Protein 3QU5 (pdb70)

Foldseek 3Di:
DAAAEEEEPDLQWWVLLVLLLVLLQVLCVVVVAHQHSVNSLQCFWFAQLVVVQVSCCVGVVHGDDPVRSVVSSVSSLVSSVVDDDIATFPQNLLLLVVCVVVNHAYEYQGQDPNCVRVVCCCVRRPPHYDPLQYHYVVHDPGIFLALGSVLVNCVSVVHDLARYEYEEQHLRVLLSNVVSVHAYEYEPRDDDDQVSNVVSPHPYYHPGSNVCSVCVVVPDD/DDDLPLVVLAAAEEEEPDLQWWVLLQLQLVLVQVLCVVVVFHQHSVNSLQCFWWAQLVVQQVSCCVTVVHGDDPVRSVVSVVSSLVSSVVDDDIGTFPQNLLLQVVCVVSNHAYEYQGSDPNCVRVVCCCVRNPPHYDPLQYHYVVHDDTIFPALVSVLVNCVSVVHDQSRYEYEEQHLRVLLNNVVSVHAYEYAPSDDDDVVSNVVSPHPYYHPGSNVCSVCVVVPSD

Sequence (450 aa):
KLKAVLFNMDGVLFNSMPYHSSEAWHQVMKTHGLLDLSREEAYMHEGRTGASTINIVFQQRELGKEATQEEIESSIYHEKSILFNSYPEAERMPGAWELLQKKVKSSSEGLTPMVVTGSGQLSLLERLEHNFPGMFHKEELMVTAFDVKKYGKPNPEPYLMMALKKKGGLKKADEAVVIENAPLGVEAGHKAGIFTIAVVNTGPLDGQVLLDAGADLLFPSMQTLCDSWDTIMLPRGSSHMRKKLKAVLFNMDGVLFNSMPYHSEAWHQVVMKTHGLDDLSREEAYMHEGRTGASTINIVFQRELGKEEATQEEEIESIYHHEKSIILLFNSYPEAERMMPGAWELLQKKVKSSEGLTPMVVTGSGQLSLLERLEHNFPGMFHKELMVTAFDVKYGKPNPEPYLMMALKKKGGLKADEAVVVIIENAPLGVEAGHKAGIFTIAVVNTGPLDDGQVLLDAGADLLFPSMQTLCDSSWDTIMML

CATH classification: 3.40.50.1000 (+1 more: 1.10.150.240)

Radius of gyration: 24.97 Å; Cα contacts (8 Å, |Δi|>4): 926; chains: 2; bounding box: 55×54×77 Å

Secondary structure (DSSP, 8-state):
---EEEE-SBTTTB--HHHHHHHHHHHHHHTT----HHHHHHTBTB-HHHHHHHHHHHHHSSPPPHHHHHHHHHHHHHHHHHSSPPPBPTTHHHHHHHHHHTT-EEEEE-S---HHHHTTHHHHSTTS--GGGEE-GGG-SS-TTSSHHHHHHHHHTT--GGGEEEEESSHHHHHHHHHTT-EEEEE--SSS-HHHHHHTT-SEEESSHHHHHHHGGG---/---S--GGG--EEEE-SBTTTB--HHHHHHHHHHHHHHTT----HHHHHHTBTB-HHHHHHHHHHHHHSSPPPHHHHHHHHHHHHHHHHTSSPPPBPTTHHHHHHHHHHTT-EEEEE-S---HHHHTTHHHHSTTT--GGGEE-GGG-SS-TTSSHHHHHHHHHHT--GGGEEEEESSHHHHHHHHHTT-EEEEE--SSS-HHHHHHTT-SEEESSHHHHHHHGGGTT-

B-factor: mean 22.35, std 10.99, range [10.43, 90.92]

Nearest PDB structures (foldseek):
  3r9k-assembly1_A  TM=9.985E-01  e=2.599E-44  Bacteroides thetaiotaomicron
  3quc-assembly1_A  TM=1.002E+00  e=2.033E-43  Bacteroides thetaiotaomicron
  3qu5-assembly1_A  TM=9.997E-01  e=2.033E-43  Bacteroides thetaiotaomicron
  3qub-assembly1_A  TM=1.000E+00  e=1.769E-41  Bacteroides thetaiotaomicron
  3qu7-assembly3_A  TM=9.958E-01  e=3.376E-41  Bacteroides thetaiotaomicron

Organism: Bacteroides thetaiotaomicron (strain ATCC 29148 / DSM 2079 / JCM 5827 / CCUG 10774 / NCTC 10582 / VPI-5482 / E50) (NCBI:txid226186)

InterPro domains:
  IPR006439 HAD hydrolase, subfamily IA [PR00413] (5-16)
  IPR006439 HAD hydrolase, subfamily IA [PR00413] (102-115)
  IPR006439 HAD hydrolase, subfamily IA [PR00413] (134-150)
  IPR006439 HAD hydrolase, subfamily IA [PR00413] (152-172)
  IPR006439 HAD hydrolase, subfamily IA [TIGR01509] (64-190)
  IPR023198 Phosphoglycolate phosphatase-like, domain 2 [G3DSA:1.10.150.240] (21-90)
  IPR023214 HAD superfamily [G3DSA:3.40.50.1000] (5-219)
  IPR036412 HAD-like superfamily [SSF56784] (5-215)
  IPR041492 Haloacid dehalogenase-like hydrolase [PF13419] (8-190)
  IPR051806 HAD-like Sugar Phosphate Phosphatase [PTHR43481] (3-217)

Solvent-accessible surface area: 19649 Å² total; per-residue (Å²): 167,35,113,1,0,0,0,0,0,4,0,0,0,0,69,0,8,81,48,13,10,47,0,21,33,59,6,0,129,106,75,70,9,118,10,42,99,89,89,3,6,77,11,22,1,32,23,11,41,40,3,0,42,36,2,7,93,142,88,89,67,111,115,12,71,112,127,55,14,87,63,0,70,103,59,20,26,121,52,7,70,54,42,10,21,3,39,38,19,97,12,0,62,80,0,0,76,66,0,104,102,93,67,21,52,10,0,0,0,2,6,15,13,20,94,43,2,21,129,27,6,88,115,0,0,32,33,8,15,110,174,126,44,21,0,13,25,134,60,26,160,128,13,3,37,67,28,39,4,0,90,36,0,14,171,66,30,70,17,141,27,85,29,4,0,0,0,0,1,0,10,22,0,0,44,0,0,83,122,8,54,3,69,0,0,0,0,33,39,31,84,22,98,11,96,51,0,67,112,21,18,12,66,63,61,28,94,37,2,65,49,0,0,96,38,9,92,101,28,163,70,191,102,53,91,117,12,34,160,99,15,109,0,0,0,0,0,0,4,0,0,0,0,69,0,9,84,51,12,9,49,0,22,33,57,7,0,128,112,77,70,5,111,9,50,112,101,86,3,7,73,10,23,1,31,17,9,43,29,3,0,28,34,2,6,78,163,82,88,68,116,112,12,76,116,142,51,28,102,47,1,81,106,62,22,30,98,54,7,66,58,40,12,22,3,40,35,20,101,1,0,52,81,0,0,76,64,0,102,103,70,64,12,50,8,0,0,0,2,7,16,12,20,92,43,2,24,121,26,5,90,111,0,0,30,32,10,14,101,170,109,40,22,0,12,22,137,59,24,162,130,4,3,37,68,29,36,3,0,90,38,0,13,175,84,27,66,24,145,30,50,18,1,0,0,0,0,1,0,12,24,0,0,44,0,0,85,127,8,50,3,32,0,0,0,0,34,39,26,89,17,109,15,105,47,0,71,110,20,17,14,68,56,65,30,92,36,1,66,48,0,6,101,35,0,81,104,10,31,152

Structure (mmCIF, N/CA/C/O backbone):
data_3QU5
#
_entry.id   3QU5
#
_cell.length_a   42.801
_cell.length_b   77.208
_cell.length_c   70.758
_cell.angle_alpha   90.00
_cell.angle_beta   90.41
_cell.angle_gamma   90.00
#
_symmetry.space_group_name_H-M   'P 1 21 1'
#
loop_
_entity.id
_entity.type
_entity.pdbx_description
1 polymer 'INORGANIC PYROPHOSPHATASE'
2 non-polymer 'CHLORIDE ION'
3 water water
#
loop_
_atom_site.group_PDB
_atom_site.id
_atom_site.type_symbol
_atom_site.label_atom_id
_atom_site.label_alt_id
_atom_site.label_comp_id
_atom_site.label_asym_id
_atom_site.label_entity_id
_atom_site.label_seq_id
_atom_site.pdbx_PDB_ins_code
_atom_site.Cartn_x
_atom_site.Cartn_y
_atom_site.Cartn_z
_atom_site.occupancy
_atom_site.B_iso_or_equiv
_atom_site.auth_seq_id
_atom_site.auth_comp_id
_atom_site.auth_asym_id
_atom_site.auth_atom_id
_atom_site.pdbx_PDB_model_num
ATOM 1 N N . LYS A 1 23 ? 1.645 -7.558 -35.475 1.00 33.42 4 LYS A N 1
ATOM 2 C CA . LYS A 1 23 ? 0.619 -8.481 -34.918 1.00 30.21 4 LYS A CA 1
ATOM 3 C C . LYS A 1 23 ? -0.779 -8.187 -35.452 1.00 25.73 4 LYS A C 1
ATOM 4 O O . LYS A 1 23 ? -1.707 -8.981 -35.265 1.00 25.00 4 LYS A O 1
ATOM 10 N N . LEU A 1 24 ? -0.942 -7.036 -36.090 1.00 24.78 5 LEU A N 1
ATOM 11 C CA . LEU A 1 24 ? -2.285 -6.545 -36.420 1.00 21.26 5 LEU A CA 1
ATOM 12 C C . LEU A 1 24 ? -3.020 -7.444 -37.424 1.00 20.06 5 LEU A C 1
ATOM 13 O O . LEU A 1 24 ? -2.482 -7.803 -38.475 1.00 21.17 5 LEU A O 1
ATOM 18 N N . LYS A 1 25 ? -4.270 -7.768 -37.098 1.00 17.87 6 LYS A N 1
ATOM 19 C CA . LYS A 1 25 ? -5.121 -8.603 -37.954 1.00 17.65 6 LYS A CA 1
ATOM 20 C C . LYS A 1 25 ? -6.433 -7.947 -38.343 1.00 16.94 6 LYS A C 1
ATOM 21 O O . LYS A 1 25 ? -7.012 -8.318 -39.369 1.00 17.61 6 LYS A O 1
ATOM 27 N N . ALA A 1 26 ? -6.923 -7.008 -37.525 1.00 15.85 7 ALA A N 1
ATOM 28 C CA . ALA A 1 26 ? -8.271 -6.475 -37.718 1.00 14.59 7 ALA A CA 1
ATOM 29 C C . ALA A 1 26 ? -8.347 -5.007 -37.333 1.00 15.50 7 ALA A C 1
ATOM 30 O O . ALA A 1 26 ? -7.626 -4.563 -36.415 1.00 16.35 7 ALA A O 1
ATOM 32 N N . VAL A 1 27 ? -9.226 -4.256 -38.021 1.00 14.49 8 VAL A N 1
ATOM 33 C CA . VAL A 1 27 ? -9.427 -2.831 -37.741 1.00 14.11 8 VAL A CA 1
ATOM 34 C C . VAL A 1 27 ? -10.912 -2.670 -37.435 1.00 13.56 8 VAL A C 1
ATOM 35 O O . VAL A 1 27 ? -11.791 -3.042 -38.261 1.00 14.71 8 VAL A O 1
ATOM 39 N N . LEU A 1 28 ? -11.201 -2.160 -36.244 1.00 14.03 9 LEU A N 1
ATOM 40 C CA . LEU A 1 28 ? -12.551 -2.109 -35.686 1.00 13.65 9 LEU A CA 1
ATOM 41 C C . LEU A 1 28 ? -13.010 -0.665 -35.722 1.00 13.83 9 LEU A C 1
ATOM 42 O O . LEU A 1 28 ? -12.499 0.157 -34.975 1.00 15.32 9 LEU A O 1
ATOM 47 N N . PHE A 1 29 ? -13.964 -0.360 -36.598 1.00 13.25 10 PHE A N 1
ATOM 48 C CA . PHE A 1 29 ? -14.399 1.020 -36.833 1.00 12.24 10 PHE A CA 1
ATOM 49 C C . PHE A 1 29 ? -15.695 1.309 -36.122 1.00 12.27 10 PHE A C 1
ATOM 50 O O . PHE A 1 29 ? -16.649 0.523 -36.230 1.00 12.70 10 PHE A O 1
ATOM 58 N N . ASN A 1 30 ? -15.806 2.464 -35.460 1.00 12.10 11 ASN A N 1
ATOM 59 C CA . ASN A 1 30 ? -17.132 2.974 -35.161 1.00 11.43 11 ASN A CA 1
AT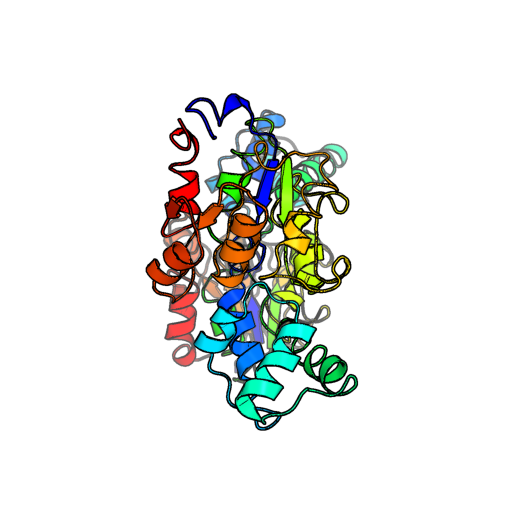OM 60 C C . ASN A 1 30 ? -17.853 3.326 -36.479 1.00 12.03 11 ASN A C 1
ATOM 61 O O . ASN A 1 30 ? -17.194 3.492 -37.520 1.00 13.28 11 ASN A O 1
ATOM 66 N N . MET A 1 31 ? -19.184 3.480 -36.438 1.00 11.49 12 MET A N 1
ATOM 67 C CA . MET A 1 31 ? -19.903 3.846 -37.657 1.00 11.47 12 MET A CA 1
ATOM 68 C C . MET A 1 31 ? -20.162 5.342 -37.780 1.00 11.84 12 MET A C 1
ATOM 69 O O . MET A 1 31 ? -19.727 5.963 -38.755 1.00 12.50 12 MET A O 1
ATOM 74 N N . ASP A 1 32 ? -20.901 5.908 -36.820 1.00 11.80 13 ASP A N 1
ATOM 75 C CA . ASP A 1 32 ? -21.341 7.301 -36.918 1.00 11.99 13 ASP A CA 1
ATOM 76 C C . ASP A 1 32 ? -20.212 8.272 -36.603 1.00 11.74 13 ASP A C 1
ATOM 77 O O . ASP A 1 32 ? -19.782 8.375 -35.446 1.00 12.46 13 ASP A O 1
ATOM 82 N N . GLY A 1 33 ? -19.781 8.999 -37.630 1.00 11.88 14 GLY A N 1
ATOM 83 C CA . GLY A 1 33 ? -18.669 9.930 -37.492 1.00 12.96 14 GLY A CA 1
ATOM 84 C C . GLY A 1 33 ? -17.304 9.345 -37.831 1.00 12.87 14 GLY A C 1
ATOM 85 O O . GLY A 1 33 ? -16.308 10.049 -37.699 1.00 13.65 14 GLY A O 1
ATOM 86 N N . VAL A 1 34 ? -17.279 8.093 -38.305 1.00 12.44 15 VAL A N 1
ATOM 87 C CA . VAL A 1 34 ? -16.053 7.445 -38.804 1.00 12.21 15 VAL A CA 1
ATOM 88 C C . VAL A 1 34 ? -16.332 6.967 -40.225 1.00 12.14 15 VAL A C 1
ATOM 89 O O . VAL A 1 34 ? -15.588 7.289 -41.144 1.00 13.85 15 VAL A O 1
ATOM 93 N N . LEU A 1 35 ? -17.366 6.139 -40.393 1.00 12.23 16 LEU A N 1
ATOM 94 C CA . LEU A 1 35 ? -17.753 5.628 -41.706 1.00 13.59 16 LEU A CA 1
ATOM 95 C C . LEU A 1 35 ? -18.759 6.535 -42.398 1.00 11.09 16 LEU A C 1
ATOM 96 O O . LEU A 1 35 ? -18.596 6.880 -43.568 1.00 12.76 16 LEU A O 1
ATOM 101 N N . PHE A 1 36 ? -19.838 6.881 -41.690 1.00 12.00 17 PHE A N 1
ATOM 102 C CA . PHE A 1 36 ? -20.809 7.837 -42.213 1.00 12.75 17 PHE A CA 1
ATOM 103 C C . PHE A 1 36 ? -20.648 9.186 -41.553 1.00 11.98 17 PHE A C 1
ATOM 104 O O . PHE A 1 36 ? -20.389 9.268 -40.340 1.00 13.16 17 PHE A O 1
ATOM 112 N N . ASN A 1 37 ? -20.844 10.256 -42.328 1.00 12.57 18 ASN A N 1
ATOM 113 C CA . ASN A 1 37 ? -20.952 11.586 -41.775 1.00 12.43 18 ASN A CA 1
ATOM 114 C C . ASN A 1 37 ? -22.384 11.824 -41.296 1.00 13.23 18 ASN A C 1
ATOM 115 O O . ASN A 1 37 ? -23.138 12.608 -41.867 1.00 14.10 18 ASN A O 1
ATOM 120 N N . SER A 1 38 ? -22.737 11.142 -40.218 1.00 11.57 19 SER A N 1
ATOM 121 C CA . SER A 1 38 ? -24.087 11.147 -39.699 1.00 11.87 19 SER A CA 1
ATOM 122 C C . SER A 1 38 ? -24.234 11.895 -38.383 1.00 11.68 19 SER A C 1
ATOM 123 O O . SER A 1 38 ? -25.355 12.065 -37.906 1.00 12.04 19 SER A O 1
ATOM 126 N N . MET A 1 39 ? -23.131 12.377 -37.807 1.00 11.70 20 MET A N 1
ATOM 127 C CA . MET A 1 39 ? -23.215 13.000 -36.504 1.00 13.07 20 MET A CA 1
ATOM 128 C C . MET A 1 39 ? -23.970 14.319 -36.486 1.00 11.73 20 MET A C 1
ATOM 129 O O . MET A 1 39 ? -24.684 14.566 -35.507 1.00 12.65 20 MET A O 1
ATOM 134 N N . PRO A 1 40 ? -23.899 15.138 -37.538 1.00 11.80 21 PRO A N 1
ATOM 135 C CA . PRO A 1 40 ? -24.745 16.334 -37.481 1.00 13.71 21 PRO A CA 1
ATOM 136 C C . PRO A 1 40 ? -26.222 15.983 -37.373 1.00 12.06 21 PRO A C 1
ATOM 137 O O . PRO A 1 40 ? -26.979 16.628 -36.613 1.00 13.84 21 PRO A O 1
ATOM 141 N N . TYR A 1 41 ? -26.637 14.936 -38.071 1.00 12.16 22 TYR A N 1
ATOM 142 C CA . TYR A 1 41 ? -28.009 14.457 -37.992 1.00 12.08 22 TYR A CA 1
ATOM 143 C C . TYR A 1 41 ? -28.356 13.851 -36.638 1.00 12.51 22 TYR A C 1
ATOM 144 O O . TYR A 1 41 ? -29.435 14.101 -36.087 1.00 12.78 22 TYR A O 1
ATOM 153 N N . HIS A 1 42 ? -27.507 12.977 -36.112 1.00 12.08 23 HIS A N 1
ATOM 154 C CA . HIS A 1 42 ? -27.802 12.396 -34.812 1.00 12.11 23 HIS A CA 1
ATOM 155 C C . HIS A 1 42 ? -27.873 13.478 -33.746 1.00 12.51 23 HIS A C 1
ATOM 156 O O . HIS A 1 42 ? -28.752 13.438 -32.872 1.00 13.15 23 HIS A O 1
ATOM 163 N N . SER A 1 43 ? -26.955 14.432 -33.780 1.00 12.33 24 SER A N 1
ATOM 164 C CA A SER A 1 43 ? -26.984 15.449 -32.746 0.50 12.03 24 SER A CA 1
ATOM 165 C CA B SER A 1 43 ? -26.932 15.518 -32.802 0.50 11.94 24 SER A CA 1
ATOM 166 C C . SER A 1 43 ? -28.178 16.383 -32.892 1.00 13.38 24 SER A C 1
ATOM 167 O O . SER A 1 43 ? -28.780 16.750 -31.875 1.00 13.34 24 SER A O 1
ATOM 172 N N . GLU A 1 44 ? -28.559 16.698 -34.134 1.00 12.95 25 GLU A N 1
ATOM 173 C CA . GLU A 1 44 ? -29.747 17.488 -34.362 1.00 13.47 25 GLU A CA 1
ATOM 174 C C . GLU A 1 44 ? -30.991 16.750 -33.866 1.00 12.47 25 GLU A C 1
ATOM 175 O O . GLU A 1 44 ? -31.829 17.336 -33.161 1.00 13.61 25 GLU A O 1
ATOM 181 N N . ALA A 1 45 ? -31.095 15.451 -34.189 1.00 12.28 26 ALA A N 1
ATOM 182 C CA . ALA A 1 45 ? -32.290 14.693 -33.853 1.00 12.45 26 ALA A CA 1
ATOM 183 C C . ALA A 1 45 ? -32.410 14.501 -32.340 1.00 11.94 26 ALA A C 1
ATOM 184 O O . ALA A 1 45 ? -33.498 14.681 -31.782 1.00 12.47 26 ALA A O 1
ATOM 186 N N . TRP A 1 46 ? -31.313 14.180 -31.659 1.00 13.01 27 TRP A N 1
ATOM 187 C CA . TRP A 1 46 ? -31.391 14.078 -30.202 1.00 12.29 27 TRP A CA 1
ATOM 188 C C . TRP A 1 46 ? -31.761 15.420 -29.562 1.00 12.61 27 TRP A C 1
ATOM 189 O O . TRP A 1 46 ? -32.607 15.472 -28.669 1.00 13.36 27 TRP A O 1
ATOM 200 N N . HIS A 1 47 ? -31.108 16.485 -30.019 1.00 12.31 28 HIS A N 1
ATOM 201 C CA . HIS A 1 47 ? -31.363 17.812 -29.492 1.00 12.65 28 HIS A CA 1
ATOM 202 C C . HIS A 1 47 ? -32.857 18.149 -29.646 1.00 13.08 28 HIS A C 1
ATOM 203 O O . HIS A 1 47 ? -33.510 18.613 -28.692 1.00 13.58 28 HIS A O 1
ATOM 210 N N . GLN A 1 48 ? -33.400 17.933 -30.848 1.00 13.11 29 GLN A N 1
ATOM 211 C CA . GLN A 1 48 ? -34.781 18.325 -31.118 1.00 13.90 29 GLN A CA 1
ATOM 212 C C . GLN A 1 48 ? -35.807 17.457 -30.380 1.00 12.83 29 GLN A C 1
ATOM 213 O O . GLN A 1 48 ? -36.778 17.985 -29.841 1.00 14.96 29 GLN A O 1
ATOM 219 N N . VAL A 1 49 ? -35.593 16.146 -30.338 1.00 13.48 30 VAL A N 1
ATOM 220 C CA . VAL A 1 49 ? -36.553 15.281 -29.668 1.00 13.47 30 VAL A CA 1
ATOM 221 C C . VAL A 1 49 ? -36.541 15.571 -28.163 1.00 14.04 30 VAL A C 1
ATOM 222 O O . VAL A 1 49 ? -37.600 15.645 -27.523 1.00 15.67 30 VAL A O 1
ATOM 226 N N . MET A 1 50 ? -35.359 15.749 -27.589 1.00 14.00 31 MET A N 1
ATOM 227 C CA . MET A 1 50 ? -35.328 16.102 -26.188 1.00 14.78 31 MET A CA 1
ATOM 228 C C . MET A 1 50 ? -36.028 17.421 -25.945 1.00 14.54 31 MET A C 1
ATOM 229 O O . MET A 1 50 ? -36.784 17.546 -24.981 1.00 16.64 31 MET A O 1
ATOM 234 N N . LYS A 1 51 ? -35.797 18.404 -26.812 1.00 15.05 32 LYS A N 1
ATOM 235 C CA . LYS A 1 51 ? -36.460 19.701 -26.671 1.00 16.50 32 LYS A CA 1
ATOM 236 C C . LYS A 1 51 ? -37.983 19.564 -26.688 1.00 17.59 32 LYS A C 1
ATOM 237 O O . LYS A 1 51 ? -38.681 20.200 -25.883 1.00 19.19 32 LYS A O 1
ATOM 243 N N . THR A 1 52 ? -38.498 18.723 -27.584 1.00 16.76 33 THR A N 1
ATOM 244 C CA . THR A 1 52 ? -39.943 18.417 -27.652 1.00 19.26 33 THR A CA 1
ATOM 245 C C . THR A 1 52 ? -40.471 17.868 -26.320 1.00 18.33 33 THR A C 1
ATOM 246 O O . THR A 1 52 ? -41.592 18.170 -25.916 1.00 22.49 33 THR A O 1
ATOM 250 N N . HIS A 1 53 ? -39.634 17.097 -25.640 1.00 17.28 34 HIS A N 1
ATOM 251 C CA . HIS A 1 53 ? -39.964 16.537 -24.335 1.00 19.02 34 HIS A CA 1
ATOM 252 C C . HIS A 1 53 ? -39.622 17.454 -23.156 1.00 19.58 34 HIS A C 1
ATOM 253 O O . HIS A 1 53 ? -39.813 17.066 -22.008 1.00 24.54 34 HIS A O 1
ATOM 260 N N . GLY A 1 54 ? -39.182 18.681 -23.440 1.00 19.95 35 GLY A N 1
ATOM 261 C CA . GLY A 1 54 ? -38.908 19.698 -22.419 1.00 22.45 35 GLY A CA 1
ATOM 262 C C . GLY A 1 54 ? -37.562 19.552 -21.749 1.00 20.87 35 GLY A C 1
ATOM 263 O O . GLY A 1 54 ? -37.331 20.130 -20.676 1.00 23.38 35 GLY A O 1
ATOM 264 N N . LEU A 1 55 ? -36.668 18.793 -22.388 1.00 20.54 36 LEU A N 1
ATOM 265 C CA A LEU A 1 55 ? -35.331 18.527 -21.844 0.50 21.37 36 LEU A CA 1
ATOM 266 C CA B LEU A 1 55 ? -35.333 18.556 -21.840 0.50 21.20 36 LEU A CA 1
ATOM 267 C C . LEU A 1 55 ? -34.280 19.221 -22.705 1.00 20.77 36 LEU A C 1
ATOM 268 O O . LEU A 1 55 ? -34.361 19.190 -23.938 1.00 20.92 36 LEU A O 1
ATOM 277 N N . ASP A 1 56 ? -33.294 19.833 -22.059 1.00 18.55 37 ASP A N 1
ATOM 278 C CA . ASP A 1 56 ? -32.228 20.547 -22.767 1.00 18.76 37 ASP A CA 1
ATOM 279 C C . ASP A 1 56 ? -31.029 19.650 -22.944 1.00 17.68 37 ASP A C 1
ATOM 280 O O . ASP A 1 56 ? -30.437 19.184 -21.970 1.00 21.50 37 ASP A O 1
ATOM 285 N N . LEU A 1 57 ? -30.746 19.341 -24.200 1.00 16.26 38 LEU A N 1
ATOM 286 C CA . LEU A 1 57 ? -29.563 18.573 -24.550 1.00 15.15 38 LEU A CA 1
ATOM 287 C C . LEU A 1 57 ? -28.992 19.275 -25.754 1.00 14.88 38 LEU A C 1
ATOM 288 O O . LEU A 1 57 ? -29.612 19.267 -26.816 1.00 14.83 38 LEU A O 1
ATOM 293 N N . SER A 1 58 ? -27.826 19.910 -25.608 1.00 14.98 39 SER A N 1
ATOM 294 C CA . SER A 1 58 ? -27.269 20.625 -26.737 1.00 14.52 39 SER A CA 1
ATOM 295 C C . SER A 1 58 ? -26.777 19.640 -27.798 1.00 14.30 39 SER A C 1
ATOM 296 O O . SER A 1 58 ? -26.598 18.450 -27.523 1.00 13.90 39 SER A O 1
ATOM 299 N N . ARG A 1 59 ? -26.528 20.148 -29.001 1.00 13.19 40 ARG A N 1
ATOM 300 C CA . ARG A 1 59 ? -25.958 19.314 -30.041 1.00 13.70 40 ARG A CA 1
ATOM 301 C C . ARG A 1 59 ? -24.601 18.722 -29.669 1.00 15.06 40 ARG A C 1
ATOM 302 O O . ARG A 1 59 ? -24.303 17.584 -30.022 1.00 13.90 40 ARG A O 1
ATOM 310 N N . GLU A 1 60 ? -23.799 19.486 -28.921 1.00 14.14 41 GLU A N 1
ATOM 311 C CA . GLU A 1 60 ? -22.496 18.987 -28.488 1.00 14.86 41 GLU A CA 1
ATOM 312 C C . GLU A 1 60 ? -22.650 17.959 -27.368 1.00 12.82 41 GLU A C 1
ATOM 313 O O . GLU A 1 60 ? -21.945 16.956 -27.363 1.00 14.14 41 GLU A O 1
ATOM 319 N N . GLU A 1 61 ? -23.596 18.177 -26.447 1.00 14.36 42 GLU A N 1
ATOM 320 C CA . GLU A 1 61 ? -23.862 17.152 -25.435 1.00 15.04 42 GLU A CA 1
ATOM 321 C C . GLU A 1 61 ? -24.398 15.870 -26.069 1.00 13.02 42 GLU A C 1
ATOM 322 O O . GLU A 1 61 ? -24.012 14.769 -25.657 1.00 14.54 42 GLU A O 1
ATOM 328 N N . ALA A 1 62 ? -25.204 15.998 -27.121 1.00 13.25 43 ALA A N 1
ATOM 329 C CA . ALA A 1 62 ? -25.646 14.835 -27.863 1.00 12.87 43 ALA A CA 1
ATOM 330 C C . ALA A 1 62 ? -24.461 14.117 -28.505 1.00 12.18 43 ALA A C 1
ATOM 331 O O . ALA A 1 62 ? -24.374 12.889 -28.418 1.00 13.16 43 ALA A O 1
ATOM 333 N N . TYR A 1 63 ? -23.535 14.870 -29.101 1.00 13.28 44 TYR A N 1
ATOM 334 C CA . TYR A 1 63 ? -22.348 14.263 -29.704 1.00 14.33 44 TYR A CA 1
ATOM 335 C C . TYR A 1 63 ? -21.576 13.462 -28.651 1.00 14.11 44 TYR A C 1
ATOM 336 O O . TYR A 1 63 ? -21.123 12.340 -28.914 1.00 14.31 44 TYR A O 1
ATOM 345 N N . MET A 1 64 ? -21.492 14.006 -27.436 1.00 13.92 45 MET A N 1
ATOM 346 C CA . MET A 1 64 ? -20.795 13.337 -26.344 1.00 14.01 45 MET A CA 1
ATOM 347 C C . MET A 1 64 ? -21.389 12.004 -25.925 1.00 13.45 45 MET A C 1
ATOM 348 O O . MET A 1 64 ? -20.697 11.199 -25.312 1.00 14.36 45 MET A O 1
ATOM 353 N N . HIS A 1 65 ? -22.647 11.756 -26.287 1.00 13.51 46 HIS A N 1
ATOM 354 C CA . HIS A 1 65 ? -23.282 10.455 -26.049 1.00 12.65 46 HIS A CA 1
ATOM 355 C C . HIS A 1 65 ? -23.034 9.424 -27.155 1.00 13.40 46 HIS A C 1
ATOM 356 O O . HIS A 1 65 ? -23.494 8.288 -27.033 1.00 13.19 46 HIS A O 1
ATOM 363 N N . GLU A 1 66 ? -22.338 9.809 -28.229 1.00 12.76 47 GLU A N 1
ATOM 364 C CA . GLU A 1 66 ? -22.102 8.854 -29.314 1.00 12.68 47 GLU A CA 1
ATOM 365 C C . GLU A 1 66 ? -21.342 7.649 -28.777 1.00 13.19 47 GLU A C 1
ATOM 366 O O . GLU A 1 66 ? -20.370 7.790 -28.027 1.00 13.38 47 GLU A O 1
ATOM 372 N N . GLY A 1 67 ? -21.793 6.462 -29.164 1.00 12.37 48 GLY A N 1
ATOM 373 C CA . GLY A 1 67 ? -21.247 5.217 -28.654 1.00 13.86 48 GLY A CA 1
ATOM 374 C C . GLY A 1 67 ? -22.294 4.478 -27.862 1.00 13.00 48 GLY A C 1
ATOM 375 O O . GLY A 1 67 ? -22.379 3.257 -27.939 1.00 14.03 48 GLY A O 1
ATOM 376 N N . ARG A 1 68 ? -23.114 5.206 -27.095 1.00 13.45 49 ARG A N 1
ATOM 377 C CA . ARG A 1 68 ? -24.122 4.536 -26.320 1.00 14.32 49 ARG A CA 1
ATOM 378 C C . ARG A 1 68 ? -25.195 3.959 -27.223 1.00 13.74 49 ARG A C 1
ATOM 379 O O . ARG A 1 68 ? -25.423 4.444 -28.331 1.00 14.56 49 ARG A O 1
ATOM 387 N N . THR A 1 69 ? -25.907 2.967 -26.720 1.00 13.48 50 THR A N 1
ATOM 388 C CA . THR A 1 69 ? -27.185 2.615 -27.328 1.00 14.56 50 THR A CA 1
ATOM 389 C C . THR A 1 69 ? -28.180 3.759 -27.095 1.00 13.99 50 THR A C 1
ATOM 390 O O . THR A 1 69 ? -28.034 4.560 -26.161 1.00 15.02 50 THR A O 1
ATOM 394 N N . GLY A 1 70 ? -29.202 3.827 -27.932 1.00 15.82 51 GLY A N 1
ATOM 395 C CA . GLY A 1 70 ? -30.227 4.854 -27.758 1.00 14.82 51 GLY A CA 1
ATOM 396 C C . GLY A 1 70 ? -30.912 4.752 -26.393 1.00 14.36 51 GLY A C 1
ATOM 397 O O . GLY A 1 70 ? -31.141 5.771 -25.747 1.00 14.69 51 GLY A O 1
ATOM 398 N N . ALA A 1 71 ? -31.163 3.528 -25.923 1.00 14.94 52 ALA A N 1
ATOM 399 C CA . ALA A 1 71 ? -31.818 3.353 -24.613 1.00 15.39 52 ALA A CA 1
ATOM 400 C C . ALA A 1 71 ? -30.954 3.893 -23.490 1.00 15.49 52 ALA A C 1
ATOM 401 O O . ALA A 1 71 ? -31.461 4.542 -22.566 1.00 16.52 52 ALA A O 1
ATOM 403 N N . SER A 1 72 ? -29.644 3.635 -23.551 1.00 15.26 53 SER A N 1
ATOM 404 C CA . SER A 1 72 ? -28.737 4.139 -22.518 1.00 15.19 53 SER A CA 1
ATOM 405 C C . SER A 1 72 ? -28.664 5.658 -22.540 1.00 14.51 53 SER A C 1
ATOM 406 O O . SER A 1 72 ? -28.714 6.298 -21.495 1.00 16.40 53 SER A O 1
ATOM 409 N N . THR A 1 73 ? -28.578 6.245 -23.730 1.00 14.22 54 THR A N 1
ATOM 410 C CA . THR A 1 73 ? -28.630 7.727 -23.850 1.00 14.02 54 THR A CA 1
ATOM 411 C C . THR A 1 73 ? -29.865 8.312 -23.195 1.00 14.07 54 THR A C 1
ATOM 412 O O . THR A 1 73 ? -29.773 9.265 -22.420 1.00 14.03 54 THR A O 1
ATOM 416 N N . ILE A 1 74 ? -31.024 7.755 -23.500 1.00 14.72 55 ILE A N 1
ATOM 417 C CA . ILE A 1 74 ? -32.276 8.336 -22.983 1.00 15.02 55 ILE A CA 1
ATOM 418 C C . ILE A 1 74 ? -32.275 8.240 -21.457 1.00 15.18 55 ILE A C 1
ATOM 419 O O . ILE A 1 74 ? -32.607 9.204 -20.762 1.00 15.39 55 ILE A O 1
ATOM 424 N N . ASN A 1 75 ? -31.868 7.091 -20.934 1.00 15.38 56 ASN A N 1
ATOM 425 C CA . ASN A 1 75 ? -31.894 6.914 -19.496 1.00 15.59 56 ASN A CA 1
ATOM 426 C C . ASN A 1 75 ? -30.949 7.881 -18.783 1.00 16.66 56 ASN A C 1
ATOM 427 O O . ASN A 1 75 ? -31.294 8.490 -17.765 1.00 17.41 56 ASN A O 1
ATOM 432 N N . ILE A 1 76 ? -29.748 8.058 -19.324 1.00 14.82 57 ILE A N 1
ATOM 433 C CA . ILE A 1 76 ? -28.784 8.955 -18.687 1.00 15.51 57 ILE A CA 1
ATOM 434 C C . ILE A 1 76 ? -29.205 10.420 -18.780 1.00 15.37 57 ILE A C 1
ATOM 435 O O . ILE A 1 76 ? -29.032 11.175 -17.821 1.00 16.85 57 ILE A O 1
ATOM 440 N N . VAL A 1 77 ? -29.791 10.829 -19.911 1.00 15.82 58 VAL A N 1
ATOM 441 C CA . VAL A 1 77 ? -30.303 12.196 -20.031 1.00 16.13 58 VAL A CA 1
ATOM 442 C C . VAL A 1 77 ? -31.438 12.421 -19.023 1.00 15.90 58 VAL A C 1
ATOM 443 O O . VAL A 1 77 ? -31.478 13.463 -18.353 1.00 16.58 58 VAL A O 1
ATOM 447 N N . PHE A 1 78 ? -32.348 11.444 -18.867 1.00 15.15 59 PHE A N 1
ATOM 448 C CA . PHE A 1 78 ? -33.384 11.561 -17.819 1.00 16.02 59 PHE A CA 1
ATOM 449 C C . PHE A 1 78 ? -32.774 11.679 -16.423 1.00 18.00 59 PHE A C 1
ATOM 450 O O . PHE A 1 78 ? -33.200 12.516 -15.622 1.00 17.73 59 PHE A O 1
ATOM 458 N N . GLN A 1 79 ? -31.771 10.863 -16.129 1.00 17.74 60 GLN A N 1
ATOM 459 C CA A GLN A 1 79 ? -31.162 10.933 -14.795 0.50 16.32 60 GLN A CA 1
ATOM 460 C CA B GLN A 1 79 ? -31.101 10.935 -14.823 0.50 17.46 60 GLN A CA 1
ATOM 461 C C . GLN A 1 79 ? -30.543 12.319 -14.566 1.00 18.06 60 GLN A C 1
ATOM 462 O O . GLN A 1 79 ? -30.739 12.908 -13.511 1.00 20.25 60 GLN A O 1
ATOM 473 N N . ARG A 1 80 ? -29.820 12.834 -15.553 1.00 16.03 61 ARG A N 1
ATOM 474 C CA . ARG A 1 80 ? -29.135 14.112 -15.419 1.00 18.33 61 ARG A CA 1
ATOM 475 C C . ARG A 1 80 ? -30.098 15.283 -15.352 1.00 20.50 61 ARG A C 1
ATOM 476 O O . ARG A 1 80 ? -29.915 16.157 -14.517 1.00 24.70 61 ARG A O 1
ATOM 484 N N . GLU A 1 81 ? -31.142 15.275 -16.185 1.00 18.23 62 GLU A N 1
ATOM 485 C CA . GLU A 1 81 ? -32.013 16.438 -16.342 1.00 19.26 62 GLU A CA 1
ATOM 486 C C . GLU A 1 81 ? -33.214 16.412 -15.427 1.00 20.87 62 GLU A C 1
ATOM 487 O O . GLU A 1 81 ? -33.728 17.472 -15.043 1.00 25.35 62 GLU A O 1
ATOM 493 N N . LEU A 1 82 ? -33.701 15.216 -15.104 1.00 18.91 63 LEU A N 1
ATOM 494 C CA . LEU A 1 82 ? -34.929 15.079 -14.307 1.00 19.51 63 LEU A CA 1
ATOM 495 C C . LEU A 1 82 ? -34.690 14.408 -12.966 1.00 18.79 63 LEU A C 1
ATOM 496 O O . LEU A 1 82 ? -35.604 14.345 -12.142 1.00 21.17 63 LEU A O 1
ATOM 501 N N . GLY A 1 83 ? -33.498 13.861 -12.760 1.00 18.95 64 GLY A N 1
ATOM 502 C CA . GLY A 1 83 ? -33.163 13.257 -11.474 1.00 21.34 64 GLY A CA 1
ATOM 503 C C . GLY A 1 83 ? -33.882 11.951 -11.236 1.00 20.40 64 GLY A C 1
ATOM 504 O O . GLY A 1 83 ? -34.120 11.564 -10.090 1.00 24.94 64 GLY A O 1
ATOM 505 N N . LYS A 1 84 ? -34.205 11.257 -12.321 1.00 20.51 65 LYS A N 1
ATOM 506 C CA . LYS A 1 84 ? -34.873 9.983 -12.259 1.00 19.82 65 LYS A CA 1
ATOM 507 C C . LYS A 1 84 ? -34.584 9.170 -13.501 1.00 20.90 65 LYS A C 1
ATOM 508 O O . LYS A 1 84 ? -34.158 9.709 -14.518 1.00 21.35 65 LYS A O 1
ATOM 514 N N . GLU A 1 85 ? -34.856 7.881 -13.421 1.00 22.76 66 GLU A N 1
ATOM 515 C CA . GLU A 1 85 ? -34.704 6.973 -14.552 1.00 24.26 66 GLU A CA 1
ATOM 516 C C . GLU A 1 85 ? -35.872 7.150 -15.493 1.00 22.53 66 GLU A C 1
ATOM 517 O O . GLU A 1 85 ? -36.991 7.471 -15.081 1.00 26.30 66 GLU A O 1
ATOM 523 N N . ALA A 1 86 ? -35.592 6.930 -16.766 1.00 22.38 67 ALA A N 1
ATOM 524 C CA . ALA A 1 86 ? -36.645 6.839 -17.757 1.00 18.82 67 ALA A CA 1
ATOM 525 C C . ALA A 1 86 ? -37.414 5.533 -17.586 1.00 21.15 67 ALA A C 1
ATOM 526 O O . ALA A 1 86 ? -36.837 4.480 -17.289 1.00 24.88 67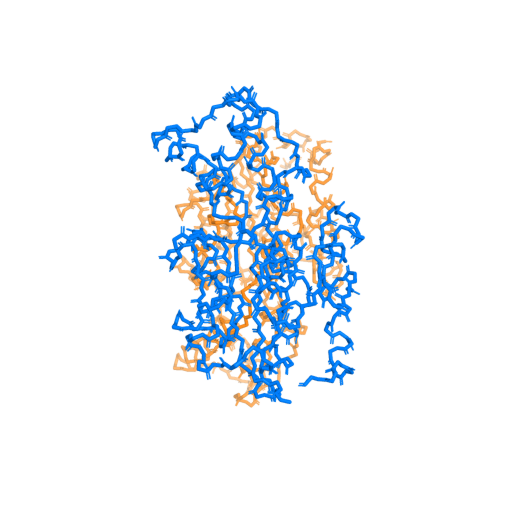 ALA A O 1
ATOM 528 N N . THR A 1 87 ? -38.726 5.598 -17.784 1.00 22.77 68 THR A N 1
ATOM 529 C CA . THR A 1 87 ? -39.511 4.366 -17.884 1.00 23.00 68 THR A CA 1
ATOM 530 C C . THR A 1 87 ? -39.266 3.641 -19.230 1.00 22.16 68 THR A C 1
ATOM 531 O O . THR A 1 87 ? -38.756 4.223 -20.198 1.00 22.54 68 THR A O 1
ATOM 535 N N . GLN A 1 88 ? -39.629 2.365 -19.300 1.00 25.70 69 GLN A N 1
ATOM 536 C CA . GLN A 1 88 ? -39.474 1.616 -20.548 1.00 27.27 69 GLN A CA 1
ATOM 537 C C . GLN A 1 88 ? -40.259 2.251 -21.697 1.00 25.86 69 GLN A C 1
ATOM 538 O O . GLN A 1 88 ? -39.787 2.283 -22.836 1.00 22.73 69 GLN A O 1
ATOM 544 N N . GLU A 1 89 ? -41.437 2.780 -21.369 1.00 22.85 70 GLU A N 1
ATOM 545 C CA . GLU A 1 89 ? -42.305 3.446 -22.336 1.00 24.84 70 GLU A CA 1
ATOM 546 C C . GLU A 1 89 ? -41.660 4.711 -22.839 1.00 20.83 70 GLU A C 1
ATOM 547 O O . GLU A 1 89 ? -41.694 4.969 -24.033 1.00 23.32 70 GLU A O 1
ATOM 553 N N . GLU A 1 90 ? -41.070 5.506 -21.946 1.00 23.01 71 GLU A N 1
ATOM 554 C CA . GLU A 1 90 ? -40.378 6.732 -22.338 1.00 21.88 71 GLU A CA 1
ATOM 555 C C . GLU A 1 90 ? -39.187 6.412 -23.241 1.00 20.42 71 GLU A C 1
ATOM 556 O O . GLU A 1 90 ? -38.965 7.087 -24.245 1.00 19.81 71 GLU A O 1
ATOM 562 N N . ILE A 1 91 ? -38.463 5.349 -22.909 1.00 17.76 72 ILE A N 1
ATOM 563 C CA . ILE A 1 91 ? -37.307 4.957 -23.703 1.00 16.32 72 ILE A CA 1
ATOM 564 C C . ILE A 1 91 ? -37.783 4.569 -25.114 1.00 17.59 72 ILE A C 1
ATOM 565 O O . ILE A 1 91 ? -37.246 5.058 -26.113 1.00 18.33 72 ILE A O 1
ATOM 570 N N . GLU A 1 92 ? -38.769 3.679 -25.214 1.00 19.84 73 GLU A N 1
ATOM 571 C CA . GLU A 1 92 ? -39.218 3.243 -26.542 1.00 21.62 73 GLU A CA 1
ATOM 572 C C . GLU A 1 92 ? -39.807 4.378 -27.371 1.00 18.29 73 GLU A C 1
ATOM 573 O O . GLU A 1 92 ? -39.508 4.504 -28.558 1.00 19.92 73 GLU A O 1
ATOM 579 N N . SER A 1 93 ? -40.613 5.228 -26.757 1.00 17.67 74 SER A N 1
ATOM 580 C CA A SER A 1 93 ? -41.205 6.396 -27.444 0.50 18.98 74 SER A CA 1
ATOM 581 C CA B SER A 1 93 ? -41.220 6.354 -27.451 0.50 19.87 74 SER A CA 1
ATOM 582 C C . SER A 1 93 ? -40.147 7.334 -27.969 1.00 17.49 74 SER A C 1
ATOM 583 O O . SER A 1 93 ? -40.149 7.692 -29.142 1.00 17.03 74 SER A O 1
ATOM 588 N N . ILE A 1 94 ? -39.250 7.754 -27.086 1.00 16.74 75 ILE A N 1
ATOM 589 C CA . ILE A 1 94 ? -38.232 8.702 -27.457 1.00 16.15 75 ILE A CA 1
ATOM 590 C C . ILE A 1 94 ? -37.280 8.089 -28.483 1.00 14.78 75 ILE A C 1
ATOM 591 O O . ILE A 1 94 ? -36.913 8.757 -29.440 1.00 15.08 75 ILE A O 1
ATOM 596 N N . TYR A 1 95 ? -36.949 6.809 -28.335 1.00 13.39 76 TYR A N 1
ATOM 597 C CA . TYR A 1 95 ? -36.034 6.173 -29.304 1.00 14.69 76 TYR A CA 1
ATOM 598 C C . TYR A 1 95 ? -36.680 6.164 -30.693 1.00 14.22 76 TYR A C 1
ATOM 599 O O . TYR A 1 95 ? -36.056 6.517 -31.684 1.00 14.28 76 TYR A O 1
ATOM 608 N N . HIS A 1 96 ? -37.944 5.755 -30.778 1.00 13.83 77 HIS A N 1
ATOM 609 C CA . HIS A 1 96 ? -38.634 5.796 -32.078 1.00 12.98 77 HIS A CA 1
ATOM 610 C C . HIS A 1 96 ? -38.736 7.191 -32.649 1.00 14.89 77 HIS A C 1
ATOM 611 O O . HIS A 1 96 ? -38.507 7.404 -33.841 1.00 15.32 77 HIS A O 1
ATOM 618 N N . GLU A 1 97 ? -39.076 8.153 -31.805 1.00 14.05 78 GLU A N 1
ATOM 619 C CA . GLU A 1 97 ? -39.192 9.551 -32.240 1.00 16.17 78 GLU A CA 1
ATOM 620 C C . GLU A 1 97 ? -37.876 10.057 -32.828 1.00 14.88 78 GLU A C 1
ATOM 621 O O . GLU A 1 97 ? -37.852 10.681 -33.888 1.00 15.94 78 GLU A O 1
ATOM 627 N N . LYS A 1 98 ? -36.770 9.751 -32.155 1.00 14.63 79 LYS A N 1
ATOM 628 C CA . LYS A 1 98 ? -35.462 10.194 -32.612 1.00 14.83 79 LYS A CA 1
ATOM 629 C C . LYS A 1 98 ? -35.076 9.452 -33.902 1.00 14.32 79 LYS A C 1
ATOM 630 O O . LYS A 1 98 ? -34.523 10.069 -34.810 1.00 14.01 79 LYS A O 1
ATOM 636 N N . SER A 1 99 ? -35.349 8.144 -33.986 1.00 13.34 80 SER A N 1
ATOM 637 C CA . SER A 1 99 ? -35.033 7.396 -35.205 1.00 15.05 80 SER A CA 1
ATOM 638 C C . SER A 1 99 ? -35.836 7.914 -36.409 1.00 13.58 80 SER A C 1
ATOM 639 O O . SER A 1 99 ? -35.278 8.036 -37.518 1.00 13.81 80 SER A O 1
ATOM 642 N N . ILE A 1 100 ? -37.126 8.194 -36.188 1.00 13.67 81 ILE A N 1
ATOM 643 C CA . ILE A 1 100 ? -37.976 8.728 -37.257 1.00 13.99 81 ILE A CA 1
ATOM 644 C C . ILE A 1 100 ? -37.455 10.089 -37.720 1.00 12.99 81 ILE A C 1
ATOM 645 O O . ILE A 1 100 ? -37.299 10.336 -38.926 1.00 14.01 81 ILE A O 1
ATOM 650 N N . LEU A 1 101 ? -37.121 10.974 -36.783 1.00 13.00 82 LEU A N 1
ATOM 651 C CA . LEU A 1 101 ? -36.584 12.275 -37.156 1.00 13.07 82 LEU A CA 1
ATOM 652 C C . LEU A 1 101 ? -35.244 12.131 -37.905 1.00 13.04 82 LEU A C 1
ATOM 653 O O . LEU A 1 101 ? -35.035 12.751 -38.952 1.00 13.48 82 LEU A O 1
ATOM 658 N N . PHE A 1 102 ? -34.349 11.297 -37.398 1.00 12.19 83 PHE A N 1
ATOM 659 C CA . PHE A 1 102 ? -33.084 11.044 -38.078 1.00 13.14 83 PHE A CA 1
ATOM 660 C C . PHE A 1 102 ? -33.313 10.590 -39.534 1.00 12.56 83 PHE A C 1
ATOM 661 O O . PHE A 1 102 ? -32.694 11.103 -40.471 1.00 13.45 83 PHE A O 1
ATOM 669 N N . ASN A 1 103 ? -34.230 9.638 -39.722 1.00 12.39 84 ASN A N 1
ATOM 670 C CA . ASN A 1 103 ? -34.507 9.111 -41.052 1.00 12.51 84 ASN A CA 1
ATOM 671 C C . ASN A 1 103 ? -35.252 10.077 -41.958 1.00 14.87 84 ASN A C 1
ATOM 672 O O . ASN A 1 103 ? -35.309 9.847 -43.174 1.00 17.09 84 ASN A O 1
ATOM 677 N N . SER A 1 104 ? -35.767 11.182 -41.405 1.00 13.25 85 SER A N 1
ATOM 678 C CA . SER A 1 104 ? -36.493 12.157 -42.198 1.00 13.40 85 SER A CA 1
ATOM 679 C C . SER A 1 104 ? -35.520 13.054 -42.976 1.00 14.31 85 SER A C 1
ATOM 680 O O . SER A 1 104 ? -35.938 13.730 -43.928 1.00 16.06 85 SER A O 1
ATOM 683 N N . TYR A 1 105 ? -34.232 13.065 -42.604 1.00 13.64 86 TYR A N 1
ATOM 684 C CA . TYR A 1 105 ? -33.281 13.901 -43.287 1.00 14.47 86 TYR A CA 1
ATOM 685 C C . TYR A 1 105 ? -32.786 13.153 -44.543 1.00 13.43 86 TYR A C 1
ATOM 686 O O . TYR A 1 105 ? -32.760 11.924 -44.546 1.00 14.90 86 TYR A O 1
ATOM 695 N N . PRO A 1 106 ? -32.318 13.882 -45.574 1.00 14.35 87 PRO A N 1
ATOM 696 C CA . PRO A 1 106 ? -31.680 13.243 -46.735 1.00 14.18 87 PRO A CA 1
ATOM 697 C C . PRO A 1 106 ? -30.599 12.274 -46.249 1.00 13.72 87 PRO A C 1
ATOM 698 O O . PRO A 1 106 ? -29.778 12.633 -45.394 1.00 15.71 87 PRO A O 1
ATOM 702 N N . GLU A 1 107 ? -30.560 11.054 -46.777 1.00 13.03 88 GLU A N 1
ATOM 703 C CA . GLU A 1 107 ? -29.705 10.022 -46.143 1.00 14.04 88 GLU A CA 1
ATOM 704 C C . GLU A 1 107 ? -28.244 10.432 -45.995 1.00 13.87 88 GLU A C 1
ATOM 705 O O . GLU A 1 107 ? -27.665 11.085 -46.870 1.00 15.19 88 GLU A O 1
ATOM 711 N N . ALA A 1 108 ? -27.662 10.072 -44.851 1.00 12.78 89 ALA A N 1
ATOM 712 C CA . ALA A 1 108 ? -26.277 10.432 -44.563 1.00 12.77 89 ALA A CA 1
ATOM 713 C C . ALA A 1 108 ? -25.283 9.878 -45.561 1.00 12.55 89 ALA A C 1
ATOM 714 O O . ALA A 1 108 ? -25.456 8.761 -46.058 1.00 14.23 89 ALA A O 1
ATOM 716 N N . GLU A 1 109 ? -24.267 10.682 -45.852 1.00 13.42 90 GLU A N 1
ATOM 717 C CA . GLU A 1 109 ? -23.234 10.315 -46.800 1.00 13.41 90 GLU A CA 1
ATOM 718 C C . GLU A 1 109 ? -21.989 9.835 -46.104 1.00 12.40 90 GLU A C 1
ATOM 719 O O . GLU A 1 109 ? -21.864 9.950 -44.886 1.00 14.24 90 GLU A O 1
ATOM 725 N N . ARG A 1 110 ? -21.065 9.287 -46.873 1.00 12.77 91 ARG A N 1
ATOM 726 C CA . ARG A 1 110 ? -19.823 8.735 -46.336 1.00 14.28 91 ARG A CA 1
ATOM 727 C C . ARG A 1 110 ? -18.950 9.824 -45.750 1.00 13.30 91 ARG A C 1
ATOM 728 O O . ARG A 1 110 ? -18.896 10.963 -46.245 1.00 14.81 91 ARG A O 1
ATOM 736 N N . MET A 1 111 ? -18.219 9.460 -44.693 1.00 11.59 92 MET A N 1
ATOM 737 C CA . MET A 1 111 ? -17.139 10.328 -44.227 1.00 13.45 92 MET A CA 1
ATOM 738 C C . MET A 1 111 ? -15.982 10.337 -45.225 1.00 14.64 92 MET A C 1
ATOM 739 O O . MET A 1 111 ? -15.488 9.260 -45.583 1.00 15.94 92 MET A O 1
ATOM 744 N N . PRO A 1 112 ? -15.547 11.525 -45.680 1.00 15.41 93 PRO A N 1
ATOM 745 C CA . PRO A 1 112 ? -14.410 11.526 -46.618 1.00 16.25 93 PRO A CA 1
ATOM 746 C C . PRO A 1 112 ? -13.195 10.827 -46.016 1.00 16.45 93 PRO A C 1
ATOM 747 O O . PRO A 1 112 ? -12.881 11.041 -44.844 1.00 17.06 93 PRO A O 1
ATOM 751 N N . GLY A 1 113 ? -12.537 9.981 -46.800 1.00 16.45 94 GLY A N 1
ATOM 752 C CA . GLY A 1 113 ? -11.398 9.236 -46.287 1.00 16.86 94 GLY A CA 1
ATOM 753 C C . GLY A 1 113 ? -11.699 7.809 -45.860 1.00 15.64 94 GLY A C 1
ATOM 754 O O . GLY A 1 113 ? -10.803 6.956 -45.873 1.00 16.86 94 GLY A O 1
ATOM 755 N N . ALA A 1 114 ? -12.935 7.528 -45.465 1.00 14.64 95 ALA A N 1
ATOM 756 C CA . ALA A 1 114 ? -13.271 6.194 -44.964 1.00 14.37 95 ALA A CA 1
ATOM 757 C C . ALA A 1 114 ? -13.079 5.114 -46.028 1.00 13.89 95 ALA A C 1
ATOM 758 O O . ALA A 1 114 ? -12.494 4.085 -45.759 1.00 15.07 95 ALA A O 1
ATOM 760 N N . TRP A 1 115 ? -13.626 5.341 -47.225 1.00 14.79 96 TRP A N 1
ATOM 761 C CA . TRP A 1 115 ? -13.518 4.334 -48.283 1.00 14.80 96 TRP A CA 1
ATOM 762 C C . TRP A 1 115 ? -12.057 4.133 -48.699 1.00 14.42 96 TRP A C 1
ATOM 763 O O . TRP A 1 115 ? -11.622 2.992 -48.870 1.00 15.61 96 TRP A O 1
ATOM 774 N N . GLU A 1 116 ? -11.303 5.222 -48.836 1.00 15.65 97 GLU A N 1
ATOM 775 C CA . GLU A 1 116 ? -9.876 5.080 -49.143 1.00 18.53 97 GLU A CA 1
ATOM 776 C C . GLU A 1 116 ? -9.140 4.250 -48.085 1.00 18.23 97 GLU A C 1
ATOM 777 O O . GLU A 1 116 ? -8.350 3.356 -48.407 1.00 17.32 97 GLU A O 1
ATOM 783 N N . LEU A 1 117 ? -9.418 4.531 -46.817 1.00 15.67 98 LEU A N 1
ATOM 784 C CA . LEU A 1 117 ? -8.787 3.781 -45.737 1.00 15.88 98 LEU A CA 1
ATOM 785 C C . LEU A 1 117 ? -9.202 2.325 -45.745 1.00 16.97 98 LEU A C 1
ATOM 786 O O . LEU A 1 117 ? -8.355 1.447 -45.586 1.00 16.98 98 LEU A O 1
ATOM 791 N N . LEU A 1 118 ? -10.488 2.044 -45.927 1.00 15.74 99 LEU A N 1
ATOM 792 C CA . LEU A 1 118 ? -10.948 0.669 -45.995 1.00 14.62 99 LEU A CA 1
ATOM 793 C C . LEU A 1 118 ? -10.232 -0.107 -47.090 1.00 14.94 99 LEU A C 1
ATOM 794 O O . LEU A 1 118 ? -9.836 -1.266 -46.879 1.00 16.06 99 LEU A O 1
ATOM 799 N N . GLN A 1 119 ? -10.101 0.496 -48.269 1.00 16.68 100 GLN A N 1
ATOM 800 C CA . GLN A 1 119 ? -9.375 -0.185 -49.345 1.00 17.27 100 GLN A CA 1
ATOM 801 C C . GLN A 1 119 ? -7.939 -0.496 -48.942 1.00 16.86 100 GLN A C 1
ATOM 802 O O . GLN A 1 119 ? -7.441 -1.591 -49.246 1.00 19.33 100 GLN A O 1
ATOM 808 N N . LYS A 1 120 ? -7.264 0.453 -48.276 1.00 17.27 101 LYS A N 1
ATOM 809 C CA A LYS A 1 120 ? -5.900 0.214 -47.788 0.50 18.94 101 LYS A CA 1
ATOM 810 C CA B LYS A 1 120 ? -5.899 0.211 -47.790 0.50 18.30 101 LYS A CA 1
ATOM 811 C C . LYS A 1 120 ? -5.853 -0.964 -46.822 1.00 17.44 101 LYS A C 1
ATOM 812 O O . LYS A 1 120 ? -5.013 -1.852 -46.953 1.00 19.51 101 LYS A O 1
ATOM 823 N N . VAL A 1 121 ? -6.745 -0.948 -45.836 1.00 16.16 102 VAL A N 1
ATOM 824 C CA . VAL A 1 121 ? -6.817 -1.967 -44.804 1.00 17.95 102 VAL A CA 1
ATOM 825 C C . VAL A 1 121 ? -7.045 -3.358 -45.420 1.00 18.80 102 VAL A C 1
ATOM 826 O O . VAL A 1 121 ? -6.316 -4.325 -45.111 1.00 18.56 102 VAL A O 1
ATOM 830 N N . LYS A 1 122 ? -8.013 -3.436 -46.337 1.00 16.76 103 LYS A N 1
ATOM 831 C CA . LYS A 1 122 ? -8.346 -4.691 -46.974 1.00 19.61 103 LYS A CA 1
ATOM 832 C C . LYS A 1 122 ? -7.156 -5.179 -47.841 1.00 19.11 103 LYS A C 1
ATOM 833 O O . LYS A 1 122 ? -6.814 -6.378 -47.793 1.00 20.85 103 LYS A O 1
ATOM 839 N N . SER A 1 123 ? -6.498 -4.263 -48.577 1.00 20.39 104 SER A N 1
ATOM 840 C CA A SER A 1 123 ? -5.345 -4.609 -49.417 0.25 23.26 104 SER A CA 1
ATOM 841 C CA B SER A 1 123 ? -5.351 -4.615 -49.422 0.25 21.32 104 SER A CA 1
ATOM 842 C CA C SER A 1 123 ? -5.360 -4.631 -49.425 0.50 23.02 104 SER A CA 1
ATOM 843 C C . SER A 1 123 ? -4.183 -5.162 -48.599 1.00 23.60 104 SER A C 1
ATOM 844 O O . SER A 1 123 ? -3.365 -5.929 -49.106 1.00 28.77 104 SER A O 1
ATOM 851 N N . GLU A 1 124 ? -4.113 -4.761 -47.327 1.00 20.41 105 GLU A N 1
ATOM 852 C CA . GLU A 1 124 ? -3.055 -5.224 -46.416 1.00 21.10 105 GLU A CA 1
ATOM 853 C C . GLU A 1 124 ? -3.376 -6.592 -45.777 1.00 23.33 105 GLU A C 1
ATOM 854 O O . GLU A 1 124 ? -2.579 -7.118 -44.991 1.00 27.01 105 GLU A O 1
ATOM 860 N N . GLY A 1 125 ? -4.544 -7.153 -46.094 1.00 20.74 106 GLY A N 1
ATOM 861 C CA . GLY A 1 125 ? -4.960 -8.438 -45.553 1.00 22.92 106 GLY A CA 1
ATOM 862 C C . GLY A 1 125 ? -5.617 -8.350 -44.194 1.00 21.41 106 GLY A C 1
ATOM 863 O O . GLY A 1 125 ? -5.834 -9.368 -43.546 1.00 22.52 106 GLY A O 1
ATOM 864 N N . LEU A 1 126 ? -5.948 -7.135 -43.770 1.00 18.73 107 LEU A N 1
ATOM 865 C CA . LEU A 1 126 ? -6.599 -6.930 -42.482 1.00 17.16 107 LEU A CA 1
ATOM 866 C C . LEU A 1 126 ? -8.117 -7.065 -42.591 1.00 16.29 107 LEU A C 1
ATOM 867 O O . LEU A 1 126 ? -8.672 -6.814 -43.663 1.00 18.30 107 LEU A O 1
ATOM 872 N N . THR A 1 127 ? -8.774 -7.454 -41.500 1.00 15.49 108 THR A N 1
ATOM 873 C CA . THR A 1 127 ? -10.221 -7.673 -41.477 1.00 15.54 108 THR A CA 1
ATOM 874 C C . THR A 1 127 ? -10.925 -6.412 -40.963 1.00 15.31 108 THR A C 1
ATOM 875 O O . THR A 1 127 ? -10.768 -6.057 -39.798 1.00 15.19 108 THR A O 1
ATOM 879 N N . PRO A 1 128 ? -11.719 -5.740 -41.812 1.00 15.05 109 PRO A N 1
ATOM 880 C CA . PRO A 1 128 ? -12.552 -4.636 -41.291 1.00 14.87 109 PRO A CA 1
ATOM 881 C C . PRO A 1 128 ? -13.724 -5.147 -40.462 1.00 14.51 109 PRO A C 1
ATOM 882 O O . PRO A 1 128 ? -14.367 -6.159 -40.814 1.00 15.74 109 PRO A O 1
ATOM 886 N N . MET A 1 129 ? -14.000 -4.448 -39.356 1.00 13.80 110 MET A N 1
ATOM 887 C CA . MET A 1 129 ? -15.167 -4.747 -38.541 1.00 14.13 110 MET A CA 1
ATOM 888 C C . MET A 1 129 ? -15.833 -3.437 -38.183 1.00 14.26 110 MET A C 1
ATOM 889 O O . MET A 1 129 ? -15.199 -2.390 -38.177 1.00 13.75 110 MET A O 1
ATOM 894 N N . VAL A 1 130 ? -17.118 -3.502 -37.866 1.00 13.77 111 VAL A N 1
ATOM 895 C CA . VAL A 1 130 ? -17.849 -2.357 -37.317 1.00 14.17 111 VAL A CA 1
ATOM 896 C C . VAL A 1 130 ? -18.215 -2.662 -35.877 1.00 12.76 111 VAL A C 1
ATOM 897 O O . VAL A 1 130 ? -18.700 -3.769 -35.582 1.00 14.24 111 VAL A O 1
ATOM 901 N N . VAL A 1 131 ? -17.979 -1.683 -34.986 1.00 12.66 112 VAL A N 1
ATOM 902 C CA . VAL A 1 131 ? -18.394 -1.835 -33.588 1.00 13.24 112 VAL A CA 1
ATOM 903 C C . VAL A 1 131 ? -19.154 -0.555 -33.236 1.00 12.13 112 VAL A C 1
ATOM 904 O O . VAL A 1 131 ? -18.547 0.510 -33.133 1.00 12.83 112 VAL A O 1
ATOM 908 N N . THR A 1 132 ? -20.469 -0.663 -33.096 1.00 13.05 113 THR A N 1
ATOM 909 C CA . THR A 1 132 ? -21.297 0.508 -32.968 1.00 13.48 113 THR A CA 1
ATOM 910 C C . THR A 1 132 ? -22.398 0.303 -31.941 1.00 12.61 113 THR A C 1
ATOM 911 O O . THR A 1 132 ? -22.946 -0.803 -31.809 1.00 13.68 113 THR A O 1
ATOM 915 N N . GLY A 1 133 ? -22.770 1.388 -31.265 1.00 12.50 114 GLY A N 1
ATOM 916 C CA . GLY A 1 133 ? -23.968 1.393 -30.450 1.00 13.34 114 GLY A CA 1
ATOM 917 C C . GLY A 1 133 ? -25.247 1.641 -31.232 1.00 13.95 114 GLY A C 1
ATOM 918 O O . GLY A 1 133 ? -26.339 1.663 -30.670 1.00 14.84 114 GLY A O 1
ATOM 919 N N . SER A 1 134 ? -25.131 1.822 -32.548 1.00 13.41 115 SER A N 1
ATOM 920 C CA . SER A 1 134 ? -26.294 2.034 -33.383 1.00 13.67 115 SER A CA 1
ATOM 921 C C . SER A 1 134 ? -27.183 0.786 -33.505 1.00 13.14 115 SER A C 1
ATOM 922 O O . SER A 1 134 ? -26.691 -0.363 -33.643 1.00 14.81 115 SER A O 1
ATOM 925 N N . GLY A 1 135 ? -28.490 1.040 -33.534 1.00 12.89 116 GLY A N 1
ATOM 926 C CA . GLY A 1 135 ? -29.477 0.077 -34.019 1.00 14.27 116 GLY A CA 1
ATOM 927 C C . GLY A 1 135 ? -30.235 0.624 -35.227 1.00 15.19 116 GLY A C 1
ATOM 928 O O . GLY A 1 135 ? -31.350 0.195 -35.526 1.00 16.01 116 GLY A O 1
ATOM 929 N N . GLN A 1 136 ? -29.657 1.600 -35.916 1.00 13.86 117 GLN A N 1
ATOM 930 C CA . GLN A 1 136 ? -30.322 2.295 -37.015 1.00 13.09 117 GLN A CA 1
ATOM 931 C C . GLN A 1 136 ? -30.176 1.501 -38.303 1.00 13.13 117 GLN A C 1
ATOM 932 O O . GLN A 1 136 ? -29.158 1.577 -39.006 1.00 13.84 117 GLN A O 1
ATOM 938 N N . LEU A 1 137 ? -31.214 0.730 -38.601 1.00 14.64 118 LEU A N 1
ATOM 939 C CA . LEU A 1 137 ? -31.162 -0.156 -39.761 1.00 15.96 118 LEU A CA 1
ATOM 940 C C . LEU A 1 137 ? -30.955 0.575 -41.071 1.00 14.86 118 LEU A C 1
ATOM 941 O O . LEU A 1 137 ? -30.348 0.011 -41.963 1.00 15.90 118 LEU A O 1
ATOM 946 N N . SER A 1 138 ? -31.405 1.827 -41.176 1.00 14.67 119 SER A N 1
ATOM 947 C CA . SER A 1 138 ? -31.248 2.538 -42.443 1.00 14.44 119 SER A CA 1
ATOM 948 C C . SER A 1 138 ? -29.782 2.688 -42.803 1.00 14.90 119 SER A C 1
ATOM 949 O O . SER A 1 138 ? -29.437 2.609 -43.981 1.00 18.65 119 SER A O 1
ATOM 952 N N . LEU A 1 139 ? -28.926 2.881 -41.802 1.00 14.59 120 LEU A N 1
ATOM 953 C CA . LEU A 1 139 ? -27.481 3.021 -41.999 1.00 15.51 120 LEU A CA 1
ATOM 954 C C . LEU A 1 139 ? -26.831 1.660 -42.077 1.00 13.34 120 LEU A C 1
ATOM 955 O O . LEU A 1 139 ? -25.989 1.413 -42.937 1.00 14.85 120 LEU A O 1
ATOM 960 N N . LEU A 1 140 ? -27.179 0.777 -41.136 1.00 14.51 121 LEU A N 1
ATOM 961 C CA . LEU A 1 140 ? -26.556 -0.542 -41.118 1.00 14.71 121 LEU A CA 1
ATOM 962 C C . LEU A 1 140 ? -26.769 -1.284 -42.427 1.00 14.78 121 LEU A C 1
ATOM 963 O O . LEU A 1 140 ? -25.843 -1.887 -42.959 1.00 16.24 121 LEU A O 1
ATOM 968 N N . GLU A 1 141 ? -27.971 -1.167 -42.994 1.00 15.34 122 GLU A N 1
ATOM 969 C CA . GLU A 1 141 ? -28.288 -1.870 -44.236 1.00 16.89 122 GLU A CA 1
ATOM 970 C C . GLU A 1 141 ? -27.696 -1.163 -45.461 1.00 17.05 122 GLU A C 1
ATOM 971 O O . GLU A 1 141 ? -27.795 -1.690 -46.564 1.00 20.60 122 GLU A O 1
ATOM 977 N N . ARG A 1 142 ? -27.108 0.024 -45.280 1.00 14.40 123 ARG A N 1
ATOM 978 C CA . ARG A 1 142 ? -26.406 0.745 -46.343 1.00 13.22 123 ARG A CA 1
ATOM 979 C C . ARG A 1 142 ? -24.899 0.556 -46.328 1.00 13.71 123 ARG A C 1
ATOM 980 O O . ARG A 1 142 ? -24.198 1.014 -47.227 1.00 14.26 123 ARG A O 1
ATOM 988 N N . LEU A 1 143 ? -24.381 -0.175 -45.343 1.00 14.61 124 LEU A N 1
ATOM 989 C CA . LEU A 1 143 ? -22.934 -0.366 -45.268 1.00 14.25 124 LEU A CA 1
ATOM 990 C C . LEU A 1 143 ? -22.370 -1.024 -46.539 1.00 14.26 124 LEU A C 1
ATOM 991 O O . LEU A 1 143 ? -21.323 -0.601 -47.050 1.00 15.09 124 LEU A O 1
ATOM 996 N N . GLU A 1 144 ? -23.086 -2.041 -47.046 1.00 14.57 125 GLU A N 1
ATOM 997 C CA . GLU A 1 144 ? -22.547 -2.767 -48.190 1.00 15.00 125 GLU A CA 1
ATOM 998 C C . GLU A 1 144 ? -22.514 -1.892 -49.443 1.00 16.30 125 GLU A C 1
ATOM 999 O O . GLU A 1 144 ? -21.541 -1.922 -50.174 1.00 16.56 125 GLU A O 1
ATOM 1005 N N . HIS A 1 145 ? -23.560 -1.103 -49.666 1.00 14.37 126 HIS A N 1
ATOM 1006 C CA . HIS A 1 145 ? -23.597 -0.260 -50.859 1.00 16.36 126 HIS A CA 1
ATOM 1007 C C . HIS A 1 145 ? -22.627 0.921 -50.789 1.00 13.92 126 HIS A C 1
ATOM 1008 O O . HIS A 1 145 ? -22.213 1.457 -51.828 1.00 13.90 126 HIS A O 1
ATOM 1015 N N . ASN A 1 146 ? -22.251 1.328 -49.570 1.00 14.41 127 ASN A N 1
ATOM 1016 C CA . ASN A 1 146 ? -21.286 2.398 -49.368 1.00 14.56 127 ASN A CA 1
ATOM 1017 C C . ASN A 1 146 ? -19.836 1.956 -49.323 1.00 13.06 127 ASN A C 1
ATOM 1018 O O . ASN A 1 146 ? -18.942 2.721 -49.716 1.00 14.34 127 ASN A O 1
ATOM 1023 N N . PHE A 1 147 ? -19.612 0.732 -48.837 1.00 13.14 128 PHE A N 1
ATOM 1024 C CA . PHE A 1 147 ? -18.263 0.197 -48.647 1.00 13.68 128 PHE A CA 1
ATOM 1025 C C . PHE A 1 147 ? -18.212 -1.215 -49.206 1.00 14.00 128 PHE A C 1
ATOM 1026 O O . PHE A 1 147 ? -18.107 -2.181 -48.462 1.00 15.16 128 PHE A O 1
ATOM 1034 N N . PRO A 1 148 ? -18.330 -1.343 -50.542 1.00 14.76 129 PRO A N 1
ATOM 1035 C CA . PRO A 1 148 ? -18.527 -2.677 -51.096 1.00 15.47 129 PRO A CA 1
ATOM 1036 C C . PRO A 1 148 ? -17.429 -3.661 -50.750 1.00 15.08 129 PRO A C 1
ATOM 1037 O O . PRO A 1 148 ? -16.249 -3.334 -50.841 1.00 17.50 129 PRO A O 1
ATOM 1041 N N . GLY A 1 149 ? -17.844 -4.851 -50.333 1.00 16.48 130 GLY A N 1
ATOM 1042 C CA . GLY A 1 149 ? -16.881 -5.937 -50.102 1.00 17.82 130 GLY A CA 1
ATOM 1043 C C . GLY A 1 149 ? -16.113 -5.858 -48.786 1.00 17.13 130 GLY A C 1
ATOM 1044 O O . GLY A 1 149 ? -15.183 -6.649 -48.559 1.00 21.05 130 GLY A O 1
ATOM 1045 N N . MET A 1 150 ? -16.452 -4.896 -47.927 1.00 15.37 131 MET A N 1
ATOM 1046 C CA . MET A 1 150 ? -15.676 -4.656 -46.714 1.00 15.49 131 MET A CA 1
ATOM 1047 C C . MET A 1 150 ? -16.157 -5.404 -45.482 1.00 15.77 131 MET A C 1
ATOM 1048 O O . MET A 1 150 ? -15.319 -5.973 -44.766 1.00 18.44 131 MET A O 1
ATOM 1053 N N . PHE A 1 151 ? -17.465 -5.355 -45.220 1.00 15.49 132 PHE A N 1
ATOM 1054 C CA . PHE A 1 151 ? -18.026 -5.782 -43.945 1.00 15.13 132 PHE A CA 1
ATOM 1055 C C . PHE A 1 151 ? -18.919 -7.001 -44.056 1.00 15.98 132 PHE A C 1
ATOM 1056 O O . PHE A 1 151 ? -19.459 -7.315 -45.132 1.00 18.13 132 PHE A O 1
ATOM 1064 N N . HIS A 1 152 ? -19.057 -7.703 -42.934 1.00 16.09 133 HIS A N 1
ATOM 1065 C CA . HIS A 1 152 ? -19.871 -8.929 -42.874 1.00 17.20 133 HIS A CA 1
ATOM 1066 C C . HIS A 1 152 ? -20.610 -8.928 -41.574 1.00 16.40 133 HIS A C 1
ATOM 1067 O O . HIS A 1 152 ? -20.034 -8.589 -40.546 1.00 17.11 133 HIS A O 1
ATOM 1074 N N . LYS A 1 153 ? -21.871 -9.346 -41.590 1.00 18.99 134 LYS A N 1
ATOM 1075 C CA . LYS A 1 153 ? -22.665 -9.288 -40.371 1.00 22.47 134 LYS A CA 1
ATOM 1076 C C . LYS A 1 153 ? -22.084 -10.078 -39.208 1.00 18.49 134 LYS A C 1
ATOM 1077 O O . LYS A 1 153 ? -22.234 -9.646 -38.081 1.00 20.55 134 LYS A O 1
ATOM 1083 N N . GLU A 1 154 ? -21.399 -11.196 -39.475 1.00 16.95 135 GLU A N 1
ATOM 1084 C CA A GLU A 1 154 ? -20.861 -11.985 -38.347 0.50 17.09 135 GLU A CA 1
ATOM 1085 C CA B GLU A 1 154 ? -20.789 -12.051 -38.467 0.50 17.91 135 GLU A CA 1
ATOM 1086 C C . GLU A 1 154 ? -19.550 -11.398 -37.852 1.00 16.04 135 GLU A C 1
ATOM 1087 O O . GLU A 1 154 ? -19.014 -11.874 -36.850 1.00 18.69 135 GLU A O 1
ATOM 1098 N N . LEU A 1 155 ? -19.095 -10.306 -38.482 1.00 14.88 136 LEU A N 1
ATOM 1099 C CA . LEU A 1 155 ? -17.901 -9.572 -38.049 1.00 15.00 136 LEU A CA 1
ATOM 1100 C C . LEU A 1 155 ? -18.289 -8.112 -37.748 1.00 13.76 136 LEU A C 1
ATOM 1101 O O . LEU A 1 155 ? -17.547 -7.181 -38.059 1.00 15.13 136 LEU A O 1
ATOM 1106 N N . MET A 1 156 ? -19.458 -7.948 -37.120 1.00 14.64 137 MET A N 1
ATOM 1107 C CA . MET A 1 156 ? -19.918 -6.641 -36.673 1.00 15.25 137 MET A CA 1
ATOM 1108 C C . MET A 1 156 ? -20.538 -6.778 -35.314 1.00 14.66 137 MET A C 1
ATOM 1109 O O . MET A 1 156 ? -21.097 -7.838 -34.975 1.00 16.05 137 MET A O 1
ATOM 1114 N N . VAL A 1 157 ? -20.473 -5.694 -34.542 1.00 13.57 138 VAL A N 1
ATOM 1115 C CA . VAL A 1 157 ? -21.183 -5.612 -33.269 1.00 14.02 138 VAL A CA 1
ATOM 1116 C C . VAL A 1 157 ? -22.023 -4.360 -33.322 1.00 13.20 138 VAL A C 1
ATOM 1117 O O . VAL A 1 157 ? -21.507 -3.284 -33.615 1.00 14.04 138 VAL A O 1
ATOM 1121 N N . THR A 1 158 ? -23.321 -4.514 -33.053 1.00 13.01 139 THR A N 1
ATOM 1122 C CA . THR A 1 158 ? -24.249 -3.383 -33.075 1.00 13.59 139 THR A CA 1
ATOM 1123 C C . THR A 1 158 ? -25.025 -3.339 -31.764 1.00 14.22 139 THR A C 1
ATOM 1124 O O . THR A 1 158 ? -24.787 -4.167 -30.872 1.00 14.24 139 THR A O 1
ATOM 1128 N N . ALA A 1 159 ? -25.989 -2.412 -31.651 1.00 14.77 140 ALA A N 1
ATOM 1129 C CA . ALA A 1 159 ? -26.866 -2.381 -30.471 1.00 15.82 140 ALA A CA 1
ATOM 1130 C C . ALA A 1 159 ? -27.575 -3.703 -30.245 1.00 17.31 140 ALA A C 1
ATOM 1131 O O . ALA A 1 159 ? -27.869 -4.059 -29.110 1.00 19.11 140 ALA A O 1
ATOM 1133 N N . PHE A 1 160 ? -27.851 -4.427 -31.330 1.00 16.33 141 PHE A N 1
ATOM 1134 C CA . PHE A 1 160 ? -28.604 -5.676 -31.242 1.00 17.99 141 PHE A CA 1
ATOM 1135 C C . PHE A 1 160 ? -27.830 -6.800 -30.558 1.00 19.40 141 PHE A C 1
ATOM 1136 O O . PHE A 1 160 ? -28.429 -7.794 -30.163 1.00 23.34 141 PHE A O 1
ATOM 1144 N N . ASP A 1 161 ? -26.511 -6.638 -30.420 1.00 17.36 142 ASP A N 1
ATOM 1145 C CA . ASP A 1 161 ? -25.667 -7.698 -29.916 1.00 17.43 142 ASP A CA 1
ATOM 1146 C C . ASP A 1 161 ? -25.295 -7.611 -28.441 1.00 18.78 142 ASP A C 1
ATOM 1147 O O . ASP A 1 161 ? -24.739 -8.570 -27.898 1.00 22.19 142 ASP A O 1
ATOM 1152 N N . VAL A 1 162 ? -25.572 -6.476 -27.805 1.00 19.20 143 VAL A N 1
ATOM 1153 C CA . VAL A 1 162 ? -24.959 -6.194 -26.512 1.00 21.12 143 VAL A CA 1
ATOM 1154 C C . VAL A 1 162 ? -26.000 -6.012 -25.425 1.00 19.54 143 VAL A C 1
ATOM 1155 O O . VAL A 1 162 ? -27.117 -5.568 -25.692 1.00 21.59 143 VAL A O 1
ATOM 1159 N N . LYS A 1 163 ? -25.606 -6.343 -24.189 1.00 21.50 144 LYS A N 1
ATOM 1160 C CA A LYS A 1 163 ? -26.394 -5.975 -23.021 0.50 23.69 144 LYS A CA 1
ATOM 1161 C CA B LYS A 1 163 ? -26.380 -5.984 -23.005 0.50 23.42 144 LYS A CA 1
ATOM 1162 C C . LYS A 1 163 ? -26.017 -4.568 -22.577 1.00 22.10 144 LYS A C 1
ATOM 1163 O O . LYS A 1 163 ? -26.884 -3.763 -22.307 1.00 24.49 144 LYS A O 1
ATOM 1174 N N . TYR A 1 164 ? -24.714 -4.308 -22.499 1.00 25.28 145 TYR A N 1
ATOM 1175 C CA . TYR A 1 164 ? -24.204 -3.005 -22.148 1.00 25.39 145 TYR A CA 1
ATOM 1176 C C . TYR A 1 164 ? -23.313 -2.545 -23.292 1.00 23.71 145 TYR A C 1
ATOM 1177 O O . TYR A 1 164 ? -22.389 -3.222 -23.756 1.00 28.30 145 TYR A O 1
ATOM 1186 N N . GLY A 1 165 ? -23.605 -1.363 -23.726 1.00 21.15 146 GLY A N 1
ATOM 1187 C CA . GLY A 1 165 ? -22.862 -0.758 -24.802 1.00 16.97 146 GLY A CA 1
ATOM 1188 C C . GLY A 1 165 ? -21.735 0.094 -24.269 1.00 14.84 146 GLY A C 1
ATOM 1189 O O . GLY A 1 165 ? -21.482 0.155 -23.057 1.00 15.79 146 GLY A O 1
ATOM 1190 N N . LYS A 1 166 ? -21.077 0.796 -25.179 1.00 14.35 147 LYS A N 1
ATOM 1191 C CA . LYS A 1 166 ? -20.090 1.785 -24.828 1.00 13.59 147 LYS A CA 1
ATOM 1192 C C . LYS A 1 166 ? -20.674 2.752 -23.803 1.00 14.88 147 LYS A C 1
ATOM 1193 O O . LYS A 1 166 ? -21.845 3.097 -23.908 1.00 15.84 147 LYS A O 1
ATOM 1199 N N . PRO A 1 167 ? -19.883 3.231 -22.816 1.00 14.49 148 PRO A N 1
ATOM 1200 C CA . PRO A 1 167 ? -18.441 3.110 -22.699 1.00 14.58 148 PRO A CA 1
ATOM 1201 C C . PRO A 1 167 ? -17.942 1.820 -22.029 1.00 13.73 148 PRO A C 1
ATOM 1202 O O . PRO A 1 167 ? -16.729 1.650 -21.892 1.00 15.15 148 PRO A O 1
ATOM 1206 N N . ASN A 1 168 ? -18.850 0.910 -21.678 1.00 14.95 149 ASN A N 1
ATOM 1207 C CA . ASN A 1 168 ? -18.426 -0.382 -21.187 1.00 14.99 149 ASN A CA 1
ATOM 1208 C C . ASN A 1 168 ? -17.637 -1.077 -22.313 1.00 14.82 149 ASN A C 1
ATOM 1209 O O . ASN A 1 168 ? -17.992 -0.920 -23.493 1.00 15.53 149 ASN A O 1
ATOM 1214 N N . PRO A 1 169 ? -16.589 -1.870 -21.973 1.00 14.94 150 PRO A N 1
ATOM 1215 C CA . PRO A 1 169 ? -15.825 -2.517 -23.038 1.00 15.33 150 PRO A CA 1
ATOM 1216 C C . PRO A 1 169 ? -16.568 -3.656 -23.740 1.00 15.20 150 PRO A C 1
ATOM 1217 O O . PRO A 1 169 ? -16.078 -4.119 -24.780 1.00 16.30 150 PRO A O 1
ATOM 1221 N N . GLU A 1 170 ? -17.723 -4.098 -23.219 1.00 15.16 151 GLU A N 1
ATOM 1222 C CA . GLU A 1 170 ? -18.463 -5.234 -23.786 1.00 15.75 151 GLU A CA 1
ATOM 1223 C C . GLU A 1 170 ? -18.488 -5.303 -25.343 1.00 15.30 151 GLU A C 1
ATOM 1224 O O . GLU A 1 170 ? -18.150 -6.345 -25.908 1.00 16.23 151 GLU A O 1
ATOM 1230 N N . PRO A 1 171 ? -18.885 -4.212 -26.052 1.00 15.34 152 PRO A N 1
ATOM 1231 C CA . PRO A 1 171 ? -18.964 -4.357 -27.515 1.00 14.82 152 PRO A CA 1
ATOM 1232 C C . PRO A 1 171 ? -17.611 -4.671 -28.168 1.00 14.00 152 PRO A C 1
ATOM 1233 O O . PRO A 1 171 ? -17.573 -5.418 -29.143 1.00 14.91 152 PRO A O 1
ATOM 1237 N N . TYR A 1 172 ? -16.519 -4.078 -27.678 1.00 14.36 153 TYR A N 1
ATOM 1238 C CA . TYR A 1 172 ? -15.186 -4.335 -28.230 1.00 14.13 153 TYR A CA 1
ATOM 1239 C C . TYR A 1 172 ? -14.691 -5.738 -27.839 1.00 15.66 153 TYR A C 1
ATOM 1240 O O . TYR A 1 172 ? -14.085 -6.428 -28.653 1.00 15.84 153 TYR A O 1
ATOM 1249 N N . LEU A 1 173 ? -14.942 -6.156 -26.597 1.00 15.86 154 LEU A N 1
ATOM 1250 C CA . LEU A 1 173 ? -14.637 -7.528 -26.190 1.00 16.63 154 LEU A CA 1
ATOM 1251 C C . LEU A 1 173 ? -15.372 -8.544 -27.086 1.00 16.14 154 LEU A C 1
ATOM 1252 O O . LEU A 1 173 ? -14.804 -9.565 -27.505 1.00 16.74 154 LEU A O 1
ATOM 1257 N N . MET A 1 174 ? -16.622 -8.235 -27.410 1.00 16.04 155 MET A N 1
ATOM 1258 C CA A MET A 1 174 ? -17.408 -9.100 -28.282 0.50 15.48 155 MET A CA 1
ATOM 1259 C CA B MET A 1 174 ? -17.432 -9.086 -28.288 0.50 17.31 155 MET A CA 1
ATOM 1260 C C . MET A 1 174 ? -16.850 -9.122 -29.700 1.00 15.12 155 MET A C 1
ATOM 1261 O O . MET A 1 174 ? -16.827 -10.171 -30.345 1.00 16.38 155 MET A O 1
ATOM 1270 N N . ALA A 1 175 ? -16.384 -7.963 -30.190 1.00 15.34 156 ALA A N 1
ATOM 1271 C CA . ALA A 1 175 ? -15.792 -7.899 -31.520 1.00 14.50 156 ALA A CA 1
ATOM 1272 C C . ALA A 1 175 ? -14.541 -8.778 -31.583 1.00 15.28 156 ALA A C 1
ATOM 1273 O O . ALA A 1 175 ? -14.339 -9.549 -32.525 1.00 16.53 156 ALA A O 1
ATOM 1275 N N . LEU A 1 176 ? -13.723 -8.711 -30.535 1.00 15.80 157 LEU A N 1
ATOM 1276 C CA . LEU A 1 176 ? -12.543 -9.570 -30.499 1.00 16.79 157 LEU A CA 1
ATOM 1277 C C . LEU A 1 176 ? -12.935 -11.048 -30.589 1.00 14.85 157 LEU A C 1
ATOM 1278 O O . LEU A 1 176 ? -12.342 -11.818 -31.345 1.00 17.02 157 LEU A O 1
ATOM 1283 N N . LYS A 1 177 ? -13.952 -11.432 -29.831 1.00 16.78 158 LYS A N 1
ATOM 1284 C CA . LYS A 1 177 ? -14.417 -12.830 -29.837 1.00 18.07 158 LYS A CA 1
ATOM 1285 C C . LYS A 1 177 ? -14.945 -13.244 -31.216 1.00 18.40 158 LYS A C 1
ATOM 1286 O O . LYS A 1 177 ? -14.602 -14.306 -31.723 1.00 18.84 158 LYS A O 1
ATOM 1292 N N . LYS A 1 178 ? -15.748 -12.398 -31.850 1.00 16.97 159 LYS A N 1
ATOM 1293 C CA A LYS A 1 178 ? -16.310 -12.707 -33.170 0.50 17.82 159 LYS A CA 1
ATOM 1294 C CA B LYS A 1 178 ? -16.313 -12.731 -33.155 0.50 17.59 159 LYS A CA 1
ATOM 1295 C C . LYS A 1 178 ? -15.206 -12.932 -34.187 1.00 16.39 159 LYS A C 1
ATOM 1296 O O . LYS A 1 178 ? -15.321 -13.774 -35.072 1.00 18.44 159 LYS A O 1
ATOM 1307 N N . GLY A 1 179 ? -14.130 -12.157 -34.069 1.00 16.62 160 GLY A N 1
ATOM 1308 C CA . GLY A 1 179 ? -13.014 -12.280 -34.983 1.00 19.37 160 GLY A CA 1
ATOM 1309 C C . GLY A 1 179 ? -11.927 -13.258 -34.585 1.00 18.75 160 GLY A C 1
ATOM 1310 O O . GLY A 1 179 ? -10.920 -13.377 -35.282 1.00 20.54 160 GLY A O 1
ATOM 1311 N N . GLY A 1 180 ? -12.136 -13.970 -33.477 1.00 17.66 161 GLY A N 1
ATOM 1312 C CA . GLY A 1 180 ? -11.123 -14.910 -32.987 1.00 19.78 161 GLY A CA 1
ATOM 1313 C C . GLY A 1 180 ? -9.826 -14.224 -32.598 1.00 18.17 161 GLY A C 1
ATOM 1314 O O . GLY A 1 180 ? -8.770 -14.855 -32.691 1.00 20.45 161 GLY A O 1
ATOM 1315 N N . LEU A 1 181 ? -9.918 -12.964 -32.141 1.00 17.46 162 LEU A N 1
ATOM 1316 C CA . LEU A 1 181 ? -8.755 -12.095 -31.962 1.00 16.82 162 LEU A CA 1
ATOM 1317 C C . LEU A 1 181 ? -8.346 -11.946 -30.518 1.00 16.05 162 LEU A C 1
ATOM 1318 O O . LEU A 1 181 ? -9.181 -11.985 -29.622 1.00 19.05 162 LEU A O 1
ATOM 1323 N N . LYS A 1 182 ? -7.056 -11.738 -30.317 1.00 18.62 163 LYS A N 1
ATOM 1324 C CA A LYS A 1 182 ? -6.634 -11.210 -29.031 0.50 18.76 163 LYS A CA 1
ATOM 1325 C CA B LYS A 1 182 ? -6.484 -11.220 -29.074 0.50 17.41 163 LYS A CA 1
ATOM 1326 C C . LYS A 1 182 ? -6.548 -9.694 -29.148 1.00 17.41 163 LYS A C 1
ATOM 1327 O O . LYS A 1 182 ? -6.457 -9.142 -30.247 1.00 18.53 163 LYS A O 1
ATOM 1338 N N . ALA A 1 183 ? -6.643 -9.012 -28.006 1.00 18.12 164 ALA A N 1
ATOM 1339 C CA . ALA A 1 183 ? -6.698 -7.544 -28.020 1.00 19.68 164 ALA A CA 1
ATOM 1340 C C . ALA A 1 183 ? -5.509 -6.928 -28.753 1.00 19.31 164 ALA A C 1
ATOM 1341 O O . ALA A 1 183 ? -5.651 -5.908 -29.439 1.00 20.19 164 ALA A O 1
ATOM 1343 N N . ASP A 1 184 ? -4.331 -7.565 -28.650 1.00 19.51 165 ASP A N 1
ATOM 1344 C CA . ASP A 1 184 ? -3.127 -7.039 -29.299 1.00 20.24 165 ASP A CA 1
ATOM 1345 C C . ASP A 1 184 ? -3.068 -7.251 -30.815 1.00 20.07 165 ASP A C 1
ATOM 1346 O O . ASP A 1 184 ? -2.106 -6.869 -31.458 1.00 22.57 165 ASP A O 1
ATOM 1351 N N . GLU A 1 185 ? -4.112 -7.867 -31.369 1.00 18.03 166 GLU A N 1
ATOM 1352 C CA . GLU A 1 185 ? -4.203 -8.122 -32.809 1.00 17.90 166 GLU A CA 1
ATOM 1353 C C . GLU A 1 185 ? -5.200 -7.186 -33.502 1.00 17.63 166 GLU A C 1
ATOM 1354 O O . GLU A 1 185 ? -5.476 -7.335 -34.701 1.00 17.49 166 GLU A O 1
ATOM 1360 N N . ALA A 1 186 ? -5.724 -6.220 -32.752 1.00 18.31 167 ALA A N 1
ATOM 1361 C CA . ALA A 1 186 ? -6.766 -5.313 -33.255 1.00 15.42 167 ALA A CA 1
ATOM 1362 C C . ALA A 1 186 ? -6.400 -3.872 -33.002 1.00 16.86 167 ALA A C 1
ATOM 1363 O O . ALA A 1 186 ? -5.528 -3.569 -32.162 1.00 17.57 167 ALA A O 1
ATOM 1365 N N . VAL A 1 187 ? -7.037 -2.991 -33.755 1.00 16.11 168 VAL A N 1
ATOM 1366 C CA . VAL A 1 187 ? -6.972 -1.556 -33.486 1.00 15.98 168 VAL A CA 1
ATOM 1367 C C . VAL A 1 187 ? -8.381 -1.005 -33.631 1.00 14.59 168 VAL A C 1
ATOM 1368 O O . VAL A 1 187 ? -9.145 -1.471 -34.492 1.00 16.27 168 VAL A O 1
ATOM 1372 N N . VAL A 1 188 ? -8.691 -0.024 -32.800 1.00 14.24 169 VAL A N 1
ATOM 1373 C CA . VAL A 1 188 ? -9.986 0.645 -32.781 1.00 13.40 169 VAL A CA 1
ATOM 1374 C C . VAL A 1 188 ? -9.880 2.031 -33.434 1.00 13.70 169 VAL A C 1
ATOM 1375 O O . VAL A 1 188 ? -8.920 2.761 -33.157 1.00 14.16 169 VAL A O 1
ATOM 1379 N N . ILE A 1 189 ? -10.873 2.394 -34.264 1.00 13.44 170 ILE A N 1
ATOM 1380 C CA . ILE A 1 189 ? -10.927 3.721 -34.852 1.00 13.75 170 ILE A CA 1
ATOM 1381 C C . ILE A 1 189 ? -12.218 4.383 -34.364 1.00 13.75 170 ILE A C 1
ATOM 1382 O O . ILE A 1 189 ? -13.333 3.928 -34.711 1.00 13.52 170 ILE A O 1
ATOM 1387 N N . GLU A 1 190 ? -12.071 5.427 -33.534 1.00 12.54 171 GLU A N 1
ATOM 1388 C CA . GLU A 1 190 ? -13.194 6.043 -32.837 1.00 13.18 171 GLU A CA 1
ATOM 1389 C C . GLU A 1 190 ? -13.179 7.540 -32.960 1.00 12.72 171 GLU A C 1
ATOM 1390 O O . GLU A 1 190 ? -12.114 8.158 -32.966 1.00 14.49 171 GLU A O 1
ATOM 1396 N N . ASN A 1 191 ? -14.357 8.160 -32.995 1.00 13.38 172 ASN A N 1
ATOM 1397 C CA . ASN A 1 191 ? -14.492 9.616 -33.073 1.00 12.96 172 ASN A CA 1
ATOM 1398 C C . ASN A 1 191 ? -15.064 10.239 -31.808 1.00 12.65 172 ASN A C 1
ATOM 1399 O O . ASN A 1 191 ? -15.179 11.468 -31.722 1.00 14.00 172 ASN A O 1
ATOM 1404 N N . ALA A 1 192 ? -15.468 9.414 -30.841 1.00 13.27 173 ALA A N 1
ATOM 1405 C CA . ALA A 1 192 ? -16.252 9.904 -29.719 1.00 14.45 173 ALA A CA 1
ATOM 1406 C C . ALA A 1 192 ? -15.672 9.365 -28.433 1.00 13.47 173 ALA A C 1
ATOM 1407 O O . ALA A 1 192 ? -15.220 8.220 -28.398 1.00 14.03 173 ALA A O 1
ATOM 1409 N N . PRO A 1 193 ? -15.709 10.159 -27.348 1.00 13.69 174 PRO A N 1
ATOM 1410 C CA . PRO A 1 193 ? -14.971 9.720 -26.148 1.00 14.31 174 PRO A CA 1
ATOM 1411 C C . PRO A 1 193 ? -15.494 8.472 -25.474 1.00 14.15 174 PRO A C 1
ATOM 1412 O O . PRO A 1 193 ? -14.708 7.716 -24.908 1.00 15.20 174 PRO A O 1
ATOM 1416 N N . LEU A 1 194 ? -16.800 8.224 -25.516 1.00 12.66 175 LEU A N 1
ATOM 1417 C CA . LEU A 1 194 ? -17.307 6.985 -24.896 1.00 14.31 175 LEU A CA 1
ATOM 1418 C C . LEU A 1 194 ? -16.833 5.756 -25.662 1.00 13.64 175 LEU A C 1
ATOM 1419 O O . LEU A 1 194 ? -16.611 4.701 -25.076 1.00 14.50 175 LEU A O 1
ATOM 1424 N N . GLY A 1 195 ? -16.691 5.874 -26.982 1.00 14.05 176 GLY A N 1
ATOM 1425 C CA . GLY A 1 195 ? -16.171 4.764 -27.780 1.00 14.06 176 GLY A CA 1
ATOM 1426 C C . GLY A 1 195 ? -14.693 4.589 -27.608 1.00 12.73 176 GLY A C 1
ATOM 1427 O O . GLY A 1 195 ? -14.238 3.454 -27.527 1.00 13.95 176 GLY A O 1
ATOM 1428 N N . VAL A 1 196 ? -13.945 5.697 -27.549 1.00 14.45 177 VAL A N 1
ATOM 1429 C CA . VAL A 1 196 ? -12.519 5.645 -27.196 1.00 14.25 177 VAL A CA 1
ATOM 1430 C C . VAL A 1 196 ? -12.333 4.909 -25.861 1.00 15.94 177 VAL A C 1
ATOM 1431 O O . VAL A 1 196 ? -11.471 4.027 -25.737 1.00 15.84 177 VAL A O 1
ATOM 1435 N N . GLU A 1 197 ? -13.131 5.275 -24.864 1.00 15.13 178 GLU A N 1
ATOM 1436 C CA . GLU A 1 197 ? -13.038 4.671 -23.545 1.00 15.77 178 GLU A CA 1
ATOM 1437 C C . GLU A 1 197 ? -13.310 3.170 -23.602 1.00 15.81 178 GLU A C 1
ATOM 1438 O O . GLU A 1 197 ? -12.579 2.377 -23.006 1.00 17.13 178 GLU A O 1
ATOM 1444 N N . ALA A 1 198 ? -14.367 2.771 -24.317 1.00 15.86 179 ALA A N 1
ATOM 1445 C CA . ALA A 1 198 ? -14.673 1.349 -24.466 1.00 14.41 179 ALA A CA 1
ATOM 1446 C C . ALA A 1 198 ? -13.534 0.559 -25.123 1.00 13.93 179 ALA A C 1
ATOM 1447 O O . ALA A 1 198 ? -13.212 -0.541 -24.663 1.00 16.42 179 ALA A O 1
ATOM 1449 N N . GLY A 1 199 ? -12.951 1.114 -26.193 1.00 15.05 180 GLY A N 1
ATOM 1450 C CA . GLY A 1 199 ? -11.871 0.434 -26.920 1.00 16.89 180 GLY A CA 1
ATOM 1451 C C . GLY A 1 199 ? -10.659 0.268 -26.023 1.00 17.61 180 GLY A C 1
ATOM 1452 O O . GLY A 1 199 ? -10.080 -0.812 -25.910 1.00 18.10 180 GLY A O 1
ATOM 1453 N N . HIS A 1 200 ? -10.295 1.361 -25.365 1.00 17.67 181 HIS A N 1
ATOM 1454 C CA . HIS A 1 200 ? -9.157 1.389 -24.464 1.00 18.94 181 HIS A CA 1
ATOM 1455 C C . HIS A 1 200 ? -9.332 0.407 -23.289 1.00 18.82 181 HIS A C 1
ATOM 1456 O O . HIS A 1 200 ? -8.409 -0.373 -22.965 1.00 21.03 181 HIS A O 1
ATOM 1463 N N . LYS A 1 201 ? -10.520 0.391 -22.689 1.00 17.90 182 LYS A N 1
ATOM 1464 C CA . LYS A 1 201 ? -10.768 -0.487 -21.558 1.00 18.81 182 LYS A CA 1
ATOM 1465 C C . LYS A 1 201 ? -10.927 -1.940 -21.938 1.00 18.27 182 LYS A C 1
ATOM 1466 O O . LYS A 1 201 ? -10.738 -2.820 -21.100 1.00 23.06 182 LYS A O 1
ATOM 1472 N N . ALA A 1 202 ? -11.195 -2.199 -23.224 1.00 18.60 183 ALA A N 1
ATOM 1473 C CA . ALA A 1 202 ? -11.135 -3.557 -23.761 1.00 18.72 183 ALA A CA 1
ATOM 1474 C C . ALA A 1 202 ? -9.701 -4.011 -23.988 1.00 17.75 183 ALA A C 1
ATOM 1475 O O . ALA A 1 202 ? -9.466 -5.149 -24.408 1.00 20.20 183 ALA A O 1
ATOM 1477 N N . GLY A 1 203 ? -8.743 -3.115 -23.756 1.00 18.66 184 GLY A N 1
ATOM 1478 C CA . GLY A 1 203 ? -7.314 -3.436 -23.891 1.00 21.40 184 GLY A CA 1
ATOM 1479 C C . GLY A 1 203 ? -6.782 -3.303 -25.311 1.00 17.25 184 GLY A C 1
ATOM 1480 O O . GLY A 1 203 ? -5.706 -3.792 -25.629 1.00 18.78 184 GLY A O 1
ATOM 1481 N N . ILE A 1 204 ? -7.536 -2.622 -26.174 1.00 18.03 185 ILE A N 1
ATOM 1482 C CA . ILE A 1 204 ? -7.131 -2.529 -27.559 1.00 16.15 185 ILE A CA 1
ATOM 1483 C C . ILE A 1 204 ? -6.519 -1.160 -27.840 1.00 17.02 185 ILE A C 1
ATOM 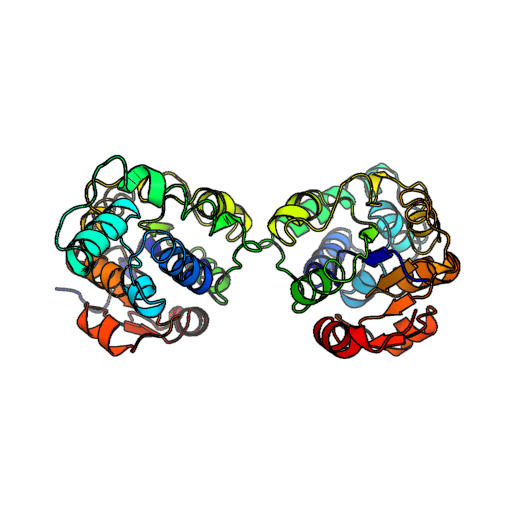1484 O O . ILE A 1 204 ? -7.024 -0.131 -27.370 1.00 17.90 185 ILE A O 1
ATOM 1489 N N . PHE A 1 205 ? -5.444 -1.116 -28.620 1.00 15.81 186 PHE A N 1
ATOM 1490 C CA . PHE A 1 205 ? -4.866 0.150 -29.082 1.00 15.93 186 PHE A CA 1
ATOM 1491 C C . PHE A 1 205 ? -5.959 0.936 -29.835 1.00 16.53 186 PHE A C 1
ATOM 1492 O O . PHE A 1 205 ? -6.640 0.390 -30.711 1.00 16.88 186 PHE A O 1
ATOM 1500 N N . THR A 1 206 ? -6.109 2.212 -29.480 1.00 15.34 187 THR A N 1
ATOM 1501 C CA . THR A 1 206 ? -7.250 3.026 -29.922 1.00 15.53 187 THR A CA 1
ATOM 1502 C C . THR A 1 206 ? -6.787 4.307 -30.565 1.00 15.34 187 THR A C 1
ATOM 1503 O O . THR A 1 206 ? -6.045 5.096 -29.963 1.00 16.80 187 THR A O 1
ATOM 1507 N N . ILE A 1 207 ? -7.221 4.490 -31.805 1.00 15.32 188 ILE A N 1
ATOM 1508 C CA . ILE A 1 207 ? -6.923 5.683 -32.563 1.00 14.01 188 ILE A CA 1
ATOM 1509 C C . ILE A 1 207 ? -8.171 6.552 -32.612 1.00 15.41 188 ILE A C 1
ATOM 1510 O O . ILE A 1 207 ? -9.241 6.108 -33.064 1.00 15.67 188 ILE A O 1
ATOM 1515 N N . ALA A 1 208 ? -8.039 7.792 -32.136 1.00 15.12 189 ALA A N 1
ATOM 1516 C CA . ALA A 1 208 ? -9.125 8.775 -32.193 1.00 15.16 189 ALA A CA 1
ATOM 1517 C C . ALA A 1 208 ? -8.989 9.600 -33.448 1.00 14.26 189 ALA A C 1
ATOM 1518 O O . ALA A 1 208 ? -7.883 9.998 -33.836 1.00 15.83 189 ALA A O 1
ATOM 1520 N N . VAL A 1 209 ? -10.127 9.836 -34.092 1.00 15.09 190 VAL A N 1
ATOM 1521 C CA A VAL A 1 209 ? -10.205 10.735 -35.228 0.50 15.02 190 VAL A CA 1
ATOM 1522 C CA B VAL A 1 209 ? -10.207 10.703 -35.223 0.50 14.21 190 VAL A CA 1
ATOM 1523 C C . VAL A 1 209 ? -11.203 11.822 -34.874 1.00 14.20 190 VAL A C 1
ATOM 1524 O O . VAL A 1 209 ? -12.372 11.547 -34.553 1.00 15.09 190 VAL A O 1
ATOM 1531 N N . ASN A 1 210 ? -10.743 13.070 -34.898 1.00 15.07 191 ASN A N 1
ATOM 1532 C CA . ASN A 1 210 ? -11.606 14.152 -34.449 1.00 16.53 191 ASN A CA 1
ATOM 1533 C C . ASN A 1 210 ? -12.429 14.686 -35.599 1.00 18.06 191 ASN A C 1
ATOM 1534 O O . ASN A 1 210 ? -12.017 15.628 -36.246 1.00 24.38 191 ASN A O 1
ATOM 1539 N N . THR A 1 211 ? -13.591 14.100 -35.850 1.00 15.36 192 THR A N 1
ATOM 1540 C CA . THR A 1 211 ? -14.371 14.486 -37.026 1.00 15.61 192 THR A CA 1
ATOM 1541 C C . THR A 1 211 ? -15.542 15.385 -36.671 1.00 14.92 192 THR A C 1
ATOM 1542 O O . THR A 1 211 ? -16.316 15.750 -37.548 1.00 17.65 192 THR A O 1
ATOM 1546 N N . GLY A 1 212 ? -15.674 15.736 -35.400 1.00 16.21 193 GLY A N 1
ATOM 1547 C CA . GLY A 1 212 ? -16.816 16.522 -34.948 1.00 18.33 193 GLY A CA 1
ATOM 1548 C C . GLY A 1 212 ? -16.419 17.849 -34.283 1.00 17.94 193 GLY A C 1
ATOM 1549 O O . GLY A 1 212 ? -15.346 18.396 -34.565 1.00 21.49 193 GLY A O 1
ATOM 1550 N N . PRO A 1 213 ? -17.255 18.363 -33.373 1.00 17.96 194 PRO A N 1
ATOM 1551 C CA . PRO A 1 213 ? -17.080 19.686 -32.760 1.00 19.70 194 PRO A CA 1
ATOM 1552 C C . PRO A 1 213 ? -16.278 19.652 -31.447 1.00 23.31 194 PRO A C 1
ATOM 1553 O O . PRO A 1 213 ? -16.147 20.667 -30.765 1.00 24.03 194 PRO A O 1
ATOM 1557 N N . LEU A 1 214 ? -15.746 18.496 -31.079 1.00 19.84 195 LEU A N 1
ATOM 1558 C CA . LEU A 1 214 ? -15.080 18.359 -29.778 1.00 20.33 195 LEU A CA 1
ATOM 1559 C C . LEU A 1 214 ? -13.633 18.810 -29.821 1.00 19.39 195 LEU A C 1
ATOM 1560 O O . LEU A 1 214 ? -12.986 18.796 -30.867 1.00 20.31 195 LEU A O 1
ATOM 1565 N N . ASP A 1 215 ? -13.159 19.247 -28.664 1.00 19.51 196 ASP A N 1
ATOM 1566 C CA . ASP A 1 215 ? -11.733 19.416 -28.470 1.00 19.71 196 ASP A CA 1
ATOM 1567 C C . ASP A 1 215 ? -11.066 18.039 -28.495 1.00 20.23 196 ASP A C 1
ATOM 1568 O O . ASP A 1 215 ? -11.484 17.129 -27.787 1.00 20.34 196 ASP A O 1
ATOM 1573 N N . GLY A 1 216 ? -10.028 17.905 -29.314 1.00 21.15 197 GLY A N 1
ATOM 1574 C CA . GLY A 1 216 ? -9.276 16.650 -29.419 1.00 21.67 197 GLY A CA 1
ATOM 1575 C C . GLY A 1 216 ? -8.785 16.120 -28.083 1.00 20.38 197 GLY A C 1
ATOM 1576 O O . GLY A 1 216 ? -8.660 14.903 -27.892 1.00 21.26 197 GLY A O 1
ATOM 1577 N N . GLN A 1 217 ? -8.501 17.032 -27.153 1.00 22.73 198 GLN A N 1
ATOM 1578 C CA . GLN A 1 217 ? -8.093 16.635 -25.811 1.00 24.12 198 GLN A CA 1
ATOM 1579 C C . GLN A 1 217 ? -9.117 15.751 -25.090 1.00 20.75 198 GLN A C 1
ATOM 1580 O O . GLN A 1 217 ? -8.739 14.902 -24.294 1.00 22.55 198 GLN A O 1
ATOM 1586 N N . VAL A 1 218 ? -10.405 15.927 -25.385 1.00 20.82 199 VAL A N 1
ATOM 1587 C CA . VAL A 1 218 ? -11.456 15.074 -24.808 1.00 18.89 199 VAL A CA 1
ATOM 1588 C C . VAL A 1 218 ? -11.236 13.601 -25.226 1.00 18.16 199 VAL A C 1
ATOM 1589 O O . VAL A 1 218 ? -11.420 12.673 -24.429 1.00 18.41 199 VAL A O 1
ATOM 1593 N N . LEU A 1 219 ? -10.814 13.412 -26.477 1.00 17.71 200 LEU A N 1
ATOM 1594 C CA . LEU A 1 219 ? -10.555 12.077 -27.013 1.00 18.38 200 LEU A CA 1
ATOM 1595 C C . LEU A 1 219 ? -9.274 11.478 -26.415 1.00 16.83 200 LEU A C 1
ATOM 1596 O O . LEU A 1 219 ? -9.265 10.311 -26.016 1.00 17.13 200 LEU A O 1
ATOM 1601 N N . LEU A 1 220 ? -8.204 12.283 -26.335 1.00 19.39 201 LEU A N 1
ATOM 1602 C CA . LEU A 1 220 ? -6.987 11.836 -25.653 1.00 21.09 201 LEU A CA 1
ATOM 1603 C C . LEU A 1 220 ? -7.280 11.486 -24.183 1.00 22.31 201 LEU A C 1
ATOM 1604 O O . LEU A 1 220 ? -6.864 10.438 -23.684 1.00 22.38 201 LEU A O 1
ATOM 1609 N N . ASP A 1 221 ? -8.039 12.329 -23.493 1.00 21.02 202 ASP A N 1
ATOM 1610 C CA . ASP A 1 221 ? -8.338 12.062 -22.078 1.00 22.28 202 ASP A CA 1
ATOM 1611 C C . ASP A 1 221 ? -9.220 10.830 -21.842 1.00 21.01 202 ASP A C 1
ATOM 1612 O O . ASP A 1 221 ? -9.179 10.226 -20.770 1.00 22.51 202 ASP A O 1
ATOM 1617 N N . ALA A 1 222 ? -9.960 10.413 -22.868 1.00 18.45 203 ALA A N 1
ATOM 1618 C CA . ALA A 1 222 ? -10.746 9.207 -22.791 1.00 18.60 203 ALA A CA 1
ATOM 1619 C C . ALA A 1 222 ? -9.915 7.934 -22.977 1.00 18.43 203 ALA A C 1
ATOM 1620 O O . ALA A 1 222 ? -10.440 6.829 -22.819 1.00 19.31 203 ALA A O 1
ATOM 1622 N N . GLY A 1 223 ? -8.637 8.072 -23.347 1.00 18.76 204 GLY A N 1
ATOM 1623 C CA . GLY A 1 223 ? -7.723 6.932 -23.463 1.00 20.39 204 GLY A CA 1
ATOM 1624 C C . GLY A 1 223 ? -7.167 6.646 -24.846 1.00 17.13 204 GLY A C 1
ATOM 1625 O O . GLY A 1 223 ? -6.563 5.586 -25.059 1.00 21.23 204 GLY A O 1
ATOM 1626 N N . ALA A 1 224 ? -7.325 7.582 -25.786 1.00 17.66 205 ALA A N 1
ATOM 1627 C CA . ALA A 1 224 ? -6.838 7.335 -27.137 1.00 17.08 205 ALA A CA 1
ATOM 1628 C C . ALA A 1 224 ? -5.316 7.277 -27.124 1.00 18.89 205 ALA A C 1
ATOM 1629 O O . ALA A 1 224 ? -4.667 8.111 -26.498 1.00 20.83 205 ALA A O 1
ATOM 1631 N N . ASP A 1 225 ? -4.765 6.319 -27.858 1.00 17.22 206 ASP A N 1
ATOM 1632 C CA . ASP A 1 225 ? -3.331 6.168 -27.962 1.00 17.86 206 ASP A CA 1
ATOM 1633 C C . ASP A 1 225 ? -2.763 7.091 -29.022 1.00 16.85 206 ASP A C 1
ATOM 1634 O O . ASP A 1 225 ? -1.594 7.481 -28.952 1.00 20.49 206 ASP A O 1
ATOM 1639 N N . LEU A 1 226 ? -3.572 7.407 -30.034 1.00 16.90 207 LEU A N 1
ATOM 1640 C CA . LEU A 1 226 ? -3.223 8.365 -31.081 1.00 16.12 207 LEU A CA 1
ATOM 1641 C C . LEU A 1 226 ? -4.425 9.216 -31.420 1.00 16.93 207 LEU A C 1
ATOM 1642 O O . LEU A 1 226 ? -5.558 8.751 -31.258 1.00 17.43 207 LEU A O 1
ATOM 1647 N N . LEU A 1 227 ? -4.175 10.424 -31.927 1.00 16.31 208 LEU A N 1
ATOM 1648 C CA . LEU A 1 227 ? -5.215 11.367 -32.326 1.00 17.37 208 LEU A CA 1
ATOM 1649 C C . LEU A 1 227 ? -4.900 11.924 -33.690 1.00 18.75 208 LEU A C 1
ATOM 1650 O O . LEU A 1 227 ? -3.789 12.402 -33.912 1.00 19.51 208 LEU A O 1
ATOM 1655 N N . PHE A 1 228 ? -5.875 11.856 -34.599 1.00 16.64 209 PHE A N 1
ATOM 1656 C CA . PHE A 1 228 ? -5.763 12.444 -35.925 1.00 17.83 209 PHE A CA 1
ATOM 1657 C C . PHE A 1 228 ? -6.895 13.411 -36.135 1.00 18.48 209 PHE A C 1
ATOM 1658 O O . PHE A 1 228 ? -7.983 13.229 -35.585 1.00 17.78 209 PHE A O 1
ATOM 1666 N N . PRO A 1 229 ? -6.644 14.468 -36.920 1.00 18.82 210 PRO A N 1
ATOM 1667 C CA . PRO A 1 229 ? -7.722 15.458 -37.098 1.00 20.02 210 PRO A CA 1
ATOM 1668 C C . PRO A 1 229 ? -8.834 15.139 -38.113 1.00 21.13 210 PRO A C 1
ATOM 1669 O O . PRO A 1 229 ? -9.823 15.894 -38.193 1.00 24.37 210 PRO A O 1
ATOM 1673 N N . SER A 1 230 ? -8.711 14.044 -38.853 1.00 20.12 211 SER A N 1
ATOM 1674 C CA . SER A 1 230 ? -9.715 13.659 -39.870 1.00 19.27 211 SER A CA 1
ATOM 1675 C C . SER A 1 230 ? -9.463 12.231 -40.312 1.00 21.69 211 SER A C 1
ATOM 1676 O O . SER A 1 230 ? -8.386 11.678 -40.086 1.00 19.35 211 SER A O 1
ATOM 1679 N N . MET A 1 231 ? -10.472 11.606 -40.922 1.00 19.87 212 MET A N 1
ATOM 1680 C CA . MET A 1 231 ? -10.280 10.281 -41.503 1.00 18.42 212 MET A CA 1
ATOM 1681 C C . MET A 1 231 ? -9.256 10.323 -42.633 1.00 20.33 212 MET A C 1
ATOM 1682 O O . MET A 1 231 ? -8.496 9.376 -42.812 1.00 19.70 212 MET A O 1
ATOM 1687 N N . GLN A 1 232 ? -9.219 11.430 -43.372 1.00 20.00 213 GLN A N 1
ATOM 1688 C CA . GLN A 1 232 ? -8.284 11.520 -44.480 1.00 20.49 213 GLN A CA 1
ATOM 1689 C C . GLN A 1 232 ? -6.828 11.543 -43.975 1.00 22.37 213 GLN A C 1
ATOM 1690 O O . GLN A 1 232 ? -5.959 10.867 -44.562 1.00 21.87 213 GLN A O 1
ATOM 1696 N N . THR A 1 233 ? -6.557 12.274 -42.890 1.00 19.10 214 THR A N 1
ATOM 1697 C CA . THR A 1 233 ? -5.180 12.324 -42.368 1.00 19.26 214 THR A CA 1
ATOM 1698 C C . THR A 1 233 ? -4.758 10.979 -41.762 1.00 21.73 214 THR A C 1
ATOM 1699 O O . THR A 1 233 ? -3.603 10.552 -41.942 1.00 23.08 214 THR A O 1
ATOM 1703 N N . LEU A 1 234 ? -5.700 10.291 -41.099 1.00 18.93 215 LEU A N 1
ATOM 1704 C CA . LEU A 1 234 ? -5.422 8.920 -40.645 1.00 18.72 215 LEU A CA 1
ATOM 1705 C C . LEU A 1 234 ? -5.057 8.039 -41.839 1.00 19.06 215 LEU A C 1
ATOM 1706 O O . LEU A 1 234 ? -4.087 7.280 -41.802 1.00 19.64 215 LEU A O 1
ATOM 1711 N N . CYS A 1 235 ? -5.852 8.135 -42.897 1.00 19.63 216 CYS A N 1
ATOM 1712 C CA . CYS A 1 235 ? -5.604 7.357 -44.103 1.00 20.13 216 CYS A CA 1
ATOM 1713 C C . CYS A 1 235 ? -4.216 7.646 -44.684 1.00 21.34 216 CYS A C 1
ATOM 1714 O O . CYS A 1 235 ? -3.444 6.722 -44.980 1.00 21.54 216 CYS A O 1
ATOM 1717 N N . ASP A 1 236 ? -3.885 8.928 -44.764 1.00 21.73 217 ASP A N 1
ATOM 1718 C CA . ASP A 1 236 ? -2.560 9.340 -45.269 1.00 23.47 217 ASP A CA 1
ATOM 1719 C C . ASP A 1 236 ? -1.372 8.824 -44.433 1.00 23.29 217 ASP A C 1
ATOM 1720 O O . ASP A 1 236 ? -0.298 8.547 -44.990 1.00 26.34 217 ASP A O 1
ATOM 1725 N N . SER A 1 237 ? -1.553 8.737 -43.115 1.00 22.59 218 SER A N 1
ATOM 1726 C CA . SER A 1 237 ? -0.516 8.248 -42.204 1.00 23.18 218 SER A CA 1
ATOM 1727 C C . SER A 1 237 ? -0.522 6.746 -41.945 1.00 20.37 218 SER A C 1
ATOM 1728 O O . SER A 1 237 ? 0.415 6.227 -41.336 1.00 22.21 218 SER A O 1
ATOM 1731 N N . TRP A 1 238 ? -1.589 6.068 -42.364 1.00 22.25 219 TRP A N 1
ATOM 1732 C CA . TRP A 1 238 ? -1.855 4.685 -42.002 1.00 20.73 219 TRP A CA 1
ATOM 1733 C C . TRP A 1 238 ? -0.641 3.749 -42.090 1.00 18.56 219 TRP A C 1
ATOM 1734 O O . TRP A 1 238 ? -0.354 2.974 -41.153 1.00 22.52 219 TRP A O 1
ATOM 1745 N N . ASP A 1 239 ? 0.074 3.812 -43.202 1.00 22.65 220 ASP A N 1
ATOM 1746 C CA . ASP A 1 239 ? 1.164 2.849 -43.409 1.00 23.96 220 ASP A CA 1
ATOM 1747 C C . ASP A 1 239 ? 2.402 3.101 -42.528 1.00 23.56 220 ASP A C 1
ATOM 1748 O O . ASP A 1 239 ? 3.367 2.342 -42.590 1.00 25.39 220 ASP A O 1
ATOM 1753 N N . THR A 1 240 ? 2.366 4.160 -41.710 1.00 22.47 221 THR A N 1
ATOM 1754 C CA . THR A 1 240 ? 3.417 4.420 -40.709 1.00 21.70 221 THR A CA 1
ATOM 1755 C C . THR A 1 240 ? 2.993 4.083 -39.259 1.00 23.57 221 THR A C 1
ATOM 1756 O O . THR A 1 240 ? 3.741 4.297 -38.294 1.00 22.52 221 THR A O 1
ATOM 1760 N N . ILE A 1 241 ? 1.795 3.545 -39.098 1.00 21.74 222 ILE A N 1
ATOM 1761 C CA . ILE A 1 241 ? 1.328 3.137 -37.781 1.00 24.21 222 ILE A CA 1
ATOM 1762 C C . ILE A 1 241 ? 1.677 1.661 -37.665 1.00 25.86 222 ILE A C 1
ATOM 1763 O O . ILE A 1 241 ? 1.066 0.818 -38.330 1.00 27.19 222 ILE A O 1
ATOM 1768 N N . MET A 1 242 ? 2.674 1.356 -36.839 1.00 23.21 223 MET A N 1
ATOM 1769 C CA . MET A 1 242 ? 3.268 0.014 -36.834 1.00 25.01 223 MET A CA 1
ATOM 1770 C C . MET A 1 242 ? 2.737 -0.830 -35.695 1.00 22.51 223 MET A C 1
ATOM 1771 O O . MET A 1 242 ? 3.214 -0.744 -34.565 1.00 28.78 223 MET A O 1
ATOM 1776 N N . LEU A 1 243 ? 1.725 -1.633 -36.002 1.00 27.72 224 LEU A N 1
ATOM 1777 C CA . LEU A 1 243 ? 1.051 -2.441 -34.998 1.00 29.77 224 LEU A CA 1
ATOM 1778 C C . LEU A 1 243 ? 1.196 -3.941 -35.266 1.00 35.01 224 LEU A C 1
ATOM 1779 O O . LEU A 1 243 ? 0.822 -4.775 -34.432 1.00 35.05 224 LEU A O 1
ATOM 1785 N N . PRO B 1 15 ? -45.853 34.844 -77.366 1.00 73.59 -4 PRO B N 1
ATOM 1786 C CA . PRO B 1 15 ? -44.563 35.062 -76.706 1.00 72.31 -4 PRO B CA 1
ATOM 1787 C C . PRO B 1 15 ? -44.673 35.094 -75.175 1.00 69.10 -4 PRO B C 1
ATOM 1788 O O . PRO B 1 15 ? -45.766 35.311 -74.634 1.00 66.94 -4 PRO B O 1
ATOM 1792 N N . ARG B 1 16 ? -43.548 34.872 -74.493 1.00 64.29 -3 ARG B N 1
ATOM 1793 C CA . ARG B 1 16 ? -43.489 34.968 -73.029 1.00 61.24 -3 ARG B CA 1
ATOM 1794 C C . ARG B 1 16 ? -43.513 36.424 -72.567 1.00 59.96 -3 ARG B C 1
ATOM 1795 O O . ARG B 1 16 ? -42.854 37.290 -73.157 1.00 62.05 -3 ARG B O 1
ATOM 1803 N N . GLY B 1 17 ? -44.277 36.686 -71.510 1.00 57.38 -2 GLY B N 1
ATOM 1804 C CA . GLY B 1 17 ? -44.310 38.009 -70.894 1.00 54.99 -2 GLY B CA 1
ATOM 1805 C C . GLY B 1 17 ? -43.243 38.136 -69.821 1.00 55.12 -2 GLY B C 1
ATOM 1806 O O . GLY B 1 17 ? -42.268 37.376 -69.799 1.00 50.48 -2 GLY B O 1
ATOM 1807 N N . SER B 1 18 ? -43.433 39.100 -68.926 1.00 56.37 -1 SER B N 1
ATOM 1808 C CA A SER B 1 18 ? -42.519 39.296 -67.804 0.50 56.27 -1 SER B CA 1
ATOM 1809 C CA B SER B 1 18 ? -42.524 39.309 -67.806 0.50 54.78 -1 SER B CA 1
ATOM 1810 C C . SER B 1 18 ? -43.116 38.732 -66.513 1.00 56.78 -1 SER B C 1
ATOM 1811 O O . SER B 1 18 ? -42.473 38.747 -65.460 1.00 59.04 -1 SER B O 1
ATOM 1816 N N . HIS B 1 19 ? -44.350 38.227 -66.602 1.00 58.51 0 HIS B N 1
ATOM 1817 C CA . HIS B 1 19 ? -45.028 37.591 -65.465 1.00 57.85 0 HIS B CA 1
ATOM 1818 C C . HIS B 1 19 ? -45.108 36.080 -65.632 1.00 52.81 0 HIS B C 1
ATOM 1819 O O . HIS B 1 19 ? -46.184 35.478 -65.506 1.00 53.29 0 HIS B O 1
ATOM 1826 N N . MET B 1 20 ? -43.959 35.468 -65.911 1.00 42.76 1 MET B N 1
ATOM 1827 C CA . MET B 1 20 ? -43.909 34.032 -66.110 1.00 33.45 1 MET B CA 1
ATOM 1828 C C . MET B 1 20 ? -43.868 33.233 -64.801 1.00 31.57 1 MET B C 1
ATOM 1829 O O . MET B 1 20 ? -44.368 32.111 -64.767 1.00 32.69 1 MET B O 1
ATOM 1834 N N . ARG B 1 21 ? -43.305 33.813 -63.735 1.00 31.27 2 ARG B N 1
ATOM 1835 C CA . ARG B 1 21 ? -43.284 33.173 -62.405 1.00 32.74 2 ARG B CA 1
ATOM 1836 C C . ARG B 1 21 ? -44.686 32.837 -61.873 1.00 31.06 2 ARG B C 1
ATOM 1837 O O . ARG B 1 21 ? -44.884 31.783 -61.270 1.00 29.88 2 ARG B O 1
ATOM 1845 N N . LYS B 1 22 ? -45.652 33.728 -62.105 1.00 25.73 3 LYS B N 1
ATOM 1846 C CA . LYS B 1 22 ? -47.058 33.468 -61.762 1.00 25.61 3 LYS B CA 1
ATOM 1847 C C . LYS B 1 22 ? -47.676 32.248 -62.449 1.00 25.08 3 LYS B C 1
ATOM 1848 O O . LYS B 1 22 ? -48.601 31.636 -61.917 1.00 25.37 3 LYS B O 1
ATOM 1854 N N . LYS B 1 23 ? -47.159 31.898 -63.623 1.00 23.28 4 LYS B N 1
ATOM 1855 C CA . LYS B 1 23 ? -47.708 30.811 -64.417 1.00 22.54 4 LYS B CA 1
ATOM 1856 C C . LYS B 1 23 ? -47.084 29.463 -64.038 1.00 22.42 4 LYS B C 1
ATOM 1857 O O . LYS B 1 23 ? -47.602 28.417 -64.408 1.00 22.60 4 LYS B O 1
ATOM 1863 N N . LEU B 1 24 ? -45.987 29.499 -63.283 1.00 21.10 5 LEU B N 1
ATOM 1864 C CA . LEU B 1 24 ? -45.181 28.313 -63.019 1.00 21.74 5 LEU B CA 1
ATOM 1865 C C . LEU B 1 24 ? -45.912 27.346 -62.092 1.00 21.34 5 LEU B C 1
ATOM 1866 O O . LEU B 1 24 ? -46.466 27.755 -61.065 1.00 24.68 5 LEU B O 1
ATOM 1871 N N . LYS B 1 25 ? -45.900 26.066 -62.463 1.00 18.86 6 LYS B N 1
ATOM 1872 C CA . LYS B 1 25 ? -46.524 24.993 -61.681 1.00 19.03 6 LYS B CA 1
ATOM 1873 C C . LYS B 1 25 ? -45.569 23.846 -61.347 1.00 18.11 6 LYS B C 1
ATOM 1874 O O . LYS B 1 25 ? -45.800 23.128 -60.387 1.00 18.04 6 LYS B O 1
ATOM 1880 N N . ALA B 1 26 ? -44.501 23.661 -62.137 1.00 16.85 7 ALA B N 1
ATOM 1881 C CA . ALA B 1 26 ? -43.661 22.486 -61.966 1.00 16.05 7 ALA B CA 1
ATOM 1882 C C . ALA B 1 26 ? -42.224 22.762 -62.357 1.00 16.02 7 ALA B C 1
ATOM 1883 O O . ALA B 1 26 ? -41.950 23.624 -63.221 1.00 16.08 7 ALA B O 1
ATOM 1885 N N . VAL B 1 27 ? -41.307 22.024 -61.733 1.00 14.30 8 VAL B N 1
ATOM 1886 C CA . VAL B 1 27 ? -39.888 22.123 -62.045 1.00 13.67 8 VAL B CA 1
ATOM 1887 C C . VAL B 1 27 ? -39.421 20.710 -62.369 1.00 13.33 8 VAL B C 1
ATOM 1888 O O . VAL B 1 27 ? -39.612 19.778 -61.576 1.00 15.31 8 VAL B O 1
ATOM 1892 N N . LEU B 1 28 ? -38.844 20.553 -63.567 1.00 13.82 9 LEU B N 1
ATOM 1893 C CA . LEU B 1 28 ? -38.524 19.251 -64.147 1.00 13.83 9 LEU B CA 1
ATOM 1894 C C . LEU B 1 28 ? -37.015 19.084 -64.144 1.00 13.08 9 LEU B C 1
ATOM 1895 O O . LEU B 1 28 ? -36.295 19.828 -64.823 1.00 14.58 9 LEU B O 1
ATOM 1900 N N . PHE B 1 29 ? -36.542 18.146 -63.316 1.00 12.94 10 PHE B N 1
ATOM 1901 C CA . PHE B 1 29 ? -35.124 17.979 -63.094 1.00 12.19 10 PHE B CA 1
ATOM 1902 C C . PHE B 1 29 ? -34.561 16.787 -63.840 1.00 12.03 10 PHE B C 1
ATOM 1903 O O . PHE B 1 29 ? -35.126 15.696 -63.756 1.00 13.18 10 PHE B O 1
ATOM 1911 N N . ASN B 1 30 ? -33.407 16.940 -64.498 1.00 11.64 11 ASN B N 1
ATOM 1912 C CA . ASN B 1 30 ? -32.612 15.760 -64.826 1.00 11.35 11 ASN B CA 1
ATOM 1913 C C . ASN B 1 30 ? -32.116 15.093 -63.544 1.00 10.98 11 ASN B C 1
ATOM 1914 O O . ASN B 1 30 ? -32.108 15.726 -62.481 1.00 12.04 11 ASN B O 1
ATOM 1919 N N . MET B 1 31 ? -31.726 13.821 -63.613 1.00 11.41 12 MET B N 1
ATOM 1920 C CA . MET B 1 31 ? -31.217 13.167 -62.413 1.00 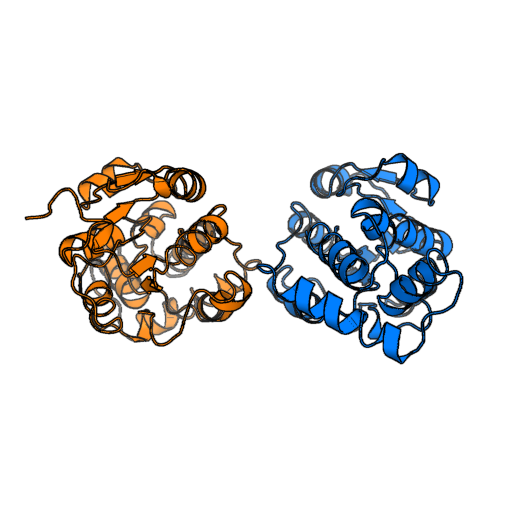12.02 12 MET B CA 1
ATOM 1921 C C . MET B 1 31 ? -29.704 13.182 -62.302 1.00 12.37 12 MET B C 1
ATOM 1922 O O . MET B 1 31 ? -29.167 13.693 -61.310 1.00 12.59 12 MET B O 1
ATOM 1927 N N . ASP B 1 32 ? -29.016 12.612 -63.287 1.00 12.32 13 ASP B N 1
ATOM 1928 C CA . ASP B 1 32 ? -27.569 12.421 -63.184 1.00 11.87 13 ASP B CA 1
ATOM 1929 C C . ASP B 1 32 ? -26.816 13.711 -63.481 1.00 11.38 13 ASP B C 1
ATOM 1930 O O . ASP B 1 32 ? -26.822 14.191 -64.617 1.00 13.10 13 ASP B O 1
ATOM 1935 N N . GLY B 1 33 ? -26.181 14.279 -62.448 1.00 11.51 14 GLY B N 1
ATOM 1936 C CA . GLY B 1 33 ? -25.471 15.532 -62.545 1.00 12.11 14 GLY B CA 1
ATOM 1937 C C . GLY B 1 33 ? -26.310 16.735 -62.143 1.00 12.25 14 GLY B C 1
ATOM 1938 O O . GLY B 1 33 ? -25.827 17.876 -62.254 1.00 12.63 14 GLY B O 1
ATOM 1939 N N . VAL B 1 34 ? -27.548 16.500 -61.689 1.00 11.96 15 VAL B N 1
ATOM 1940 C CA . VAL B 1 34 ? -28.404 17.554 -61.159 1.00 11.57 15 VAL B CA 1
ATOM 1941 C C . VAL B 1 34 ? -28.851 17.192 -59.741 1.00 12.34 15 VAL B C 1
ATOM 1942 O O . VAL B 1 34 ? -28.677 17.982 -58.813 1.00 12.98 15 VAL B O 1
ATOM 1946 N N . LEU B 1 35 ? -29.447 16.004 -59.586 1.00 11.83 16 LEU B N 1
ATOM 1947 C CA . LEU B 1 35 ? -29.849 15.488 -58.280 1.00 12.32 16 LEU B CA 1
ATOM 1948 C C . LEU B 1 35 ? -28.762 14.677 -57.628 1.00 12.35 16 LEU B C 1
ATOM 1949 O O . LEU B 1 35 ? -28.442 14.893 -56.459 1.00 12.98 16 LEU B O 1
ATOM 1954 N N . PHE B 1 36 ? -28.192 13.739 -58.381 1.00 12.21 17 PHE B N 1
ATOM 1955 C CA . PHE B 1 36 ? -27.104 12.918 -57.875 1.00 12.86 17 PHE B CA 1
ATOM 1956 C C . PHE B 1 36 ? -25.786 13.328 -58.520 1.00 11.89 17 PHE B C 1
ATOM 1957 O O . PHE B 1 36 ? -25.746 13.654 -59.714 1.00 13.11 17 PHE B O 1
ATOM 1965 N N . ASN B 1 37 ? -24.693 13.307 -57.760 1.00 12.73 18 ASN B N 1
ATOM 1966 C CA . ASN B 1 37 ? -23.335 13.488 -58.314 1.00 13.33 18 ASN B CA 1
ATOM 1967 C C . ASN B 1 37 ? -22.862 12.137 -58.829 1.00 12.14 18 ASN B C 1
ATOM 1968 O O . ASN B 1 37 ? -21.949 11.529 -58.275 1.00 13.78 18 ASN B O 1
ATOM 1973 N N . SER B 1 38 ? -23.477 11.685 -59.914 1.00 12.49 19 SER B N 1
ATOM 1974 C CA . SER B 1 38 ? -23.239 10.353 -60.461 1.00 12.33 19 SER B CA 1
ATOM 1975 C C . SER B 1 38 ? -22.439 10.399 -61.770 1.00 12.79 19 SER B C 1
ATOM 1976 O O . SER B 1 38 ? -22.083 9.355 -62.282 1.00 13.40 19 SER B O 1
ATOM 1979 N N . MET B 1 39 ? -22.204 11.591 -62.328 1.00 12.22 20 MET B N 1
ATOM 1980 C CA . MET B 1 39 ? -21.592 11.646 -63.653 1.00 12.20 20 MET B CA 1
ATOM 1981 C C . MET B 1 39 ? -20.140 11.145 -63.708 1.00 12.37 20 MET B C 1
ATOM 1982 O O . MET B 1 39 ? -19.784 10.508 -64.684 1.00 13.54 20 MET B O 1
ATOM 1987 N N . PRO B 1 40 ? -19.319 11.340 -62.658 1.00 12.51 21 PRO B N 1
ATOM 1988 C CA . PRO B 1 40 ? -17.986 10.728 -62.721 1.00 12.64 21 PRO B CA 1
ATOM 1989 C C . PRO B 1 40 ? -18.102 9.213 -62.849 1.00 13.00 21 PRO B C 1
ATOM 1990 O O . PRO B 1 40 ? -17.367 8.598 -63.632 1.00 14.29 21 PRO B O 1
ATOM 1994 N N . TYR B 1 41 ? -19.054 8.614 -62.121 1.00 12.67 22 TYR B N 1
ATOM 1995 C CA . TYR B 1 41 ? -19.276 7.160 -62.199 1.00 12.80 22 TYR B CA 1
ATOM 1996 C C . TYR B 1 41 ? -19.795 6.747 -63.557 1.00 12.79 22 TYR B C 1
ATOM 1997 O O . TYR B 1 41 ? -19.346 5.760 -64.134 1.00 13.87 22 TYR B O 1
ATOM 2006 N N . HIS B 1 42 ? -20.796 7.461 -64.064 1.00 13.16 23 HIS B N 1
ATOM 2007 C CA . HIS B 1 42 ? -21.351 7.076 -65.373 1.00 12.50 23 HIS B CA 1
ATOM 2008 C C . HIS B 1 42 ? -20.293 7.200 -66.460 1.00 13.34 23 HIS B C 1
ATOM 2009 O O . HIS B 1 42 ? -20.229 6.344 -67.362 1.00 13.24 23 HIS B O 1
ATOM 2016 N N . SER B 1 43 ? -19.500 8.267 -66.400 1.00 13.33 24 SER B N 1
ATOM 2017 C CA . SER B 1 43 ? -18.443 8.484 -67.407 1.00 13.92 24 SER B CA 1
ATOM 2018 C C . SER B 1 43 ? -17.395 7.384 -67.354 1.00 13.64 24 SER B C 1
ATOM 2019 O O . SER B 1 43 ? -17.008 6.842 -68.382 1.00 14.99 24 SER B O 1
ATOM 2022 N N . GLU B 1 44 ? -16.995 7.027 -66.141 1.00 14.19 25 GLU B N 1
ATOM 2023 C CA . GLU B 1 44 ? -16.033 5.952 -65.941 1.00 14.14 25 GLU B CA 1
ATOM 2024 C C . GLU B 1 44 ? -16.576 4.627 -66.431 1.00 15.15 25 GLU B C 1
ATOM 2025 O O . GLU B 1 44 ? -15.896 3.886 -67.153 1.00 14.84 25 GLU B O 1
ATOM 2031 N N . ALA B 1 45 ? -17.806 4.322 -66.038 1.00 13.49 26 ALA B N 1
ATOM 2032 C CA . ALA B 1 45 ? -18.378 3.040 -66.397 1.00 13.73 26 ALA B CA 1
ATOM 2033 C C . ALA B 1 45 ? -18.627 2.899 -67.897 1.00 12.58 26 ALA B C 1
ATOM 2034 O O . ALA B 1 45 ? -18.337 1.829 -68.474 1.00 13.39 26 ALA B O 1
ATOM 2036 N N . TRP B 1 46 ? -19.131 3.959 -68.542 1.00 12.48 27 TRP B N 1
ATOM 2037 C CA . TRP B 1 46 ? -19.241 3.897 -69.996 1.00 13.52 27 TRP B CA 1
ATOM 2038 C C . TRP B 1 46 ? -17.878 3.725 -70.681 1.00 13.15 27 TRP B C 1
ATOM 2039 O O . TRP B 1 46 ? -17.740 2.920 -71.595 1.00 14.07 27 TRP B O 1
ATOM 2050 N N . HIS B 1 47 ? -16.888 4.487 -70.257 1.00 12.98 28 HIS B N 1
ATOM 2051 C CA . HIS B 1 47 ? -15.544 4.363 -70.805 1.00 13.43 28 HIS B CA 1
ATOM 2052 C C . HIS B 1 47 ? -15.034 2.920 -70.669 1.00 14.00 28 HIS B C 1
ATOM 2053 O O . HIS B 1 47 ? -14.509 2.336 -71.631 1.00 14.64 28 HIS B O 1
ATOM 2060 N N . GLN B 1 48 ? -15.196 2.349 -69.485 1.00 13.59 29 GLN B N 1
ATOM 2061 C CA . GLN B 1 48 ? -14.662 1.033 -69.213 1.00 14.67 29 GLN B CA 1
ATOM 2062 C C . GLN B 1 48 ? -15.416 -0.069 -69.941 1.00 13.94 29 GLN B C 1
ATOM 2063 O O . GLN B 1 48 ? -14.775 -0.963 -70.504 1.00 14.48 29 GLN B O 1
ATOM 2069 N N . VAL B 1 49 ? -16.741 -0.024 -69.960 1.00 13.09 30 VAL B N 1
ATOM 2070 C CA A VAL B 1 49 ? -17.542 -1.054 -70.642 0.50 13.00 30 VAL B CA 1
ATOM 2071 C CA B VAL B 1 49 ? -17.479 -1.091 -70.631 0.50 12.90 30 VAL B CA 1
ATOM 2072 C C . VAL B 1 49 ? -17.194 -1.077 -72.131 1.00 14.26 30 VAL B C 1
ATOM 2073 O O . VAL B 1 49 ? -17.000 -2.140 -72.734 1.00 15.52 30 VAL B O 1
ATOM 2080 N N . MET B 1 50 ? -17.072 0.109 -72.719 1.00 13.82 31 MET B N 1
ATOM 2081 C CA . MET B 1 50 ? -16.754 0.178 -74.129 1.00 14.40 31 MET B CA 1
ATOM 2082 C C . MET B 1 50 ? -15.319 -0.335 -74.362 1.00 14.34 31 MET B C 1
ATOM 2083 O O . MET B 1 50 ? -15.086 -1.100 -75.318 1.00 14.76 31 MET B O 1
ATOM 2088 N N . LYS B 1 51 ? -14.359 0.048 -73.510 1.00 13.99 32 LYS B N 1
ATOM 2089 C CA . LYS B 1 51 ? -12.999 -0.444 -73.637 1.00 14.36 32 LYS B CA 1
ATOM 2090 C C . LYS B 1 51 ? -12.943 -1.969 -73.627 1.00 14.67 32 LYS B C 1
ATOM 2091 O O . LYS B 1 51 ? -12.246 -2.585 -74.427 1.00 16.55 32 LYS B O 1
ATOM 2097 N N . THR B 1 52 ? -13.671 -2.557 -72.706 1.00 14.82 33 THR B N 1
ATOM 2098 C CA . THR B 1 52 ? -13.744 -4.006 -72.588 1.00 14.91 33 THR B CA 1
ATOM 2099 C C . THR B 1 52 ? -14.230 -4.654 -73.884 1.00 14.67 33 THR B C 1
ATOM 2100 O O . THR B 1 52 ? -13.799 -5.756 -74.237 1.00 15.84 33 THR B O 1
ATOM 2104 N N . HIS B 1 53 ? -15.118 -3.959 -74.600 1.00 14.80 34 HIS B N 1
ATOM 2105 C CA . HIS B 1 53 ? -15.649 -4.421 -75.884 1.00 16.09 34 HIS B CA 1
ATOM 2106 C C . HIS B 1 53 ? -14.871 -3.983 -77.110 1.00 16.24 34 HIS B C 1
ATOM 2107 O O . HIS B 1 53 ? -15.315 -4.233 -78.237 1.00 19.07 34 HIS B O 1
ATOM 2114 N N . GLY B 1 54 ? -13.701 -3.376 -76.890 1.00 17.01 35 GLY B N 1
ATOM 2115 C CA . GLY B 1 54 ? -12.826 -2.951 -77.985 1.00 17.71 35 GLY B CA 1
ATOM 2116 C C . GLY B 1 54 ? -13.153 -1.578 -78.571 1.00 19.06 35 GLY B C 1
ATOM 2117 O O . GLY B 1 54 ? -12.617 -1.249 -79.622 1.00 22.89 35 GLY B O 1
ATOM 2118 N N . LEU B 1 55 ? -13.998 -0.777 -77.914 1.00 18.08 36 LEU B N 1
ATOM 2119 C CA . LEU B 1 55 ? -14.416 0.527 -78.448 1.00 18.70 36 LEU B CA 1
ATOM 2120 C C . LEU B 1 55 ? -13.844 1.632 -77.562 1.00 16.43 36 LEU B C 1
ATOM 2121 O O . LEU B 1 55 ? -13.877 1.546 -76.336 1.00 18.34 36 LEU B O 1
ATOM 2126 N N . ASP B 1 56 ? -13.358 2.700 -78.189 1.00 16.60 37 ASP B N 1
ATOM 2127 C CA A ASP B 1 56 ? -12.810 3.845 -77.502 0.50 17.21 37 ASP B CA 1
ATOM 2128 C CA B ASP B 1 56 ? -12.778 3.838 -77.513 0.50 18.57 37 ASP B CA 1
ATOM 2129 C C . ASP B 1 56 ? -13.835 4.930 -77.318 1.00 16.77 37 ASP B C 1
ATOM 2130 O O . ASP B 1 56 ? -14.226 5.535 -78.250 1.00 20.00 37 ASP B O 1
ATOM 2139 N N . LEU B 1 57 ? -14.222 5.147 -76.084 1.00 15.49 38 LEU B N 1
ATOM 2140 C CA . LEU B 1 57 ? -15.158 6.207 -75.732 1.00 15.15 38 LEU B CA 1
ATOM 2141 C C . LEU B 1 57 ? -14.522 6.922 -74.554 1.00 15.69 38 LEU B C 1
ATOM 2142 O O . LEU B 1 57 ? -14.375 6.324 -73.484 1.00 15.33 38 LEU B O 1
ATOM 2147 N N . SER B 1 58 ? -14.121 8.190 -74.718 1.00 16.46 39 SER B N 1
ATOM 2148 C CA . SER B 1 58 ? -13.489 8.881 -73.615 1.00 17.85 39 SER B CA 1
ATOM 2149 C C . SER B 1 58 ? -14.523 9.220 -72.538 1.00 15.78 39 SER B C 1
ATOM 2150 O O . SER B 1 58 ? -15.724 9.248 -72.792 1.00 15.84 39 SER B O 1
ATOM 2153 N N . ARG B 1 59 ? -14.027 9.515 -71.350 1.00 15.97 40 ARG B N 1
ATOM 2154 C CA . ARG B 1 59 ? -14.890 9.918 -70.246 1.00 16.45 40 ARG B CA 1
ATOM 2155 C C . ARG B 1 59 ? -15.645 11.198 -70.579 1.00 16.10 40 ARG B C 1
ATOM 2156 O O . ARG B 1 59 ? -16.823 11.307 -70.252 1.00 15.17 40 ARG B O 1
ATOM 2164 N N . GLU B 1 60 ? -14.993 12.136 -71.251 1.00 16.73 41 GLU B N 1
ATOM 2165 C CA . GLU B 1 60 ? -15.701 13.334 -71.686 1.00 18.54 41 GLU B CA 1
ATOM 2166 C C . GLU B 1 60 ? -16.737 13.069 -72.748 1.00 16.38 41 GLU B C 1
ATOM 2167 O O . GLU B 1 60 ? -17.783 13.628 -72.702 1.00 15.35 41 GLU B O 1
ATOM 2173 N N . GLU B 1 61 ? -16.430 12.199 -73.706 1.00 16.13 42 GLU B N 1
ATOM 2174 C CA . GLU B 1 61 ? -17.414 11.840 -74.702 1.00 16.18 42 GLU B CA 1
ATOM 2175 C C . GLU B 1 61 ? -18.605 11.116 -74.060 1.00 14.73 42 GLU B C 1
ATOM 2176 O O . GLU B 1 61 ? -19.757 11.302 -74.470 1.00 15.42 42 GLU B O 1
ATOM 2182 N N . ALA B 1 62 ? -18.336 10.301 -73.030 1.00 15.02 43 ALA B N 1
ATOM 2183 C CA . ALA B 1 62 ? -19.420 9.675 -72.291 1.00 14.02 43 ALA B CA 1
ATOM 2184 C C . ALA B 1 62 ? -20.322 10.705 -71.605 1.00 13.26 43 ALA B C 1
ATOM 2185 O O . ALA B 1 62 ? -21.552 10.621 -71.667 1.00 14.34 43 ALA B O 1
ATOM 2187 N N . TYR B 1 63 ? -19.709 11.739 -71.026 1.00 14.40 44 TYR B N 1
ATOM 2188 C CA . TYR B 1 63 ? -20.509 12.795 -70.372 1.00 14.11 44 TYR B CA 1
ATOM 2189 C C . TYR B 1 63 ? -21.442 13.418 -71.404 1.00 15.08 44 TYR B C 1
ATOM 2190 O O . TYR B 1 63 ? -22.606 13.663 -71.132 1.00 14.76 44 TYR B O 1
ATOM 2199 N N . MET B 1 64 ? -20.917 13.623 -72.621 1.00 13.75 45 MET B N 1
ATOM 2200 C CA . MET B 1 64 ? -21.708 14.223 -73.671 1.00 15.09 45 MET B CA 1
ATOM 2201 C C . MET B 1 64 ? -22.916 13.423 -74.121 1.00 13.98 45 MET B C 1
ATOM 2202 O O . MET B 1 64 ? -23.812 13.985 -74.724 1.00 14.94 45 MET B O 1
ATOM 2207 N N . HIS B 1 65 ? -22.950 12.119 -73.810 1.00 13.41 46 HIS B N 1
ATOM 2208 C CA . HIS B 1 65 ? -24.129 11.312 -74.065 1.00 14.43 46 HIS B CA 1
ATOM 2209 C C . HIS B 1 65 ? -25.146 11.372 -72.943 1.00 13.70 46 HIS B C 1
ATOM 2210 O O . HIS B 1 65 ? -26.2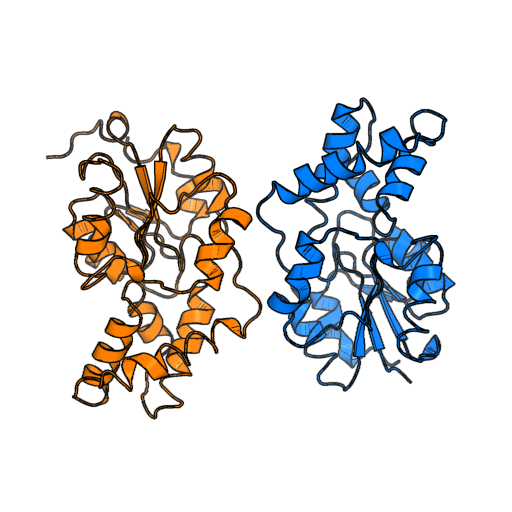12 10.775 -73.081 1.00 13.42 46 HIS B O 1
ATOM 2217 N N . GLU B 1 66 ? -24.884 12.082 -71.843 1.00 14.25 47 GLU B N 1
ATOM 2218 C CA . GLU B 1 66 ? -25.891 12.167 -70.767 1.00 13.91 47 GLU B CA 1
ATOM 2219 C C . GLU B 1 66 ? -27.205 12.725 -71.303 1.00 13.00 47 GLU B C 1
ATOM 2220 O O . GLU B 1 66 ? -27.236 13.705 -72.069 1.00 14.21 47 GLU B O 1
ATOM 2226 N N . GLY B 1 67 ? -28.296 12.071 -70.926 1.00 12.64 48 GLY B N 1
ATOM 2227 C CA . GLY B 1 67 ? -29.631 12.402 -71.407 1.00 14.63 48 GLY B CA 1
ATOM 2228 C C . GLY B 1 67 ? -30.212 11.248 -72.196 1.00 12.14 48 GLY B C 1
ATOM 2229 O O . GLY B 1 67 ? -31.414 10.956 -72.124 1.00 13.72 48 GLY B O 1
ATOM 2230 N N . ARG B 1 68 ? -29.335 10.615 -72.989 1.00 13.47 49 ARG B N 1
ATOM 2231 C CA . ARG B 1 68 ? -29.807 9.499 -73.805 1.00 12.88 49 ARG B CA 1
ATOM 2232 C C . ARG B 1 68 ? -30.182 8.309 -72.923 1.00 14.54 49 ARG B C 1
ATOM 2233 O O . ARG B 1 68 ? -29.659 8.153 -71.819 1.00 15.06 49 ARG B O 1
ATOM 2241 N N . THR B 1 69 ? -31.049 7.454 -73.425 1.00 14.57 50 THR B N 1
ATOM 2242 C CA . THR B 1 69 ? -31.176 6.141 -72.833 1.00 13.24 50 THR B CA 1
ATOM 2243 C C . THR B 1 69 ? -29.882 5.345 -73.066 1.00 14.79 50 THR B C 1
ATOM 2244 O O . THR B 1 69 ? -29.111 5.629 -73.993 1.00 14.92 50 THR B O 1
ATOM 2248 N N . GLY B 1 70 ? -29.641 4.324 -72.249 1.00 15.15 51 GLY B N 1
ATOM 2249 C CA . GLY B 1 70 ? -28.472 3.486 -72.452 1.00 15.17 51 GLY B CA 1
ATOM 2250 C C . GLY B 1 70 ? -28.474 2.814 -73.819 1.00 14.84 51 GLY B C 1
ATOM 2251 O O . GLY B 1 70 ? -27.433 2.738 -74.471 1.00 15.03 51 GLY B O 1
ATOM 2252 N N . ALA B 1 71 ? -29.641 2.356 -74.275 1.00 14.62 52 ALA B N 1
ATOM 2253 C CA . ALA B 1 71 ? -29.725 1.724 -75.589 1.00 15.70 52 ALA B CA 1
ATOM 2254 C C . ALA B 1 71 ? -29.359 2.672 -76.701 1.00 16.77 52 ALA B C 1
ATOM 2255 O O . ALA B 1 71 ? -28.646 2.281 -77.636 1.00 15.99 52 ALA B O 1
ATOM 2257 N N . SER B 1 72 ? -29.797 3.932 -76.618 1.00 15.93 53 SER B N 1
ATOM 2258 C CA . SER B 1 72 ? -29.447 4.886 -77.654 1.00 15.17 53 SER B CA 1
ATOM 2259 C C . SER B 1 72 ? -27.947 5.214 -77.614 1.00 13.92 53 SER B C 1
ATOM 2260 O O . SER B 1 72 ? -27.306 5.296 -78.662 1.00 15.95 53 SER B O 1
ATOM 2263 N N . THR B 1 73 ? -27.402 5.391 -76.413 1.00 13.57 54 THR B N 1
ATOM 2264 C CA . THR B 1 73 ? -25.972 5.580 -76.261 1.00 13.92 54 THR B CA 1
ATOM 2265 C C . THR B 1 73 ? -25.160 4.483 -76.933 1.00 13.78 54 THR B C 1
ATOM 2266 O O . THR B 1 73 ? -24.216 4.759 -77.693 1.00 14.92 54 THR B O 1
ATOM 2270 N N . ILE B 1 74 ? -25.518 3.244 -76.635 1.00 13.93 55 ILE B N 1
ATOM 2271 C CA . ILE B 1 74 ? -24.772 2.125 -77.185 1.00 14.51 55 ILE B CA 1
ATOM 2272 C C . ILE B 1 74 ? -24.837 2.126 -78.713 1.00 12.71 55 ILE B C 1
ATOM 2273 O O . ILE B 1 74 ? -23.800 1.943 -79.378 1.00 14.63 55 ILE B O 1
ATOM 2278 N N . ASN B 1 75 ? -26.040 2.339 -79.242 1.00 13.99 56 ASN B N 1
ATOM 2279 C CA . ASN B 1 75 ? -26.171 2.318 -80.680 1.00 15.45 56 ASN B CA 1
ATOM 2280 C C . ASN B 1 75 ? -25.335 3.407 -81.353 1.00 16.91 56 ASN B C 1
ATOM 2281 O O . ASN B 1 75 ? -24.653 3.161 -82.355 1.00 16.71 56 ASN B O 1
ATOM 2286 N N . ILE B 1 76 ? -25.372 4.616 -80.796 1.00 15.10 57 ILE B N 1
ATOM 2287 C CA . ILE B 1 76 ? -24.649 5.741 -81.392 1.00 15.63 57 ILE B CA 1
ATOM 2288 C C . ILE B 1 76 ? -23.129 5.560 -81.286 1.00 15.70 57 ILE B C 1
ATOM 2289 O O . ILE B 1 76 ? -22.407 5.858 -82.231 1.00 16.82 57 ILE B O 1
ATOM 2294 N N . VAL B 1 77 ? -22.653 5.018 -80.158 1.00 14.32 58 VAL B N 1
ATOM 2295 C CA . VAL B 1 77 ? -21.238 4.743 -80.023 1.00 14.61 58 VAL B CA 1
ATOM 2296 C C . VAL B 1 77 ? -20.796 3.691 -81.052 1.00 16.29 58 VAL B C 1
ATOM 2297 O O . VAL B 1 77 ? -19.752 3.832 -81.674 1.00 15.83 58 VAL B O 1
ATOM 2301 N N . PHE B 1 78 ? -21.600 2.650 -81.244 1.00 14.37 59 PHE B N 1
ATOM 2302 C CA . PHE B 1 78 ? -21.273 1.645 -82.258 1.00 15.47 59 PHE B CA 1
ATOM 2303 C C . PHE B 1 78 ? -21.221 2.272 -83.647 1.00 15.23 59 PHE B C 1
ATOM 2304 O O . PHE B 1 78 ? -20.306 2.011 -84.420 1.00 16.50 59 PHE B O 1
ATOM 2312 N N . GLN B 1 79 ? -22.193 3.120 -83.957 1.00 15.26 60 GLN B N 1
ATOM 2313 C CA . GLN B 1 79 ? -22.178 3.764 -85.276 1.00 15.98 60 GLN B CA 1
ATOM 2314 C C . GLN B 1 79 ? -20.929 4.621 -85.474 1.00 17.16 60 GLN B C 1
ATOM 2315 O O . GLN B 1 79 ? -20.263 4.553 -86.509 1.00 17.94 60 GLN B O 1
ATOM 2321 N N . ARG B 1 80 ? -20.611 5.450 -84.483 1.00 18.13 61 ARG B N 1
ATOM 2322 C CA . ARG B 1 80 ? -19.484 6.363 -84.608 1.00 19.73 61 ARG B CA 1
ATOM 2323 C C . ARG B 1 80 ? -18.156 5.632 -84.622 1.00 20.51 61 ARG B C 1
ATOM 2324 O O . ARG B 1 80 ? -17.292 5.950 -85.436 1.00 25.36 61 ARG B O 1
ATOM 2332 N N . GLU B 1 81 ? -18.006 4.620 -83.764 1.00 18.10 62 GLU B N 1
ATOM 2333 C CA . GLU B 1 81 ? -16.721 3.946 -83.611 1.00 19.81 62 GLU B CA 1
ATOM 2334 C C . GLU B 1 81 ? -16.495 2.764 -84.550 1.00 20.97 62 GLU B C 1
ATOM 2335 O O . GLU B 1 81 ? -15.368 2.513 -84.968 1.00 24.51 62 GLU B O 1
ATOM 2341 N N . LEU B 1 82 ? -17.551 2.012 -84.848 1.00 18.42 63 LEU B N 1
ATOM 2342 C CA . LEU B 1 82 ? -17.439 0.808 -85.675 1.00 19.01 63 LEU B CA 1
ATOM 2343 C C . LEU B 1 82 ? -18.101 0.960 -87.025 1.00 17.23 63 LEU B C 1
ATOM 2344 O O . LEU B 1 82 ? -17.954 0.088 -87.878 1.00 19.25 63 LEU B O 1
ATOM 2349 N N . GLY B 1 83 ? -18.825 2.059 -87.226 1.00 18.52 64 GLY B N 1
ATOM 2350 C CA . GLY B 1 83 ? -19.433 2.305 -88.519 1.00 19.14 64 GLY B CA 1
ATOM 2351 C C . GLY B 1 83 ? -20.616 1.415 -88.792 1.00 18.56 64 GLY B C 1
ATOM 2352 O O . GLY B 1 83 ? -20.978 1.217 -89.944 1.00 24.08 64 GLY B O 1
ATOM 2353 N N . LYS B 1 84 ? -21.226 0.869 -87.732 1.00 18.78 65 LYS B N 1
ATOM 2354 C CA . LYS B 1 84 ? -22.385 0.000 -87.852 1.00 18.78 65 LYS B CA 1
ATOM 2355 C C . LYS B 1 84 ? -23.264 0.135 -86.615 1.00 20.57 65 LYS B C 1
ATOM 2356 O O . LYS B 1 84 ? -22.793 0.606 -85.583 1.00 19.92 65 LYS B O 1
ATOM 2362 N N . GLU B 1 85 ? -24.513 -0.305 -86.700 1.00 22.48 66 GLU B N 1
ATOM 2363 C CA A GLU B 1 85 ? -25.387 -0.267 -85.539 0.50 21.92 66 GLU B CA 1
ATOM 2364 C CA B GLU B 1 85 ? -25.441 -0.313 -85.566 0.50 22.77 66 GLU B CA 1
ATOM 2365 C C . GLU B 1 85 ? -25.061 -1.434 -84.615 1.00 20.29 66 GLU B C 1
ATOM 2366 O O . GLU B 1 85 ? -24.518 -2.448 -85.040 1.00 24.02 66 GLU B O 1
ATOM 2377 N N . ALA B 1 86 ? -25.375 -1.266 -83.339 1.00 19.23 67 ALA B N 1
ATOM 2378 C CA . ALA B 1 86 ? -25.292 -2.365 -82.389 1.00 18.26 67 ALA B CA 1
ATOM 2379 C C . ALA B 1 86 ? -26.441 -3.347 -82.652 1.00 18.50 67 ALA B C 1
ATOM 2380 O O . ALA B 1 86 ? -27.530 -2.936 -83.058 1.00 23.92 67 ALA B O 1
ATOM 2382 N N . THR B 1 87 ? -26.207 -4.640 -82.405 1.00 16.94 68 THR B N 1
ATOM 2383 C CA . THR B 1 87 ? -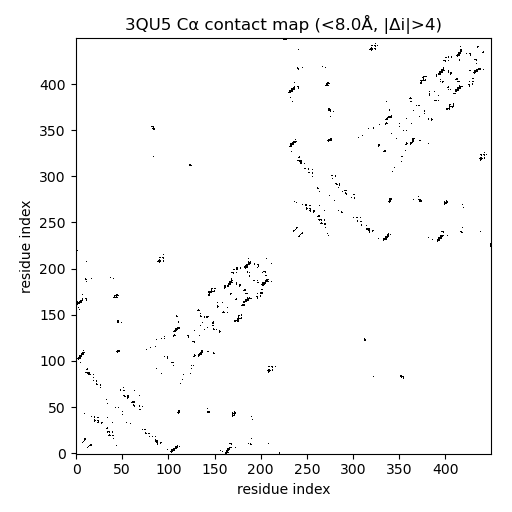27.314 -5.603 -82.416 1.00 18.86 68 THR B CA 1
ATOM 2384 C C . THR B 1 87 ? -28.122 -5.468 -81.121 1.00 19.25 68 THR B C 1
ATOM 2385 O O . THR B 1 87 ? -27.633 -4.920 -80.123 1.00 17.93 68 THR B O 1
ATOM 2389 N N . GLN B 1 88 ? -29.348 -5.990 -81.122 1.00 19.47 69 GLN B N 1
ATOM 2390 C CA . GLN B 1 88 ? -30.173 -6.018 -79.913 1.00 19.88 69 GLN B CA 1
ATOM 2391 C C . GLN B 1 88 ? -29.446 -6.750 -78.780 1.00 19.91 69 GLN B C 1
ATOM 2392 O O . GLN B 1 88 ? -29.481 -6.311 -77.623 1.00 18.36 69 GLN B O 1
ATOM 2398 N N . GLU B 1 89 ? -28.753 -7.840 -79.124 1.00 19.75 70 GLU B N 1
ATOM 2399 C CA A GLU B 1 89 ? -27.980 -8.616 -78.163 0.50 20.61 70 GLU B CA 1
ATOM 2400 C CA B GLU B 1 89 ? -28.006 -8.604 -78.129 0.50 18.89 70 GLU B CA 1
ATOM 2401 C C . GLU B 1 89 ? -26.867 -7.773 -77.530 1.00 17.58 70 GLU B C 1
ATOM 2402 O O . GLU B 1 89 ? -26.639 -7.838 -76.307 1.00 17.83 70 GLU B O 1
ATOM 2413 N N . GLU B 1 90 ? -26.163 -6.989 -78.364 1.00 17.36 71 GLU B N 1
ATOM 2414 C CA . GLU B 1 90 ? -25.096 -6.105 -77.871 1.00 16.99 71 GLU B CA 1
ATOM 2415 C C . GLU B 1 90 ? -25.671 -5.008 -76.989 1.00 16.37 71 GLU B C 1
ATOM 2416 O O . GLU B 1 90 ? -25.115 -4.702 -75.945 1.00 17.59 71 GLU B O 1
ATOM 2422 N N . ILE B 1 91 ? -26.800 -4.445 -77.399 1.00 16.31 72 ILE B N 1
ATOM 2423 C CA . ILE B 1 91 ? -27.452 -3.409 -76.598 1.00 17.60 72 ILE B CA 1
ATOM 2424 C C . ILE B 1 91 ? -27.801 -3.947 -75.216 1.00 16.71 72 ILE B C 1
ATOM 2425 O O . ILE B 1 91 ? -27.425 -3.354 -74.196 1.00 18.68 72 ILE B O 1
ATOM 2430 N N . GLU B 1 92 ? -28.450 -5.099 -75.178 1.00 16.63 73 GLU B N 1
ATOM 2431 C CA . GLU B 1 92 ? -28.893 -5.625 -73.902 1.00 18.58 73 GLU B CA 1
ATOM 2432 C C . GLU B 1 92 ? -27.726 -5.996 -72.996 1.00 18.01 73 GLU B C 1
ATOM 2433 O O . GLU B 1 92 ? -27.727 -5.680 -71.798 1.00 19.42 73 GLU B O 1
ATOM 2439 N N . SER B 1 93 ? -26.721 -6.648 -73.559 1.00 16.86 74 SER B N 1
ATOM 2440 C CA . SER B 1 93 ? -25.618 -7.130 -72.746 1.00 16.82 74 SER B CA 1
ATOM 2441 C C . SER B 1 93 ? -24.682 -6.005 -72.286 1.00 16.05 74 SER B C 1
ATOM 2442 O O . SER B 1 93 ? -24.294 -5.992 -71.117 1.00 15.71 74 SER B O 1
ATOM 2445 N N . ILE B 1 94 ? -24.362 -5.038 -73.153 1.00 15.19 75 ILE B N 1
ATOM 2446 C CA . ILE B 1 94 ? -23.494 -3.942 -72.74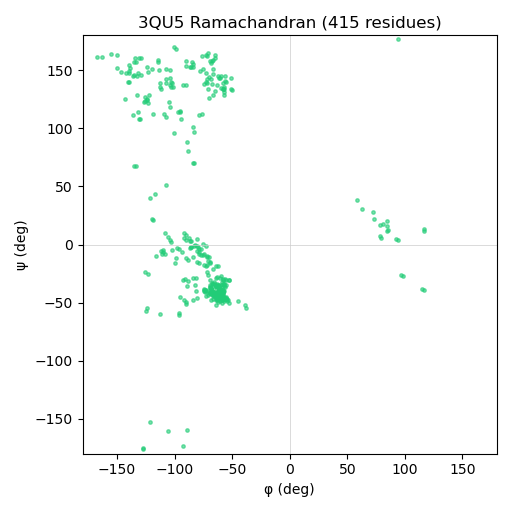7 1.00 14.36 75 ILE B CA 1
ATOM 2447 C C . ILE B 1 94 ? -24.227 -3.061 -71.713 1.00 14.50 75 ILE B C 1
ATOM 2448 O O . ILE B 1 94 ? -23.619 -2.595 -70.742 1.00 14.86 75 ILE B O 1
ATOM 2453 N N . TYR B 1 95 ? -25.523 -2.878 -71.895 1.00 14.26 76 TYR B N 1
ATOM 2454 C CA . TYR B 1 95 ? -26.319 -2.117 -70.909 1.00 15.17 76 TYR B CA 1
ATOM 2455 C C . TYR B 1 95 ? -26.234 -2.775 -69.531 1.00 14.88 76 TYR B C 1
ATOM 2456 O O . TYR B 1 95 ? -25.994 -2.135 -68.516 1.00 15.49 76 TYR B O 1
ATOM 2465 N N . HIS B 1 96 ? -26.420 -4.085 -69.498 1.00 15.08 77 HIS B N 1
ATOM 2466 C CA A HIS B 1 96 ? -26.341 -4.875 -68.266 0.50 16.28 77 HIS B CA 1
ATOM 2467 C CA B HIS B 1 96 ? -26.379 -4.764 -68.229 0.50 14.63 77 HIS B CA 1
ATOM 2468 C C . HIS B 1 96 ? -24.979 -4.740 -67.613 1.00 13.82 77 HIS B C 1
ATOM 2469 O O . HIS B 1 96 ? -24.858 -4.530 -66.410 1.00 14.91 77 HIS B O 1
ATOM 2482 N N . GLU B 1 97 ? -23.927 -4.881 -68.417 1.00 13.82 78 GLU B N 1
ATOM 2483 C CA . GLU B 1 97 ? -22.558 -4.786 -67.925 1.00 13.63 78 GLU B CA 1
ATOM 2484 C C . GLU B 1 97 ? -22.280 -3.419 -67.351 1.00 14.09 78 GLU B C 1
ATOM 2485 O O . GLU B 1 97 ? -21.652 -3.308 -66.320 1.00 14.47 78 GLU B O 1
ATOM 2491 N N . LYS B 1 98 ? -22.767 -2.374 -68.022 1.00 13.55 79 LYS B N 1
ATOM 2492 C CA . LYS B 1 98 ? -22.529 -1.005 -67.551 1.00 13.81 79 LYS B CA 1
ATOM 2493 C C . LYS B 1 98 ? -23.246 -0.763 -66.221 1.00 13.05 79 LYS B C 1
ATOM 2494 O O . LYS B 1 98 ? -22.704 -0.107 -65.327 1.00 15.00 79 LYS B O 1
ATOM 2500 N N . SER B 1 99 ? -24.471 -1.264 -66.104 1.00 13.49 80 SER B N 1
ATOM 2501 C CA . SER B 1 99 ? -25.237 -1.139 -64.849 1.00 13.82 80 SER B CA 1
ATOM 2502 C C . SER B 1 99 ? -24.519 -1.851 -63.696 1.00 15.10 80 SER B C 1
ATOM 2503 O O . SER B 1 99 ? -24.421 -1.291 -62.609 1.00 15.49 80 SER B O 1
ATOM 2506 N N . ILE B 1 100 ? -24.009 -3.057 -63.933 1.00 14.94 81 ILE B N 1
ATOM 2507 C CA A ILE B 1 100 ? -23.301 -3.766 -62.885 0.50 14.36 81 ILE B CA 1
ATOM 2508 C CA B ILE B 1 100 ? -23.215 -3.821 -62.940 0.50 16.43 81 ILE B CA 1
ATOM 2509 C C . ILE B 1 100 ? -22.026 -2.986 -62.485 1.00 14.87 81 ILE B C 1
ATOM 2510 O O . ILE B 1 100 ? -21.760 -2.838 -61.291 1.00 16.28 81 ILE B O 1
ATOM 2519 N N . LEU B 1 101 ? -21.266 -2.464 -63.447 1.00 15.13 82 LEU B N 1
ATOM 2520 C CA A LEU B 1 101 ? -20.078 -1.695 -63.110 0.50 15.50 82 LEU B CA 1
ATOM 2521 C CA B LEU B 1 101 ? -20.063 -1.672 -63.127 0.50 15.65 82 LEU B CA 1
ATOM 2522 C C . LEU B 1 101 ? -20.447 -0.422 -62.318 1.00 14.17 82 LEU B C 1
ATOM 2523 O O . LEU B 1 101 ? -19.838 -0.122 -61.281 1.00 16.00 82 LEU B O 1
ATOM 2532 N N . PHE B 1 102 ? -21.466 0.317 -62.770 1.00 14.17 83 PHE B N 1
ATOM 2533 C CA . PHE B 1 102 ? -21.911 1.502 -62.055 1.00 13.98 83 PHE B CA 1
ATOM 2534 C C . PHE B 1 102 ? -22.283 1.147 -60.600 1.00 14.59 83 PHE B C 1
ATOM 2535 O O . PHE B 1 102 ? -21.906 1.852 -59.653 1.00 14.61 83 PHE B O 1
ATOM 2543 N N . ASN B 1 103 ? -23.035 0.066 -60.418 1.00 15.05 84 ASN B N 1
ATOM 2544 C CA . ASN B 1 103 ? -23.493 -0.317 -59.076 1.00 15.57 84 ASN B CA 1
ATOM 2545 C C . ASN B 1 103 ? -22.407 -0.919 -58.195 1.00 17.17 84 ASN B C 1
ATOM 2546 O O . ASN B 1 103 ? -22.603 -1.092 -57.001 1.00 17.92 84 ASN B O 1
ATOM 2551 N N . SER B 1 104 ? -21.240 -1.179 -58.768 1.00 14.90 85 SER B N 1
ATOM 2552 C CA . SER B 1 104 ? -20.119 -1.729 -58.007 1.00 15.30 85 SER B CA 1
ATOM 2553 C C . SER B 1 104 ? -19.372 -0.653 -57.207 1.00 16.71 85 SER B C 1
ATOM 2554 O O . SER B 1 104 ? -18.583 -0.967 -56.307 1.00 17.65 85 SER B O 1
ATOM 2557 N N . TYR B 1 105 ? -19.609 0.612 -57.541 1.00 15.38 86 TYR B N 1
ATOM 2558 C CA . TYR B 1 105 ? -18.912 1.725 -56.904 1.00 14.91 86 TYR B CA 1
ATOM 2559 C C . TYR B 1 105 ? -19.647 2.103 -55.619 1.00 14.70 86 TYR B C 1
ATOM 2560 O O . TYR B 1 105 ? -20.847 1.909 -55.546 1.00 14.05 86 TYR B O 1
ATOM 2569 N N . PRO B 1 106 ? -18.946 2.669 -54.617 1.00 13.39 87 PRO B N 1
ATOM 2570 C CA . PRO B 1 106 ? -19.687 3.203 -53.465 1.00 15.08 87 PRO B CA 1
ATOM 2571 C C . PRO B 1 106 ? -20.814 4.125 -53.920 1.00 14.37 87 PRO B C 1
ATOM 2572 O O . PRO B 1 106 ? -20.624 4.987 -54.781 1.00 14.61 87 PRO B O 1
ATOM 2576 N N . GLU B 1 107 ? -21.999 3.963 -53.364 1.00 13.11 88 GLU B N 1
ATOM 2577 C CA . GLU B 1 107 ? -23.176 4.584 -53.972 1.00 13.17 88 GLU B CA 1
ATOM 2578 C C . GLU B 1 107 ? -23.056 6.102 -54.145 1.00 13.82 88 GLU B C 1
ATOM 2579 O O . GLU B 1 107 ? -22.501 6.806 -53.293 1.00 14.16 88 GLU B O 1
ATOM 2585 N N . ALA B 1 108 ? -23.548 6.585 -55.269 1.00 13.81 89 ALA B N 1
ATOM 2586 C CA . ALA B 1 108 ? -23.434 8.000 -55.597 1.00 12.60 89 ALA B CA 1
ATOM 2587 C C . ALA B 1 108 ? -24.155 8.874 -54.573 1.00 13.67 89 ALA B C 1
ATOM 2588 O O . ALA B 1 108 ? -25.208 8.522 -54.056 1.00 14.58 89 ALA B O 1
ATOM 2590 N N . GLU B 1 109 ? -23.545 10.016 -54.300 1.00 12.91 90 GLU B N 1
ATOM 2591 C CA . GLU B 1 109 ? -24.084 10.969 -53.337 1.00 12.50 90 GLU B CA 1
ATOM 2592 C C . GLU B 1 109 ? -24.846 12.104 -54.012 1.00 12.88 90 GLU B C 1
ATOM 2593 O O . GLU B 1 109 ? -24.819 12.233 -55.231 1.00 13.47 90 GLU B O 1
ATOM 2599 N N . ARG B 1 110 ? -25.571 12.893 -53.234 1.00 13.84 91 ARG B N 1
ATOM 2600 C CA . ARG B 1 110 ? -26.317 14.014 -53.769 1.00 13.34 91 ARG B CA 1
ATOM 2601 C C . ARG B 1 110 ? -25.428 15.096 -54.324 1.00 13.04 91 ARG B C 1
ATOM 2602 O O . ARG B 1 110 ? -24.325 15.324 -53.845 1.00 14.61 91 ARG B O 1
ATOM 2610 N N . MET B 1 111 ? -25.955 15.811 -55.316 1.00 13.17 92 MET B N 1
ATOM 2611 C CA A MET B 1 111 ? -25.311 17.006 -55.776 0.50 13.98 92 MET B CA 1
ATOM 2612 C CA B MET B 1 111 ? -25.329 17.047 -55.775 0.50 15.24 92 MET B CA 1
ATOM 2613 C C . MET B 1 111 ? -25.581 18.093 -54.724 1.00 14.74 92 MET B C 1
ATOM 2614 O O . MET B 1 111 ? -26.751 18.349 -54.377 1.00 15.40 92 MET B O 1
ATOM 2623 N N . PRO B 1 112 ? -24.508 18.738 -54.213 1.00 16.43 93 PRO B N 1
ATOM 2624 C CA . PRO B 1 112 ? -24.745 19.794 -53.212 1.00 14.98 93 PRO B CA 1
ATOM 2625 C C . PRO B 1 112 ? -25.650 20.878 -53.796 1.00 16.37 93 PRO B C 1
ATOM 2626 O O . PRO B 1 112 ? -25.508 21.237 -54.982 1.00 18.26 93 PRO B O 1
ATOM 2630 N N . GLY B 1 113 ? -26.595 21.357 -52.986 1.00 17.03 94 GLY B N 1
ATOM 2631 C CA . GLY B 1 113 ? -27.531 22.368 -53.447 1.00 18.43 94 GLY B CA 1
ATOM 2632 C C . GLY B 1 113 ? -28.865 21.835 -53.925 1.00 15.96 94 GLY B C 1
ATOM 2633 O O . GLY B 1 113 ? -29.850 22.569 -53.940 1.00 17.88 94 GLY B O 1
ATOM 2634 N N . ALA B 1 114 ? -28.891 20.584 -54.388 1.00 14.79 95 ALA B N 1
ATOM 2635 C CA . ALA B 1 114 ? -30.134 20.038 -54.941 1.00 14.56 95 ALA B CA 1
ATOM 2636 C C . ALA B 1 114 ? -31.254 19.967 -53.902 1.00 13.87 95 ALA B C 1
ATOM 2637 O O . ALA B 1 114 ? -32.387 20.367 -54.167 1.00 14.68 95 ALA B O 1
ATOM 2639 N N . TRP B 1 115 ? -30.941 19.469 -52.708 1.00 13.89 96 TRP B N 1
ATOM 2640 C CA . TRP B 1 115 ? -31.957 19.386 -51.671 1.00 14.99 96 TRP B CA 1
ATOM 2641 C C . TRP B 1 115 ? -32.468 20.774 -51.236 1.00 14.48 96 TRP B C 1
ATOM 2642 O O . TRP B 1 115 ? -33.657 20.961 -51.052 1.00 15.80 96 TRP B O 1
ATOM 2653 N N . GLU B 1 116 ? -31.545 21.718 -51.099 1.00 16.19 97 GLU B N 1
ATOM 2654 C CA . GLU B 1 116 ? -31.866 23.087 -50.720 1.00 17.40 97 GLU B CA 1
ATOM 2655 C C . GLU B 1 116 ? -32.815 23.689 -51.767 1.00 17.64 97 GLU B C 1
ATOM 2656 O O . GLU B 1 116 ? -33.839 24.298 -51.431 1.00 18.01 97 GLU B O 1
ATOM 2662 N N . LEU B 1 117 ? -32.516 23.473 -53.047 1.00 16.72 98 LEU B N 1
ATOM 2663 C CA . LEU B 1 117 ? -33.365 24.001 -54.122 1.00 15.42 98 LEU B CA 1
ATOM 2664 C C . LEU B 1 117 ? -34.738 23.336 -54.089 1.00 15.13 98 LEU B C 1
ATOM 2665 O O . LEU B 1 117 ? -35.770 24.007 -54.241 1.00 16.40 98 LEU B O 1
ATOM 2670 N N . LEU B 1 118 ? -34.763 22.017 -53.910 1.00 15.34 99 LEU B N 1
ATOM 2671 C CA . LEU B 1 118 ? -36.031 21.289 -53.868 1.00 15.55 99 LEU B CA 1
ATOM 2672 C C . LEU B 1 118 ? -36.950 21.793 -52.744 1.00 16.10 99 LEU B C 1
ATOM 2673 O O . LEU B 1 118 ? -38.158 21.955 -52.938 1.00 17.34 99 LEU B O 1
ATOM 2678 N N . GLN B 1 119 ? -36.370 22.076 -51.573 1.00 16.41 100 GLN B N 1
ATOM 2679 C CA . GLN B 1 119 ? -37.167 22.635 -50.475 1.00 18.36 100 GLN B CA 1
ATOM 2680 C C . GLN B 1 119 ? -37.811 23.964 -50.863 1.00 19.88 100 GLN B C 1
ATOM 2681 O O . GLN B 1 119 ? -38.976 24.207 -50.526 1.00 21.39 100 GLN B O 1
ATOM 2687 N N . LYS B 1 120 ? -37.058 24.805 -51.575 1.00 18.71 101 LYS B N 1
ATOM 2688 C CA A LYS B 1 120 ? -37.563 26.086 -52.066 0.50 20.47 101 LYS B CA 1
ATOM 2689 C CA B LYS B 1 120 ? -37.601 26.084 -52.061 0.50 19.37 101 LYS B CA 1
ATOM 2690 C C . LYS B 1 120 ? -38.703 25.889 -53.074 1.00 20.85 101 LYS B C 1
ATOM 2691 O O . LYS B 1 120 ? -39.741 26.536 -52.981 1.00 23.19 101 LYS B O 1
ATOM 2702 N N . VAL B 1 121 ? -38.486 24.998 -54.036 1.00 18.22 102 VAL B N 1
ATOM 2703 C CA . VAL B 1 121 ? -39.470 24.675 -55.069 1.00 20.94 102 VAL B CA 1
ATOM 2704 C C . VAL B 1 121 ? -40.773 24.177 -54.418 1.00 20.00 102 VAL B C 1
ATOM 2705 O O . VAL B 1 121 ? -41.887 24.665 -54.736 1.00 20.76 102 VAL B O 1
ATOM 2709 N N . LYS B 1 122 ? -40.643 23.257 -53.462 1.00 19.12 103 LYS B N 1
ATOM 2710 C CA . LYS B 1 122 ? -41.831 22.691 -52.825 1.00 21.64 103 LYS B CA 1
ATOM 2711 C C . LYS B 1 122 ? -42.569 23.747 -51.984 1.00 22.53 103 LYS B C 1
ATOM 2712 O O . LYS B 1 122 ? -43.804 23.827 -52.020 1.00 24.60 103 LYS B O 1
ATOM 2718 N N . SER B 1 123 ? -41.818 24.581 -51.264 1.00 22.84 104 SER B N 1
ATOM 2719 C CA A SER B 1 123 ? -42.400 25.647 -50.440 0.50 25.07 104 SER B CA 1
ATOM 2720 C CA B SER B 1 123 ? -42.445 25.612 -50.434 0.50 24.31 104 SER B CA 1
ATOM 2721 C C . SER B 1 123 ? -43.129 26.710 -51.265 1.00 26.39 104 SER B C 1
ATOM 2722 O O . SER B 1 123 ? -44.056 27.376 -50.774 1.00 30.60 104 SER B O 1
ATOM 2727 N N . GLU B 1 124 ? -42.697 26.869 -52.518 1.00 25.00 105 GLU B N 1
ATOM 2728 C CA . GLU B 1 124 ? -43.303 27.812 -53.488 1.00 24.88 105 GLU B CA 1
ATOM 2729 C C . GLU B 1 124 ? -44.588 27.195 -54.081 1.00 27.31 105 GLU B C 1
ATOM 2730 O O . GLU B 1 124 ? -45.301 27.837 -54.868 1.00 27.28 105 GLU B O 1
ATOM 2736 N N . GLY B 1 125 ? -44.895 25.964 -53.670 1.00 23.81 106 GLY B N 1
ATOM 2737 C CA . GLY B 1 125 ? -46.071 25.248 -54.152 1.00 24.37 106 GLY B CA 1
ATOM 2738 C C . GLY B 1 125 ? -45.917 24.625 -55.535 1.00 21.48 106 GLY B C 1
ATOM 2739 O O . GLY B 1 125 ? -46.912 24.260 -56.174 1.00 26.29 106 GLY B O 1
ATOM 2740 N N . LEU B 1 126 ? -44.679 24.485 -55.993 1.00 22.02 107 LEU B N 1
ATOM 2741 C CA . LEU B 1 126 ? -44.394 23.913 -57.297 1.00 18.95 107 LEU B CA 1
ATOM 2742 C C . LEU B 1 126 ? -44.207 22.400 -57.190 1.00 18.20 107 LEU B C 1
ATOM 2743 O O . LEU B 1 126 ? -43.843 21.897 -56.125 1.00 20.87 107 LEU B O 1
ATOM 2748 N N . THR B 1 127 ? -44.475 21.696 -58.290 1.00 18.17 108 THR B N 1
ATOM 2749 C CA . THR B 1 127 ? -44.422 20.251 -58.316 1.00 17.17 108 THR B CA 1
ATOM 2750 C C . THR B 1 127 ? -43.060 19.801 -58.872 1.00 15.80 108 THR B C 1
ATOM 2751 O O . THR B 1 127 ? -42.784 20.006 -60.045 1.00 15.83 108 THR B O 1
ATOM 2755 N N . PRO B 1 128 ? -42.203 19.152 -58.057 1.00 15.48 109 PRO B N 1
ATOM 2756 C CA . PRO B 1 128 ? -40.972 18.587 -58.614 1.00 14.28 109 PRO B CA 1
ATOM 2757 C C . PRO B 1 128 ? -41.248 17.353 -59.486 1.00 14.83 109 PRO B C 1
ATOM 2758 O O . PRO B 1 128 ? -42.100 16.521 -59.145 1.00 16.02 109 PRO B O 1
ATOM 2762 N N . MET B 1 129 ? -40.551 17.253 -60.619 1.00 14.29 110 MET B N 1
ATOM 2763 C CA . MET B 1 129 ? -40.617 16.070 -61.462 1.00 14.54 110 MET B CA 1
ATOM 2764 C C . MET B 1 129 ? -39.205 15.679 -61.836 1.00 12.68 110 MET B C 1
ATOM 2765 O O . MET B 1 129 ? -38.292 16.534 -61.803 1.00 14.04 110 MET B O 1
ATOM 2770 N N . VAL B 1 130 ? -39.017 14.416 -62.188 1.00 12.93 111 VAL B N 1
ATOM 2771 C CA . VAL B 1 130 ? -37.734 13.960 -62.744 1.00 12.82 111 VAL B CA 1
ATOM 2772 C C . VAL B 1 130 ? -37.964 13.581 -64.200 1.00 12.34 111 VAL B C 1
ATOM 2773 O O . VAL B 1 130 ? -38.938 12.896 -64.508 1.00 14.75 111 VAL B O 1
ATOM 2777 N N . VAL B 1 131 ? -37.060 14.009 -65.083 1.00 13.05 112 VAL B N 1
ATOM 2778 C CA . VAL B 1 131 ? -37.111 13.631 -66.501 1.00 12.93 112 VAL B CA 1
ATOM 2779 C C . VAL B 1 131 ? -35.696 13.167 -66.845 1.00 11.71 112 VAL B C 1
ATOM 2780 O O . VAL B 1 131 ? -34.771 13.976 -66.922 1.00 12.70 112 VAL B O 1
ATOM 2784 N N . THR B 1 132 ? -35.534 11.849 -67.032 1.00 13.14 113 THR B N 1
ATOM 2785 C CA . THR B 1 132 ? -34.200 11.267 -67.159 1.00 12.91 113 THR B CA 1
ATOM 2786 C C . THR B 1 132 ? -34.191 10.154 -68.194 1.00 13.52 113 THR B C 1
ATOM 2787 O O . THR B 1 132 ? -35.201 9.473 -68.376 1.00 14.07 113 THR B O 1
ATOM 2791 N N . GLY B 1 133 ? -33.066 10.008 -68.887 1.00 13.29 114 GLY B N 1
ATOM 2792 C CA . GLY B 1 133 ? -32.829 8.831 -69.724 1.00 14.30 114 GLY B CA 1
ATOM 2793 C C . GLY B 1 133 ? -32.370 7.614 -68.944 1.00 13.64 114 GLY B C 1
ATOM 2794 O O . GLY B 1 133 ? -32.156 6.551 -69.537 1.00 14.55 114 GLY B O 1
ATOM 2795 N N . SER B 1 134 ? -32.215 7.739 -67.622 1.00 13.57 115 SER B N 1
ATOM 2796 C CA . SER B 1 134 ? -31.782 6.626 -66.795 1.00 13.36 115 SER B CA 1
ATOM 2797 C C . SER B 1 134 ? -32.850 5.553 -66.678 1.00 11.97 115 SER B C 1
ATOM 2798 O O . SER B 1 134 ? -34.048 5.812 -66.582 1.00 14.37 115 SER B O 1
ATOM 2801 N N . GLY B 1 135 ? -32.371 4.311 -66.634 1.00 14.65 116 GLY B N 1
ATOM 2802 C CA . GLY B 1 135 ? -33.158 3.186 -66.169 1.00 15.71 116 GLY B CA 1
ATOM 2803 C C . GLY B 1 135 ? -32.500 2.544 -64.950 1.00 15.73 116 GLY B C 1
ATOM 2804 O O . GLY B 1 135 ? -32.746 1.377 -64.665 1.00 17.44 116 GLY B O 1
ATOM 2805 N N . GLN B 1 136 ? -31.647 3.292 -64.243 1.00 14.36 117 GLN B N 1
ATOM 2806 C CA . GLN B 1 136 ? -30.840 2.721 -63.166 1.00 14.58 117 GLN B CA 1
ATOM 2807 C C . GLN B 1 136 ? -31.664 2.689 -61.892 1.00 13.79 117 GLN B C 1
ATOM 2808 O O . GLN B 1 136 ? -31.813 3.696 -61.206 1.00 14.51 117 GLN B O 1
ATOM 2814 N N . LEU B 1 137 ? -32.190 1.506 -61.564 1.00 14.34 118 LEU B N 1
ATOM 2815 C CA . LEU B 1 137 ? -33.085 1.367 -60.424 1.00 15.57 118 LEU B CA 1
ATOM 2816 C C . LEU B 1 137 ? -32.394 1.699 -59.114 1.00 13.41 118 LEU B C 1
ATOM 2817 O O . LEU B 1 137 ? -33.060 2.153 -58.179 1.00 14.68 118 LEU B O 1
ATOM 2822 N N . SER B 1 138 ? -31.076 1.509 -59.015 1.00 13.20 119 SER B N 1
ATOM 2823 C CA . SER B 1 138 ? -30.447 1.796 -57.721 1.00 14.41 119 SER B CA 1
ATOM 2824 C C . SER B 1 138 ? -30.579 3.288 -57.373 1.00 14.51 119 SER B C 1
ATOM 2825 O O . SER B 1 138 ? -30.746 3.640 -56.215 1.00 17.65 119 SER B O 1
ATOM 2828 N N . LEU B 1 139 ? -30.500 4.159 -58.382 1.00 13.21 120 LEU B N 1
ATOM 2829 C CA . LEU B 1 139 ? -30.689 5.589 -58.188 1.00 12.18 120 LEU B CA 1
ATOM 2830 C C . LEU B 1 139 ? -32.157 5.964 -58.112 1.00 12.90 120 LEU B C 1
ATOM 2831 O O . LEU B 1 139 ? -32.571 6.719 -57.214 1.00 13.98 120 LEU B O 1
ATOM 2836 N N . LEU B 1 140 ? -32.963 5.438 -59.026 1.00 13.59 121 LEU B N 1
ATOM 2837 C CA . LEU B 1 140 ? -34.362 5.813 -59.017 1.00 13.87 121 LEU B CA 1
ATOM 2838 C C . LEU B 1 140 ? -35.044 5.457 -57.691 1.00 14.79 121 LEU B C 1
ATOM 2839 O O . LEU B 1 140 ? -35.879 6.220 -57.171 1.00 16.40 121 LEU B O 1
ATOM 2844 N N . GLU B 1 141 ? -34.688 4.295 -57.145 1.00 14.93 122 GLU B N 1
ATOM 2845 C CA . GLU B 1 141 ? -35.260 3.850 -55.895 1.00 16.09 122 GLU B CA 1
ATOM 2846 C C . GLU B 1 141 ? -34.669 4.539 -54.676 1.00 16.01 122 GLU B C 1
ATOM 2847 O O . GLU B 1 141 ? -35.185 4.345 -53.578 1.00 19.76 122 GLU B O 1
ATOM 2853 N N . ARG B 1 142 ? -33.597 5.314 -54.852 1.00 13.56 123 ARG B N 1
ATOM 2854 C CA . ARG B 1 142 ? -33.000 6.112 -53.778 1.00 13.82 123 ARG B CA 1
ATOM 2855 C C . ARG B 1 142 ? -33.489 7.555 -53.779 1.00 13.72 123 ARG B C 1
ATOM 2856 O O . ARG B 1 142 ? -33.126 8.311 -52.884 1.00 13.77 123 ARG B O 1
ATOM 2864 N N . LEU B 1 143 ? -34.314 7.955 -54.750 1.00 13.95 124 LEU B N 1
ATOM 2865 C CA . LEU B 1 143 ? -34.753 9.356 -54.777 1.00 14.68 124 LEU B CA 1
ATOM 2866 C C . LEU B 1 143 ? -35.498 9.744 -53.495 1.00 13.27 124 LEU B C 1
ATOM 2867 O O . LEU B 1 143 ? -35.279 10.841 -52.966 1.00 15.10 124 LEU B O 1
ATOM 2872 N N . GLU B 1 144 ? -36.346 8.855 -52.981 1.00 13.92 125 GLU B N 1
ATOM 2873 C CA . GLU B 1 144 ? -37.130 9.220 -51.810 1.00 15.19 125 GLU B CA 1
ATOM 2874 C C . GLU B 1 144 ? -36.244 9.353 -50.554 1.00 14.35 125 GLU B C 1
ATOM 2875 O O . GLU B 1 144 ? -36.455 10.265 -49.756 1.00 18.22 125 GLU B O 1
ATOM 2881 N N . HIS B 1 145 ? -35.225 8.505 -50.431 1.00 14.94 126 HIS B N 1
ATOM 2882 C CA . HIS B 1 145 ? -34.317 8.585 -49.283 1.00 14.71 126 HIS B CA 1
ATOM 2883 C C . HIS B 1 145 ? -33.414 9.808 -49.342 1.00 14.08 126 HIS B C 1
ATOM 2884 O O . HIS B 1 145 ? -32.938 10.287 -48.313 1.00 14.67 126 HIS B O 1
ATOM 2891 N N . ASN B 1 146 ? -33.146 10.302 -50.549 1.00 13.29 127 ASN B N 1
ATOM 2892 C CA . ASN B 1 146 ? -32.300 11.452 -50.735 1.00 12.50 127 ASN B CA 1
ATOM 2893 C C . ASN B 1 146 ? -33.038 12.789 -50.756 1.00 12.16 127 ASN B C 1
ATOM 2894 O O . ASN B 1 146 ? -32.470 13.795 -50.353 1.00 14.31 127 ASN B O 1
ATOM 2899 N N . PHE B 1 147 ? -34.279 12.766 -51.213 1.00 13.32 128 PHE B N 1
ATOM 2900 C CA . PHE B 1 147 ? -35.060 13.988 -51.364 1.00 14.34 128 PHE B CA 1
ATOM 2901 C C . PHE B 1 147 ? -36.442 13.702 -50.800 1.00 14.49 128 PHE B C 1
ATOM 2902 O O . PHE B 1 147 ? -37.449 13.636 -51.535 1.00 15.26 128 PHE B O 1
ATOM 2910 N N . PRO B 1 148 ? -36.513 13.503 -49.472 1.00 15.89 129 PRO B N 1
ATOM 2911 C CA . PRO B 1 148 ? -37.790 13.034 -48.912 1.00 16.30 129 PRO B CA 1
ATOM 2912 C C . PRO B 1 148 ? -38.973 13.970 -49.201 1.00 17.10 129 PRO B C 1
ATOM 2913 O O . PRO B 1 148 ? -38.845 15.192 -49.086 1.00 17.64 129 PRO B O 1
ATOM 2917 N N . GLY B 1 149 ? -40.088 13.383 -49.631 1.00 17.51 130 GLY B N 1
ATOM 2918 C CA . GLY B 1 149 ? -41.320 14.130 -49.857 1.00 18.25 130 GLY B CA 1
ATOM 2919 C C . GLY B 1 149 ? -41.368 14.921 -51.166 1.00 18.29 130 GLY B C 1
ATOM 2920 O O . GLY B 1 149 ? -42.312 15.675 -51.392 1.00 21.36 130 GLY B O 1
ATOM 2921 N N . MET B 1 150 ? -40.379 14.766 -52.046 1.00 16.29 131 MET B N 1
ATOM 2922 C CA . MET B 1 150 ? -40.309 15.634 -53.237 1.00 16.41 131 MET B CA 1
ATOM 2923 C C . MET B 1 150 ? -40.932 15.036 -54.489 1.00 15.94 131 MET B C 1
ATOM 2924 O O . MET B 1 150 ? -41.669 15.725 -55.191 1.00 19.04 131 MET B O 1
ATOM 2929 N N . PHE B 1 151 ? -40.628 13.767 -54.756 1.00 15.65 132 PHE B N 1
ATOM 2930 C CA . PHE B 1 151 ? -40.954 13.147 -56.037 1.00 16.65 132 PHE B CA 1
ATOM 2931 C C . PHE B 1 151 ? -41.981 12.033 -55.914 1.00 18.21 132 PHE B C 1
ATOM 2932 O O . PHE B 1 151 ? -42.154 11.449 -54.840 1.00 20.19 132 PHE B O 1
ATOM 2940 N N . HIS B 1 152 ? -42.639 11.744 -57.028 1.00 18.18 133 HIS B N 1
ATOM 2941 C CA . HIS B 1 152 ? -43.644 10.692 -57.089 1.00 19.35 133 HIS B CA 1
ATOM 2942 C C . HIS B 1 152 ? -43.474 9.960 -58.395 1.00 19.93 133 HIS B C 1
ATOM 2943 O O . HIS B 1 152 ? -43.252 10.599 -59.431 1.00 20.11 133 HIS B O 1
ATOM 2950 N N . LYS B 1 153 ? -43.611 8.640 -58.358 1.00 22.13 134 LYS B N 1
ATOM 2951 C CA . LYS B 1 153 ? -43.382 7.794 -59.533 1.00 25.02 134 LYS B CA 1
ATOM 2952 C C . LYS B 1 153 ? -44.279 8.164 -60.735 1.00 22.26 134 LYS B C 1
ATOM 2953 O O . LYS B 1 153 ? -43.830 8.081 -61.882 1.00 26.57 134 LYS B O 1
ATOM 2959 N N . GLU B 1 154 ? -45.515 8.607 -60.466 1.00 23.30 135 GLU B N 1
ATOM 2960 C CA . GLU B 1 154 ? -46.472 9.048 -61.507 1.00 24.33 135 GLU B CA 1
ATOM 2961 C C . GLU B 1 154 ? -46.071 10.374 -62.149 1.00 20.89 135 GLU B C 1
ATOM 2962 O O . GLU B 1 154 ? -46.606 10.760 -63.188 1.00 23.75 135 GLU B O 1
ATOM 2968 N N . LEU B 1 155 ? -45.142 11.070 -61.508 1.00 20.17 136 LEU B N 1
ATOM 2969 C CA . LEU B 1 155 ? -44.653 12.375 -61.967 1.00 18.50 136 LEU B CA 1
ATOM 2970 C C . LEU B 1 155 ? -43.157 12.319 -62.319 1.00 16.33 136 LEU B C 1
ATOM 2971 O O . LEU B 1 155 ? -42.352 13.225 -61.977 1.00 17.64 136 LEU B O 1
ATOM 2976 N N . MET B 1 156 ? -42.784 11.245 -63.008 1.00 16.65 137 MET B N 1
ATOM 2977 C CA . MET B 1 156 ? -41.435 11.019 -63.481 1.00 16.55 137 MET B CA 1
ATOM 2978 C C . MET B 1 156 ? -41.512 10.441 -64.867 1.00 16.39 137 MET B C 1
ATOM 2979 O O . MET B 1 156 ? -42.473 9.741 -65.223 1.00 18.17 137 MET B O 1
ATOM 2984 N N . VAL B 1 157 ? -40.503 10.756 -65.659 1.00 14.81 138 VAL B N 1
ATOM 2985 C CA . VAL B 1 157 ? -40.307 10.152 -66.961 1.00 14.95 138 VAL B CA 1
ATOM 2986 C C . VAL B 1 157 ? -38.899 9.572 -66.907 1.00 14.44 138 VAL B C 1
ATOM 2987 O O . VAL B 1 157 ? -37.915 10.289 -66.594 1.00 15.37 138 VAL B O 1
ATOM 2991 N N . THR B 1 158 ? -38.784 8.268 -67.180 1.00 14.28 139 THR B N 1
ATOM 2992 C CA . THR B 1 158 ? -37.487 7.596 -67.154 1.00 14.55 139 THR B CA 1
ATOM 2993 C C . THR B 1 158 ? -37.279 6.850 -68.486 1.00 15.72 139 THR B C 1
ATOM 2994 O O . THR B 1 158 ? -38.119 6.941 -69.388 1.00 15.98 139 THR B O 1
ATOM 2998 N N . ALA B 1 159 ? -36.185 6.094 -68.595 1.00 15.47 140 ALA B N 1
ATOM 2999 C CA . ALA B 1 159 ? -35.972 5.289 -69.804 1.00 16.69 140 ALA B CA 1
ATOM 3000 C C . ALA B 1 159 ? -37.146 4.350 -70.071 1.00 17.08 140 ALA B C 1
ATOM 3001 O O . ALA B 1 159 ? -37.425 4.017 -71.222 1.00 20.10 140 ALA B O 1
ATOM 3003 N N . PHE B 1 160 ? -37.838 3.902 -69.020 1.00 16.36 141 PHE B N 1
ATOM 3004 C CA . PHE B 1 160 ? -38.909 2.931 -69.149 1.00 17.80 141 PHE B CA 1
ATOM 3005 C C . PHE B 1 160 ? -40.141 3.490 -69.848 1.00 18.90 141 PHE B C 1
ATOM 3006 O O . PHE B 1 160 ? -41.000 2.726 -70.295 1.00 22.59 141 PHE B O 1
ATOM 3014 N N . ASP B 1 161 ? -40.212 4.816 -69.970 1.00 18.37 142 ASP B N 1
ATOM 3015 C CA . ASP B 1 161 ? -41.406 5.474 -70.473 1.00 19.43 142 ASP B CA 1
ATOM 3016 C C . ASP B 1 161 ? -41.322 5.872 -71.944 1.00 20.82 142 ASP B C 1
ATOM 3017 O O . ASP B 1 161 ? -42.349 6.147 -72.538 1.00 24.35 142 ASP B O 1
ATOM 3022 N N . VAL B 1 162 ? -40.123 5.886 -72.526 1.00 21.65 143 VAL B N 1
ATOM 3023 C CA . VAL B 1 162 ? -39.914 6.568 -73.810 1.00 21.67 143 VAL B CA 1
ATOM 3024 C C . VAL B 1 162 ? -39.576 5.630 -74.955 1.00 21.22 143 VAL B C 1
ATOM 3025 O O . VAL B 1 162 ? -38.921 4.603 -74.753 1.00 23.36 143 VAL B O 1
ATOM 3029 N N . LYS B 1 163 ? -39.969 6.027 -76.167 1.00 23.80 144 LYS B N 1
ATOM 3030 C CA . LYS B 1 163 ? -39.529 5.339 -77.373 1.00 24.36 144 LYS B CA 1
ATOM 3031 C C . LYS B 1 163 ? -38.121 5.796 -77.800 1.00 20.29 144 LYS B C 1
ATOM 3032 O O . LYS B 1 163 ? -37.290 4.985 -78.211 1.00 25.91 144 LYS B O 1
ATOM 3038 N N . TYR B 1 164 ? -37.841 7.089 -77.683 1.00 24.98 145 TYR B N 1
ATOM 3039 C CA . TYR B 1 164 ? -36.584 7.643 -78.224 1.00 23.06 145 TYR B CA 1
ATOM 3040 C C . TYR B 1 164 ? -35.592 8.151 -77.171 1.00 20.59 145 TYR B C 1
ATOM 3041 O O . TYR B 1 164 ? -34.434 7.655 -77.022 1.00 23.27 145 TYR B O 1
ATOM 3050 N N . GLY B 1 165 ? -36.095 9.118 -76.428 1.00 18.03 146 GLY B N 1
ATOM 3051 C CA . GLY B 1 165 ? -35.353 9.798 -75.364 1.00 15.27 146 GLY B CA 1
ATOM 3052 C C . GLY B 1 165 ? -34.691 11.070 -75.853 1.00 13.82 146 GLY B C 1
ATOM 3053 O O . GLY B 1 165 ? -34.712 11.396 -77.042 1.00 14.90 146 GLY B O 1
ATOM 3054 N N . LYS B 1 166 ? -34.050 11.775 -74.932 1.00 13.91 147 LYS B N 1
ATOM 3055 C CA . LYS B 1 166 ? -33.272 12.967 -75.250 1.00 14.16 147 LYS B CA 1
ATOM 3056 C C . LYS B 1 166 ? -32.219 12.587 -76.312 1.00 15.25 147 LYS B C 1
ATOM 3057 O O . LYS B 1 166 ? -31.684 11.483 -76.274 1.00 14.40 147 LYS B O 1
ATOM 3063 N N . PRO B 1 167 ? -31.889 13.502 -77.254 1.00 13.28 148 PRO B N 1
ATOM 3064 C CA . PRO B 1 167 ? -32.295 14.917 -77.291 1.00 13.43 148 PRO B CA 1
ATOM 3065 C C . PRO B 1 167 ? -33.629 15.200 -77.949 1.00 13.50 148 PRO B C 1
ATOM 3066 O O . PRO B 1 167 ? -33.992 16.365 -78.085 1.00 14.76 148 PRO B O 1
ATOM 3070 N N . ASN B 1 168 ? -34.344 14.166 -78.380 1.00 14.42 149 ASN B N 1
ATOM 3071 C CA . ASN B 1 168 ? -35.710 14.384 -78.849 1.00 14.04 149 ASN B CA 1
ATOM 3072 C C . ASN B 1 168 ? -36.551 14.989 -77.709 1.00 13.64 149 ASN B C 1
ATOM 3073 O O . ASN B 1 168 ? -36.332 14.641 -76.551 1.00 14.61 149 ASN B O 1
ATOM 3078 N N . PRO B 1 169 ? -37.514 15.894 -78.011 1.00 14.76 150 PRO B N 1
ATOM 3079 C CA . PRO B 1 169 ? -38.315 16.482 -76.928 1.00 15.41 150 PRO B CA 1
ATOM 3080 C C . PRO B 1 169 ? -39.288 15.522 -76.268 1.00 14.40 150 PRO B C 1
ATOM 3081 O O . PRO B 1 169 ? -39.832 15.867 -75.235 1.00 15.96 150 PRO B O 1
ATOM 3085 N N . GLU B 1 170 ? -39.492 14.335 -76.834 1.00 15.20 151 GLU B N 1
ATOM 3086 C CA . GLU B 1 170 ? -40.444 13.333 -76.311 1.00 17.21 151 GLU B CA 1
ATOM 3087 C C . GLU B 1 170 ? -40.508 13.226 -74.767 1.00 16.56 151 GLU B C 1
ATOM 3088 O O . GLU B 1 170 ? -41.589 13.333 -74.208 1.00 17.15 151 GLU B O 1
ATOM 3094 N N . PRO B 1 171 ? -39.363 13.006 -74.077 1.00 14.46 152 PRO B N 1
ATOM 3095 C CA . PRO B 1 171 ? -39.497 12.846 -72.623 1.00 15.36 152 PRO B CA 1
ATOM 3096 C C . PRO B 1 171 ? -40.047 14.060 -71.903 1.00 14.88 152 PRO B C 1
ATOM 3097 O O . PRO B 1 171 ? -40.748 13.922 -70.920 1.00 14.92 152 PRO B O 1
ATOM 3101 N N . TYR B 1 172 ? -39.700 15.262 -72.368 1.00 15.06 153 TYR B N 1
ATOM 3102 C CA . TYR B 1 172 ? -40.215 16.467 -71.762 1.00 15.04 153 TYR B CA 1
ATOM 3103 C C . TYR B 1 172 ? -41.680 16.685 -72.127 1.00 16.61 153 TYR B C 1
ATOM 3104 O O . TYR B 1 172 ? -42.476 17.108 -71.283 1.00 16.10 153 TYR B O 1
ATOM 3113 N N . LEU B 1 173 ? -42.037 16.389 -73.373 1.00 14.96 154 LEU B N 1
ATOM 3114 C CA . LEU B 1 173 ? -43.450 16.452 -73.743 1.00 16.47 154 LEU B CA 1
ATOM 3115 C C . LEU B 1 173 ? -44.296 15.491 -72.909 1.00 16.55 154 LEU B C 1
ATOM 3116 O O . LEU B 1 173 ? -45.388 15.834 -72.457 1.00 17.90 154 LEU B O 1
ATOM 3121 N N . MET B 1 174 ? -43.748 14.312 -72.661 1.00 15.69 155 MET B N 1
ATOM 3122 C CA A MET B 1 174 ? -44.422 13.353 -71.825 0.50 16.67 155 MET B CA 1
ATOM 3123 C CA B MET B 1 174 ? -44.404 13.322 -71.817 0.50 16.92 155 MET B CA 1
ATOM 3124 C C . MET B 1 174 ? -44.517 13.826 -70.374 1.00 16.87 155 MET B C 1
ATOM 3125 O O . MET B 1 174 ? -45.528 13.599 -69.726 1.00 17.02 155 MET B O 1
ATOM 3134 N N . ALA B 1 175 ? -43.478 14.500 -69.863 1.00 16.44 156 ALA B N 1
ATOM 3135 C CA . ALA B 1 175 ? -43.558 15.034 -68.513 1.00 16.03 156 ALA B CA 1
ATOM 3136 C C . ALA B 1 175 ? -44.668 16.073 -68.401 1.00 17.29 156 ALA B C 1
ATOM 3137 O O . ALA B 1 175 ? -45.407 16.085 -67.413 1.00 18.30 156 ALA B O 1
ATOM 3139 N N . LEU B 1 176 ? -44.824 16.923 -69.419 1.00 15.73 157 LEU B N 1
ATOM 3140 C CA . LEU B 1 176 ? -45.927 17.892 -69.395 1.00 17.05 157 LEU B CA 1
ATOM 3141 C C . LEU B 1 176 ? -47.283 17.183 -69.351 1.00 19.18 157 LEU B C 1
ATOM 3142 O O . LEU B 1 176 ? -48.157 17.566 -68.578 1.00 20.35 157 LEU B O 1
ATOM 3147 N N . LYS B 1 177 ? -47.428 16.138 -70.167 1.00 18.05 158 LYS B N 1
ATOM 3148 C CA . LYS B 1 177 ? -48.657 15.352 -70.200 1.00 18.55 158 LYS B CA 1
ATOM 3149 C C . LYS B 1 177 ? -48.965 14.698 -68.836 1.00 20.86 158 LYS B C 1
ATOM 3150 O O . LYS B 1 177 ? -50.085 14.798 -68.348 1.00 21.41 158 LYS B O 1
ATOM 3156 N N . LYS B 1 178 ? -47.971 14.042 -68.232 1.00 19.89 159 LYS B N 1
ATOM 3157 C CA A LYS B 1 178 ? -48.153 13.399 -66.933 0.50 19.56 159 LYS B CA 1
ATOM 3158 C CA B LYS B 1 178 ? -48.121 13.398 -66.922 0.50 19.58 159 LYS B CA 1
ATOM 3159 C C . LYS B 1 178 ? -48.506 14.405 -65.837 1.00 20.41 159 LYS B C 1
ATOM 3160 O O . LYS B 1 178 ? -49.296 14.095 -64.939 1.00 23.66 159 LYS B O 1
ATOM 3171 N N . GLY B 1 179 ? -47.944 15.609 -65.925 1.00 19.72 160 GLY B N 1
ATOM 3172 C CA . GLY B 1 179 ? -48.220 16.648 -64.939 1.00 22.06 160 GLY B CA 1
ATOM 3173 C C . GLY B 1 179 ? -49.460 17.487 -65.208 1.00 21.15 160 GLY B C 1
ATOM 3174 O O . GLY B 1 179 ? -49.807 18.358 -64.409 1.00 23.38 160 GLY B O 1
ATOM 3175 N N . GLY B 1 180 ? -50.130 17.215 -66.327 1.00 21.40 161 GLY B N 1
ATOM 3176 C CA . GLY B 1 180 ? -51.243 18.032 -66.797 1.00 22.77 161 GLY B CA 1
ATOM 3177 C C . GLY B 1 180 ? -50.830 19.480 -67.031 1.00 23.69 161 GLY B C 1
ATOM 3178 O O . GLY B 1 180 ? -51.589 20.403 -66.735 1.00 25.65 161 GLY B O 1
ATOM 3179 N N . LEU B 1 181 ? -49.621 19.676 -67.557 1.00 21.56 162 LEU B N 1
ATOM 3180 C CA . LEU B 1 181 ? -49.038 21.008 -67.722 1.00 21.21 162 LEU B CA 1
ATOM 3181 C C . LEU B 1 181 ? -48.991 21.477 -69.171 1.00 20.05 162 LEU B C 1
ATOM 3182 O O . LEU B 1 181 ? -48.877 20.670 -70.088 1.00 23.92 162 LEU B O 1
ATOM 3187 N N . LYS B 1 182 ? -49.049 22.792 -69.349 1.00 19.43 163 LYS B N 1
ATOM 3188 C CA . LYS B 1 182 ? -48.627 23.434 -70.592 1.00 23.04 163 LYS B CA 1
ATOM 3189 C C . LYS B 1 182 ? -47.127 23.786 -70.484 1.00 21.31 163 LYS B C 1
ATOM 3190 O O . LYS B 1 182 ? -46.588 23.923 -69.369 1.00 19.52 163 LYS B O 1
ATOM 3196 N N . ALA B 1 183 ? -46.463 23.947 -71.626 1.00 19.88 164 ALA B N 1
ATOM 3197 C CA . ALA B 1 183 ? -45.020 24.208 -71.656 1.00 18.98 164 ALA B CA 1
ATOM 3198 C C . ALA B 1 183 ? -44.643 25.464 -70.864 1.00 19.30 164 ALA B C 1
ATOM 3199 O O . ALA B 1 183 ? -43.591 25.500 -70.218 1.00 21.16 164 ALA B O 1
ATOM 3201 N N . ASP B 1 184 ? -45.524 26.473 -70.860 1.00 20.10 165 ASP B N 1
ATOM 3202 C CA . ASP B 1 184 ? -45.238 27.724 -70.147 1.00 20.66 165 ASP B CA 1
ATOM 3203 C C . ASP B 1 184 ? -45.487 27.673 -68.637 1.00 20.99 165 ASP B C 1
ATOM 3204 O O . ASP B 1 184 ? -45.386 28.701 -67.966 1.00 21.86 165 ASP B O 1
ATOM 3209 N N . GLU B 1 185 ? -45.831 26.485 -68.123 1.00 19.59 166 GLU B N 1
ATOM 3210 C CA . GLU B 1 185 ? -46.069 26.290 -66.687 1.00 19.27 166 GLU B CA 1
ATOM 3211 C C . GLU B 1 185 ? -44.933 25.472 -66.056 1.00 16.74 166 GLU B C 1
ATOM 3212 O O . GLU B 1 185 ? -45.028 25.058 -64.900 1.00 18.41 166 GLU B O 1
ATOM 3218 N N . ALA B 1 186 ? -43.853 25.247 -66.804 1.00 16.87 167 ALA B N 1
ATOM 3219 C CA . ALA B 1 186 ? -42.742 24.430 -66.321 1.00 17.64 167 ALA B CA 1
ATOM 3220 C C . ALA B 1 186 ? -41.408 25.133 -66.531 1.00 16.55 167 ALA B C 1
ATOM 3221 O O . ALA B 1 186 ? -41.275 26.057 -67.348 1.00 16.89 167 ALA B O 1
ATOM 3223 N N . VAL B 1 187 ? -40.407 24.679 -65.775 1.00 14.88 168 VAL B N 1
ATOM 3224 C CA A VAL B 1 187 ? -39.013 25.015 -66.001 0.50 13.64 168 VAL B CA 1
ATOM 3225 C CA B VAL B 1 187 ? -39.020 24.987 -66.067 0.50 14.82 168 VAL B CA 1
ATOM 3226 C C . VAL B 1 187 ? -38.215 23.709 -65.977 1.00 13.49 168 VAL B C 1
ATOM 3227 O O . VAL B 1 187 ? -38.485 22.844 -65.150 1.00 14.57 168 VAL B O 1
ATOM 3234 N N . VAL B 1 188 ? -37.227 23.599 -66.844 1.00 12.82 169 VAL B N 1
ATOM 3235 C CA . VAL B 1 188 ? -36.349 22.442 -66.895 1.00 13.14 169 VAL B CA 1
ATOM 3236 C C . VAL B 1 188 ? -35.006 22.780 -66.247 1.00 11.43 169 VAL B C 1
ATOM 3237 O O . VAL B 1 188 ? -34.443 23.863 -66.490 1.00 13.37 169 VAL B O 1
ATOM 3241 N N . ILE B 1 189 ? -34.439 21.833 -65.485 1.00 12.31 170 ILE B N 1
ATOM 3242 C CA A ILE B 1 189 ? -33.114 21.995 -64.900 0.50 12.61 170 ILE B CA 1
ATOM 3243 C CA B ILE B 1 189 ? -33.095 21.992 -64.913 0.50 12.80 170 ILE B CA 1
ATOM 3244 C C . ILE B 1 189 ? -32.222 20.873 -65.465 1.00 11.30 170 ILE B C 1
ATOM 3245 O O . ILE B 1 189 ? -32.442 19.683 -65.174 1.00 11.91 170 ILE B O 1
ATOM 3254 N N . GLU B 1 190 ? -31.228 21.255 -66.257 1.00 11.32 171 GLU B N 1
ATOM 3255 C CA . GLU B 1 190 ? -30.398 20.284 -66.988 1.00 12.67 171 GLU B CA 1
ATOM 3256 C C . GLU B 1 190 ? -28.930 20.587 -66.907 1.00 12.75 171 GLU B C 1
ATOM 3257 O O . GLU B 1 190 ? -28.540 21.748 -66.882 1.00 14.37 171 GLU B O 1
ATOM 3263 N N . ASN B 1 191 ? -28.105 19.557 -66.885 1.00 12.60 172 ASN B N 1
ATOM 3264 C CA . ASN B 1 191 ? -26.670 19.708 -66.836 1.00 11.82 172 ASN B CA 1
ATOM 3265 C C . ASN B 1 191 ? -25.961 19.299 -68.127 1.00 12.09 172 ASN B C 1
ATOM 3266 O O . ASN B 1 191 ? -24.746 19.440 -68.218 1.00 13.42 172 ASN B O 1
ATOM 3271 N N . ALA B 1 192 ? -26.694 18.730 -69.091 1.00 12.97 173 ALA B N 1
ATOM 3272 C CA . ALA B 1 192 ? -26.030 18.113 -70.241 1.00 13.74 173 ALA B CA 1
ATOM 3273 C C . ALA B 1 192 ? -26.661 18.642 -71.522 1.00 12.74 173 ALA B C 1
ATOM 3274 O O . ALA B 1 192 ? -27.878 18.869 -71.536 1.00 13.43 173 ALA B O 1
ATOM 3276 N N . PRO B 1 193 ? -25.854 18.808 -72.604 1.00 13.49 174 PRO B N 1
ATOM 3277 C CA . PRO B 1 193 ? -26.418 19.476 -73.776 1.00 13.96 174 PRO B CA 1
ATOM 3278 C C . PRO B 1 193 ? -27.580 18.735 -74.427 1.00 12.16 174 PRO B C 1
ATOM 3279 O O . PRO B 1 193 ? -28.506 19.379 -74.949 1.00 13.38 174 PRO B O 1
ATOM 3283 N N . LEU B 1 194 ? -27.547 17.399 -74.441 1.00 12.51 175 LEU B N 1
ATOM 3284 C CA . LEU B 1 194 ? -28.662 16.686 -75.071 1.00 13.35 175 LEU B CA 1
ATOM 3285 C C . LEU B 1 194 ? -29.975 16.911 -74.300 1.00 12.70 175 LEU B C 1
ATOM 3286 O O . LEU B 1 194 ? -31.079 16.946 -74.873 1.00 13.92 175 LEU B O 1
ATOM 3291 N N . GLY B 1 195 ? -29.885 17.025 -72.971 1.00 12.61 176 GLY B N 1
ATOM 3292 C CA . GLY B 1 195 ? -31.077 17.304 -72.175 1.00 13.17 176 GLY B CA 1
ATOM 3293 C C . GLY B 1 195 ? -31.561 18.744 -72.278 1.00 12.78 176 GLY B C 1
ATOM 3294 O O . GLY B 1 195 ? -32.769 18.986 -72.342 1.00 13.11 176 GLY B O 1
ATOM 3295 N N . VAL B 1 196 ? -30.625 19.692 -72.317 1.00 13.23 177 VAL B N 1
ATOM 3296 C CA . VAL B 1 196 ? -30.980 21.100 -72.604 1.00 12.97 177 VAL B CA 1
ATOM 3297 C C . VAL B 1 196 ? -31.709 21.182 -73.960 1.00 12.79 177 VAL B C 1
ATOM 3298 O O . VAL B 1 196 ? -32.756 21.809 -74.065 1.00 14.54 177 VAL B O 1
ATOM 3302 N N . GLU B 1 197 ? -31.157 20.517 -74.984 1.00 13.12 178 GLU B N 1
ATOM 3303 C CA . GLU B 1 197 ? -31.767 20.507 -76.300 1.00 14.56 178 GLU B CA 1
ATOM 3304 C C . GLU B 1 197 ? -33.214 19.958 -76.228 1.00 13.75 178 GLU B C 1
ATOM 3305 O O . GLU B 1 197 ? -34.136 20.536 -76.800 1.00 15.53 178 GLU B O 1
ATOM 3311 N N . ALA B 1 198 ? -33.409 18.829 -75.526 1.00 12.76 179 ALA B N 1
ATOM 3312 C CA . ALA B 1 198 ? -34.724 18.223 -75.423 1.00 13.85 179 ALA B CA 1
ATOM 3313 C C . ALA B 1 198 ? -35.713 19.150 -74.736 1.00 14.19 179 ALA B C 1
ATOM 3314 O O . ALA B 1 198 ? -36.869 19.308 -75.196 1.00 15.07 179 ALA B O 1
ATOM 3316 N N . GLY B 1 199 ? -35.292 19.797 -73.641 1.00 13.74 180 GLY B N 1
ATOM 3317 C CA . GLY B 1 199 ? -36.218 20.696 -72.918 1.00 14.92 180 GLY B CA 1
ATOM 3318 C C . GLY B 1 199 ? -36.575 21.913 -73.758 1.00 13.85 180 GLY B C 1
ATOM 3319 O O . GLY B 1 199 ? -37.733 22.324 -73.812 1.00 15.43 180 GLY B O 1
ATOM 3320 N N . HIS B 1 200 ? -35.559 22.495 -74.392 1.00 13.75 181 HIS B N 1
ATOM 3321 C CA . HIS B 1 200 ? -35.752 23.648 -75.236 1.00 14.39 181 HIS B CA 1
ATOM 3322 C C . HIS B 1 200 ? -36.657 23.325 -76.421 1.00 16.37 181 HIS B C 1
ATOM 3323 O O . HIS B 1 200 ? -37.568 24.115 -76.739 1.00 16.79 181 HIS B O 1
ATOM 3330 N N . LYS B 1 201 ? -36.452 22.170 -77.048 1.00 16.31 182 LYS B N 1
ATOM 3331 C CA . LYS B 1 201 ? -37.287 21.807 -78.204 1.00 16.17 182 LYS B CA 1
ATOM 3332 C C . LYS B 1 201 ? -38.708 21.409 -77.815 1.00 16.83 182 LYS B C 1
ATOM 3333 O O . LYS B 1 201 ? -39.612 21.420 -78.645 1.00 19.05 182 LYS B O 1
ATOM 3339 N N . ALA B 1 202 ? -38.905 21.063 -76.546 1.00 16.05 183 ALA B N 1
ATOM 3340 C CA . ALA B 1 202 ? -40.239 20.841 -76.017 1.00 17.19 183 ALA B CA 1
ATOM 3341 C C . ALA B 1 202 ? -40.921 22.180 -75.726 1.00 15.29 183 ALA B C 1
ATOM 3342 O O . ALA B 1 202 ? -42.062 22.191 -75.298 1.00 17.41 183 ALA B O 1
ATOM 3344 N N . GLY B 1 203 ? -40.210 23.293 -75.915 1.00 16.01 184 GLY B N 1
ATOM 3345 C CA . GLY B 1 203 ? -40.807 24.615 -75.723 1.00 18.10 184 GLY B CA 1
ATOM 3346 C C . GLY B 1 203 ? -40.789 25.090 -74.288 1.00 16.20 184 GLY B C 1
ATOM 3347 O O . GLY B 1 203 ? -41.548 25.991 -73.956 1.00 17.66 184 GLY B O 1
ATOM 3348 N N . ILE B 1 204 ? -39.919 24.517 -73.451 1.00 15.85 185 ILE B N 1
ATOM 3349 C CA . ILE B 1 204 ? -39.923 24.834 -72.030 1.00 15.24 185 ILE B CA 1
ATOM 3350 C C . ILE B 1 204 ? -38.706 25.698 -71.708 1.00 14.20 185 ILE B C 1
ATOM 3351 O O . ILE B 1 204 ? -37.589 25.428 -72.179 1.00 15.28 185 ILE B O 1
ATOM 3356 N N . PHE B 1 205 ? -38.899 26.714 -70.862 1.00 15.68 186 PHE B N 1
ATOM 3357 C CA . PHE B 1 205 ? -37.813 27.540 -70.341 1.00 15.16 186 PHE B CA 1
ATOM 3358 C C . PHE B 1 205 ? -36.818 26.587 -69.650 1.00 13.09 186 PHE B C 1
ATOM 3359 O O . PHE B 1 205 ? -37.223 25.793 -68.782 1.00 15.02 186 PHE B O 1
ATOM 3367 N N . THR B 1 206 ? -35.541 26.689 -70.011 1.00 13.47 187 THR B N 1
ATOM 3368 C CA . THR B 1 206 ? -34.522 25.721 -69.608 1.00 13.34 187 THR B CA 1
ATOM 3369 C C . THR B 1 206 ? -33.378 26.410 -68.897 1.00 12.77 187 THR B C 1
ATOM 3370 O O . THR B 1 206 ? -32.776 27.339 -69.423 1.00 15.63 187 THR B O 1
ATOM 3374 N N . ILE B 1 207 ? -33.090 25.934 -67.692 1.00 13.07 188 ILE B N 1
ATOM 3375 C CA . ILE B 1 207 ? -31.954 26.390 -66.900 1.00 13.69 188 ILE B CA 1
ATOM 3376 C C . ILE B 1 207 ? -30.835 25.347 -66.948 1.00 12.90 188 ILE B C 1
ATOM 3377 O O . ILE B 1 207 ? -31.057 24.194 -66.574 1.00 14.77 188 ILE B O 1
ATOM 3382 N N . ALA B 1 208 ? -29.673 25.719 -67.469 1.00 12.56 189 ALA B N 1
ATOM 3383 C CA . ALA B 1 208 ? -28.515 24.848 -67.484 1.00 12.61 189 ALA B CA 1
ATOM 3384 C C . ALA B 1 208 ? -27.706 25.059 -66.221 1.00 13.31 189 ALA B C 1
ATOM 3385 O O . ALA B 1 208 ? -27.541 26.192 -65.743 1.00 14.00 189 ALA B O 1
ATOM 3387 N N . VAL B 1 209 ? -27.265 23.951 -65.648 1.00 14.25 190 VAL B N 1
ATOM 3388 C CA A VAL B 1 209 ? -26.385 23.958 -64.500 0.50 13.21 190 VAL B CA 1
ATOM 3389 C CA B VAL B 1 209 ? -26.363 23.954 -64.504 0.50 13.41 190 VAL B CA 1
ATOM 3390 C C . VAL B 1 209 ? -25.129 23.180 -64.894 1.00 12.91 190 VAL B C 1
ATOM 3391 O O . VAL B 1 209 ? -25.190 21.972 -65.162 1.00 14.33 190 VAL B O 1
ATOM 3398 N N . ASN B 1 210 ? -23.993 23.868 -64.957 1.00 14.45 191 ASN B N 1
ATOM 3399 C CA . ASN B 1 210 ? -22.778 23.262 -65.497 1.00 14.46 191 ASN B CA 1
ATOM 3400 C C . ASN B 1 210 ? -22.014 22.563 -64.389 1.00 16.49 191 ASN B C 1
ATOM 3401 O O . ASN B 1 210 ? -21.052 23.088 -63.848 1.00 20.56 191 ASN B O 1
ATOM 3406 N N . THR B 1 211 ? -22.456 21.360 -64.046 1.00 13.50 192 THR B N 1
ATOM 3407 C CA . THR B 1 211 ? -21.857 20.668 -62.920 1.00 14.96 192 THR B CA 1
ATOM 3408 C C . THR B 1 211 ? -20.733 19.732 -63.351 1.00 15.32 192 THR B C 1
ATOM 3409 O O . THR B 1 211 ? -20.093 19.124 -62.515 1.00 17.08 192 THR B O 1
ATOM 3413 N N . GLY B 1 212 ? -20.547 19.577 -64.653 1.00 15.55 193 GLY B N 1
ATOM 3414 C CA . GLY B 1 212 ? -19.533 18.679 -65.206 1.00 16.14 193 GLY B CA 1
ATOM 3415 C C . GLY B 1 212 ? -18.3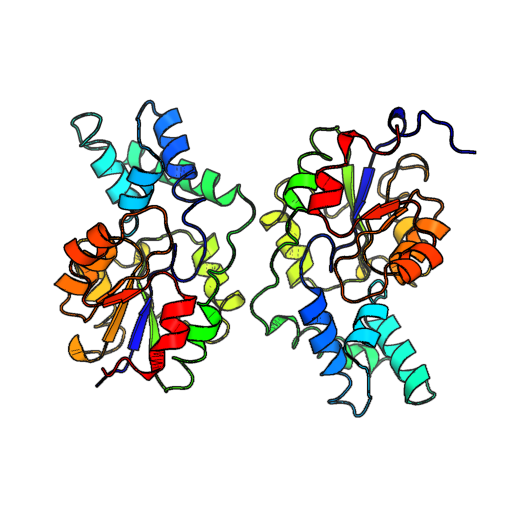15 19.390 -65.774 1.00 17.81 193 GLY B C 1
ATOM 3416 O O . GLY B 1 212 ? -18.059 20.567 -65.481 1.00 21.33 193 GLY B O 1
ATOM 3417 N N . PRO B 1 213 ? -17.561 18.709 -66.639 1.00 17.95 194 PRO B N 1
ATOM 3418 C CA . PRO B 1 213 ? -16.311 19.215 -67.184 1.00 18.36 194 PRO B CA 1
ATOM 3419 C C . PRO B 1 213 ? -16.439 19.969 -68.507 1.00 22.07 194 PRO B C 1
ATOM 3420 O O . PRO B 1 213 ? -15.414 20.296 -69.150 1.00 27.93 194 PRO B O 1
ATOM 3424 N N . LEU B 1 214 ? -17.669 20.252 -68.912 1.00 19.46 195 LEU B N 1
ATOM 3425 C CA . LEU B 1 214 ? -17.925 20.885 -70.197 1.00 18.28 195 LEU B CA 1
ATOM 3426 C C . LEU B 1 214 ? -17.827 22.399 -70.155 1.00 19.96 195 LEU B C 1
ATOM 3427 O O . LEU B 1 214 ? -17.973 23.051 -69.116 1.00 20.79 195 LEU B O 1
ATOM 3432 N N . ASP B 1 215 ? -17.572 22.948 -71.326 1.00 18.95 196 ASP B N 1
ATOM 3433 C CA A ASP B 1 215 ? -17.660 24.383 -71.479 0.50 19.63 196 ASP B CA 1
ATOM 3434 C CA B ASP B 1 215 ? -17.649 24.374 -71.563 0.50 19.55 196 ASP B CA 1
ATOM 3435 C C . ASP B 1 215 ? -19.131 24.782 -71.476 1.00 19.72 196 ASP B C 1
ATOM 3436 O O . ASP B 1 215 ? -19.954 24.209 -72.197 1.00 20.64 196 ASP B O 1
ATOM 3445 N N . GLY B 1 216 ? -19.462 25.766 -70.638 1.00 19.13 197 GLY B N 1
ATOM 3446 C CA . GLY B 1 216 ? -20.840 26.272 -70.524 1.00 19.77 197 GLY B CA 1
ATOM 3447 C C . GLY B 1 216 ? -21.467 26.677 -71.843 1.00 18.48 197 GLY B C 1
ATOM 3448 O O . GLY B 1 216 ? -22.685 26.564 -72.034 1.00 16.83 197 GLY B O 1
ATOM 3449 N N . GLN B 1 217 ? -20.616 27.127 -72.769 1.00 19.08 198 GLN B N 1
ATOM 3450 C CA . GLN B 1 217 ? -21.080 27.499 -74.089 1.00 18.42 198 GLN B CA 1
ATOM 3451 C C . GLN B 1 217 ? -21.792 26.358 -74.816 1.00 17.06 198 GLN B C 1
ATOM 3452 O O . GLN B 1 217 ? -22.731 26.628 -75.558 1.00 18.05 198 GLN B O 1
ATOM 3458 N N . VAL B 1 218 ? -21.430 25.088 -74.547 1.00 17.89 199 VAL B N 1
ATOM 3459 C CA . VAL B 1 218 ? -22.171 24.002 -75.217 1.00 18.40 199 VAL B CA 1
ATOM 3460 C C . VAL B 1 218 ? -23.602 23.898 -74.697 1.00 15.98 199 VAL B C 1
ATOM 3461 O O . VAL B 1 218 ? -24.493 23.507 -75.443 1.00 17.20 199 VAL B O 1
ATOM 3465 N N . LEU B 1 219 ? -23.825 24.256 -73.424 1.00 15.15 200 LEU B N 1
ATOM 3466 C CA . LEU B 1 219 ? -25.157 24.247 -72.873 1.00 15.27 200 LEU B CA 1
ATOM 3467 C C . LEU B 1 219 ? -25.970 25.412 -73.446 1.00 14.27 200 LEU B C 1
ATOM 3468 O O . LEU B 1 219 ? -27.151 25.254 -73.752 1.00 15.11 200 LEU B O 1
ATOM 3473 N N . LEU B 1 220 ? -25.321 26.575 -73.607 1.00 15.05 201 LEU B N 1
ATOM 3474 C CA . LEU B 1 220 ? -25.975 27.720 -74.253 1.00 16.14 201 LEU B CA 1
ATOM 3475 C C . LEU B 1 220 ? -26.330 27.408 -75.704 1.00 15.11 201 LEU B C 1
ATOM 3476 O O . LEU B 1 220 ? -27.455 27.679 -76.131 1.00 16.24 201 LEU B O 1
ATOM 3481 N N . ASP B 1 221 ? -25.397 26.762 -76.422 1.00 15.54 202 ASP B N 1
ATOM 3482 C CA . ASP B 1 221 ? -25.633 26.429 -77.823 1.00 16.92 202 ASP B CA 1
ATOM 3483 C C . ASP B 1 221 ? -26.783 25.454 -77.971 1.00 17.65 202 ASP B C 1
ATOM 3484 O O . ASP B 1 221 ? -27.451 25.454 -78.993 1.00 19.16 202 ASP B O 1
ATOM 3489 N N . ALA B 1 222 ? -27.011 24.617 -76.956 1.00 15.06 203 ALA B N 1
ATOM 3490 C CA . ALA B 1 222 ? -28.133 23.700 -76.978 1.00 15.60 203 ALA B CA 1
ATOM 3491 C C . ALA B 1 222 ? -29.496 24.352 -76.699 1.00 16.42 203 ALA B C 1
ATOM 3492 O O . ALA B 1 222 ? -30.527 23.688 -76.823 1.00 17.74 203 ALA B O 1
ATOM 3494 N N . GLY B 1 223 ? -29.524 25.627 -76.279 1.00 16.07 204 GLY B N 1
ATOM 3495 C CA . GLY B 1 223 ? -30.780 26.349 -76.110 1.00 17.76 204 GLY B CA 1
ATOM 3496 C C . GLY B 1 223 ? -31.117 26.788 -74.697 1.00 15.71 204 GLY B C 1
ATOM 3497 O O . GLY B 1 223 ? -32.216 27.269 -74.448 1.00 17.58 204 GLY B O 1
ATOM 3498 N N . ALA B 1 224 ? -30.163 26.701 -73.774 1.00 14.73 205 ALA B N 1
ATOM 3499 C CA . ALA B 1 224 ? -30.449 27.109 -72.394 1.00 14.54 205 ALA B CA 1
ATOM 3500 C C . ALA B 1 224 ? -30.782 28.596 -72.298 1.00 15.41 205 ALA B C 1
ATOM 3501 O O . ALA B 1 224 ? -30.134 29.426 -72.909 1.00 17.20 205 ALA B O 1
ATOM 3503 N N . ASP B 1 225 ? -31.795 28.903 -71.500 1.00 14.57 206 ASP B N 1
ATOM 3504 C CA . ASP B 1 225 ? -32.178 30.279 -71.237 1.00 14.99 206 ASP B CA 1
ATOM 3505 C C . ASP B 1 225 ? -31.337 30.934 -70.160 1.00 16.31 206 ASP B C 1
ATOM 3506 O O . ASP B 1 225 ? -31.086 32.147 -70.215 1.00 19.22 206 ASP B O 1
ATOM 3511 N N . LEU B 1 226 ? -30.942 30.148 -69.164 1.00 15.48 207 LEU B N 1
ATOM 3512 C CA . LEU B 1 226 ? -30.070 30.619 -68.095 1.00 14.50 207 LEU B CA 1
ATOM 3513 C C . LEU B 1 226 ? -28.991 29.593 -67.875 1.00 14.56 207 LEU B C 1
ATOM 3514 O O . LEU B 1 226 ? -29.147 28.399 -68.229 1.00 15.33 207 LEU B O 1
ATOM 3519 N N . LEU B 1 227 ? -27.921 30.026 -67.243 1.00 14.40 208 LEU B N 1
ATOM 3520 C CA . LEU B 1 227 ? -26.765 29.181 -66.983 1.00 14.75 208 LEU B CA 1
ATOM 3521 C C . LEU B 1 227 ? -26.179 29.515 -65.628 1.00 14.83 208 LEU B C 1
ATOM 3522 O O . LEU B 1 227 ? -25.824 30.679 -65.358 1.00 16.53 208 LEU B O 1
ATOM 3527 N N . PHE B 1 228 ? -26.054 28.486 -64.786 1.00 14.42 209 PHE B N 1
ATOM 3528 C CA . PHE B 1 228 ? -25.440 28.579 -63.458 1.00 14.86 209 PHE B CA 1
ATOM 3529 C C . PHE B 1 228 ? -24.303 27.571 -63.332 1.00 15.02 209 PHE B C 1
ATOM 3530 O O . PHE B 1 228 ? -24.367 26.516 -63.946 1.00 16.19 209 PHE B O 1
ATOM 3538 N N . PRO B 1 229 ? -23.311 27.870 -62.486 1.00 16.69 210 PRO B N 1
ATOM 3539 C CA . PRO B 1 229 ? -22.166 26.989 -62.361 1.00 16.89 210 PRO B CA 1
ATOM 3540 C C . PRO B 1 229 ? -22.383 25.824 -61.403 1.00 16.09 210 PRO B C 1
ATOM 3541 O O . PRO B 1 229 ? -21.562 24.911 -61.388 1.00 20.12 210 PRO B O 1
ATOM 3545 N N . SER B 1 230 ? -23.465 25.841 -60.636 1.00 15.91 211 SER B N 1
ATOM 3546 C CA . SER B 1 230 ? -23.693 24.801 -59.634 1.00 15.59 211 SER B CA 1
ATOM 3547 C C . SER B 1 230 ? -25.139 24.808 -59.214 1.00 14.82 211 SER B C 1
ATOM 3548 O O . SER B 1 230 ? -25.847 25.805 -59.402 1.00 15.92 211 SER B O 1
ATOM 3551 N N . MET B 1 231 ? -25.592 23.708 -58.620 1.00 14.84 212 MET B N 1
ATOM 3552 C CA . MET B 1 231 ? -26.937 23.675 -58.057 1.00 15.77 212 MET B CA 1
ATOM 3553 C C . MET B 1 231 ? -27.081 24.650 -56.887 1.00 16.19 212 MET B C 1
ATOM 3554 O O . MET B 1 231 ? -28.133 25.245 -56.713 1.00 16.84 212 MET B O 1
ATOM 3559 N N . GLN B 1 232 ? -26.020 24.843 -56.100 1.00 16.95 213 GLN B N 1
ATOM 3560 C CA . GLN B 1 232 ? -26.131 25.782 -54.990 1.00 16.16 213 GLN B CA 1
ATOM 3561 C C . GLN B 1 232 ? -26.263 27.233 -55.474 1.00 15.91 213 GLN B C 1
ATOM 3562 O O . GLN B 1 232 ? -27.083 27.992 -54.925 1.00 17.46 213 GLN B O 1
ATOM 3568 N N . THR B 1 233 ? -25.551 27.596 -56.546 1.00 16.78 214 THR B N 1
ATOM 3569 C CA . THR B 1 233 ? -25.706 28.976 -57.065 1.00 16.87 214 THR B CA 1
ATOM 3570 C C . THR B 1 233 ? -27.106 29.159 -57.680 1.00 18.24 214 THR B C 1
ATOM 3571 O O . THR B 1 233 ? -27.704 30.226 -57.538 1.00 17.99 214 THR B O 1
ATOM 3575 N N . LEU B 1 234 ? -27.657 28.116 -58.304 1.00 16.31 215 LEU B N 1
ATOM 3576 C CA . LEU B 1 234 ? -29.038 28.221 -58.764 1.00 15.94 215 LEU B CA 1
ATOM 3577 C C . LEU B 1 234 ? -29.985 28.390 -57.578 1.00 17.00 215 LEU B C 1
ATOM 3578 O O . LEU B 1 234 ? -30.861 29.256 -57.603 1.00 17.51 215 LEU B O 1
ATOM 3583 N N . CYS B 1 235 ? -29.802 27.586 -56.530 1.00 16.67 216 CYS B N 1
ATOM 3584 C CA . CYS B 1 235 ? -30.621 27.735 -55.329 1.00 18.78 216 CYS B CA 1
ATOM 3585 C C . CYS B 1 235 ? -30.550 29.148 -54.772 1.00 18.72 216 CYS B C 1
ATOM 3586 O O . CYS B 1 235 ? -31.581 29.755 -54.479 1.00 19.50 216 CYS B O 1
ATOM 3589 N N . ASP B 1 236 ? -29.332 29.685 -54.680 1.00 19.23 217 ASP B N 1
ATOM 3590 C CA . ASP B 1 236 ? -29.109 31.056 -54.193 1.00 20.56 217 ASP B CA 1
ATOM 3591 C C . ASP B 1 236 ? -29.889 32.099 -55.006 1.00 19.94 217 ASP B C 1
ATOM 3592 O O . ASP B 1 236 ? -30.409 33.088 -54.454 1.00 21.28 217 ASP B O 1
ATOM 3597 N N . SER B 1 237 ? -29.978 31.859 -56.313 1.00 18.59 218 SER B N 1
ATOM 3598 C CA A SER B 1 237 ? -30.597 32.810 -57.233 0.50 21.73 218 SER B CA 1
ATOM 3599 C CA B SER B 1 237 ? -30.587 32.804 -57.246 0.50 20.52 218 SER B CA 1
ATOM 3600 C C . SER B 1 237 ? -32.067 32.545 -57.516 1.00 20.19 218 SER B C 1
ATOM 3601 O O . SER B 1 237 ? -32.699 33.305 -58.239 1.00 24.04 218 SER B O 1
ATOM 3606 N N . TRP B 1 238 ? -32.608 31.478 -56.934 1.00 19.04 219 TRP B N 1
ATOM 3607 C CA . TRP B 1 238 ? -33.934 31.004 -57.303 1.00 21.67 219 TRP B CA 1
ATOM 3608 C C . TRP B 1 238 ? -35.032 32.034 -57.120 1.00 22.66 219 TRP B C 1
ATOM 3609 O O . TRP B 1 238 ? -35.902 32.186 -57.979 1.00 24.00 219 TRP B O 1
ATOM 3620 N N . ASP B 1 239 ? -34.977 32.746 -56.005 1.00 26.12 220 ASP B N 1
ATOM 3621 C CA . ASP B 1 239 ? -36.034 33.702 -55.684 1.00 34.96 220 ASP B CA 1
ATOM 3622 C C . ASP B 1 239 ? -36.026 34.960 -56.556 1.00 34.11 220 ASP B C 1
ATOM 3623 O O . ASP B 1 239 ? -37.049 35.633 -56.651 1.00 42.06 220 ASP B O 1
ATOM 3628 N N . THR B 1 240 ? -34.911 35.244 -57.228 1.00 35.49 221 THR B N 1
ATOM 3629 C CA . THR B 1 240 ? -34.785 36.469 -58.034 1.00 41.81 221 THR B CA 1
ATOM 3630 C C . THR B 1 240 ? -34.952 36.183 -59.511 1.00 40.28 221 THR B C 1
ATOM 3631 O O . THR B 1 240 ? -34.979 37.096 -60.340 1.00 42.33 221 THR B O 1
ATOM 3635 N N . ILE B 1 241 ? -35.076 34.897 -59.813 1.00 36.40 222 ILE B N 1
ATOM 3636 C CA . ILE B 1 241 ? -35.112 34.379 -61.158 1.00 41.21 222 ILE B CA 1
ATOM 3637 C C . ILE B 1 241 ? -36.469 34.646 -61.811 1.00 40.76 222 ILE B C 1
ATOM 3638 O O . ILE B 1 241 ? -37.473 34.780 -61.105 1.00 40.61 222 ILE B O 1
ATOM 3643 N N . MET B 1 242 ? -36.459 34.789 -63.142 1.00 47.52 223 MET B N 1
ATOM 3644 C CA A MET B 1 242 ? -37.676 34.848 -63.969 0.50 50.80 223 MET B CA 1
ATOM 3645 C CA B MET B 1 242 ? -37.683 34.830 -63.952 0.50 50.75 223 MET B CA 1
ATOM 3646 C C . MET B 1 242 ? -38.660 35.943 -63.535 1.00 53.34 223 MET B C 1
ATOM 3647 O O . MET B 1 242 ? -39.877 35.809 -63.697 1.00 57.05 223 MET B O 1
ATOM 3656 N N . LEU B 1 243 ? -38.120 37.036 -63.003 1.00 55.75 224 LEU B N 1
ATOM 3657 C CA . LEU B 1 243 ? -38.921 38.160 -62.512 1.00 58.62 224 LEU B CA 1
ATOM 3658 C C . LEU B 1 243 ? -38.734 39.387 -63.396 1.00 59.74 224 LEU B C 1
ATOM 3659 O O . LEU B 1 243 ? -37.800 40.174 -63.219 1.00 58.21 224 LEU B O 1
#